Protein AF-0000000083950741 (afdb_homodimer)

Foldseek 3Di:
DPPPPDDDLVRLLVLLLVLLLVVLVPDAPVPDDLCVSCVSSVHDSVSVCVSQVDPLSSLVVNLLVLLVVLLVQLVVLVPDDDPALLVSLLSNLVSVLVSCLVRVRSVCSNVVRDDDPPDDDDPSSVVSVVSSLVSQLVSVCVRQVLDDPVVSSVLSVVSVVVSVVLSVCLNVVNPPDPDHSSRVSSVSSVVSVVVSVVVSVVSD/DPPPPDDDLVRLLVLLLVLLQVVLVPDAPVPDDLCVSCVSSVHDSVSVCVSQVDPLSSLVVNLLVLLVVLLVQLVVLVPDDDPALLVSLLSNLVSVLVSCLVRVRSVCSNVVRDDDPPDDDDPSSVVSVVSSLVSQLVSVCVRQVLDDPVVSSVLSVVSVVVSVVLSVCLNVVNPPDPDHSSRVSSVSSVVSVVVVVVVSVVSD

InterPro domains:
  IPR001647 DNA-binding HTH domain, TetR-type [PS50977] (10-70)
  IPR009057 Homedomain-like superfamily [SSF46689] (1-74)
  IPR025996 HTH-type transcriptional regulator MT1864/Rv1816-like, C-terminal domain [PF13305] (89-175)
  IPR036271 Tetracyclin repressor-like, C-terminal domain superfamily [SSF48498] (84-194)

Sequence (408 aa):
MARRKEHSHQEIRLMALDAVEQLLTQEEYTSLSLRRIASQVGYAPSTLINLFGSYNYLLLSVSARVLGRLLEQMQLVCGQTFTSGEQKLLALGKAYAEFAHNQPQAFRLVFALHLGPEEPLPESQQQLIAELIGLLEQQLGDLLPNLSSSKLALASRSFWSSIHGLTGLALDDKLFSQASWLQLLTFQVHLWWTAMQQEEGACSMARRKEHSHQEIRLMALDAVEQLLTQEEYTSLSLRRIASQVGYAPSTLINLFGSYNYLLLSVSARVLGRLLEQMQLVCGQTFTSGEQKLLALGKAYAEFAHNQPQAFRLVFALHLGPEEPLPESQQQLIAELIGLLEQQLGDLLPNLSSSKLALASRSFWSSIHGLTGLALDDKLFSQASWLQLLTFQVHLWWTAMQQEEGACS

Secondary structure (DSSP, 8-state):
--------HHHHHHHHHHHHHHHHTTS-GGG--HHHHHHHHTS-HHHHHHHHSSHHHHHHHHHHHHHHHHHHHHHHHHTS--SSHHHHHHHHHHHHHHHHHHSHHHHHHHHH----TT-PPPHHHHHHHHHHHHHHHHHHHHH-TTS-HHHHHHHHHHHHHHHHHHHHHHHTT----SS-HHHHHHHHHHHHHHHHHHHHHHH-/-----PPPHHHHHHHHHHHHHHHHTTS-GGG--HHHHHHHHTS-HHHHHHHHSSHHHHHHHHHHHHHHHHHHHHHHHHTS--SSHHHHHHHHHHHHHHHHHHSHHHHHHHHH----TT-PPPHHHHHHHHHHHHHHHHHHHHH-TTS-HHHHHHHHHHHHHHHHHHHHHHHTT----SS-HHHHHHHHHHHHHHHHHHHHHHH-

pLDDT: mean 95.0, std 8.56, range [36.12, 98.88]

Radius of gyration: 23.79 Å; Cα contacts (8 Å, |Δi|>4): 375; chains: 2; bounding box: 70×71×50 Å

Organism: NCBI:txid38313

Nearest PDB structures (foldseek):
  3on2-assembly3_C  TM=8.122E-01  e=1.383E-06  Rhodococcus jostii RHA1
  7n4w-assembly1_A-2  TM=5.815E-01  e=7.660E-05  Salmonella enterica subsp. enterica serovar Typhimurium str. 14028S
  5ydp-assembly1_A  TM=5.848E-01  e=1.058E-04  Dietzia sp. DQ12-45-1b
  7n4z-assembly2_B  TM=5.906E-01  e=2.663E-04  Salmonella enterica subsp. enterica serovar Typhimurium
  3p9t-assembly1_B  TM=5.770E-01  e=3.369E-03  Stenotrophomonas maltophilia

Structure (mmCIF, N/CA/C/O backbone):
data_AF-0000000083950741-model_v1
#
loop_
_entity.id
_entity.type
_entity.pdbx_description
1 polymer 'H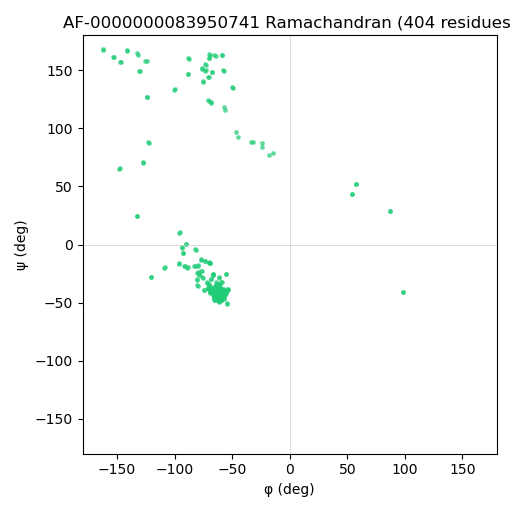TH tetR-type domain-containing protein'
#
loop_
_atom_site.group_PDB
_atom_site.id
_atom_site.type_symbol
_atom_site.label_atom_id
_atom_site.label_alt_id
_atom_site.label_comp_id
_atom_site.label_asym_id
_atom_site.label_entity_id
_atom_site.label_seq_id
_atom_site.pdbx_PDB_ins_code
_atom_s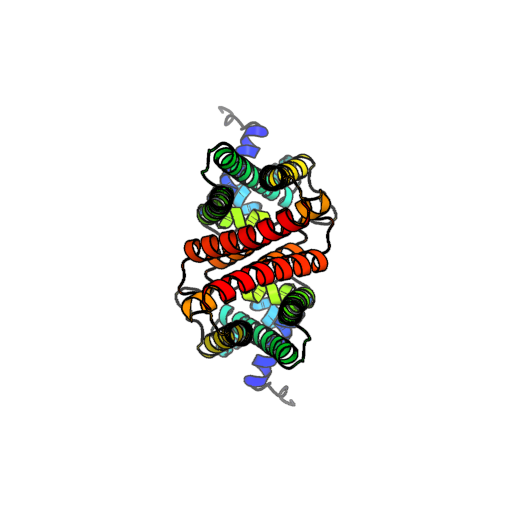ite.Cartn_x
_atom_site.Cartn_y
_atom_site.Cartn_z
_atom_site.occupancy
_atom_site.B_iso_or_equiv
_atom_site.auth_seq_id
_atom_site.auth_comp_id
_atom_site.auth_asym_id
_atom_site.auth_atom_id
_atom_site.pdbx_PDB_model_num
ATOM 1 N N . MET A 1 1 ? -38.188 38.594 5.113 1 36.12 1 MET A N 1
ATOM 2 C CA . MET A 1 1 ? -36.875 38.156 4.672 1 36.12 1 MET A CA 1
ATOM 3 C C . MET A 1 1 ? -36.875 36.719 4.238 1 36.12 1 MET A C 1
ATOM 5 O O . MET A 1 1 ? -37.375 35.844 4.957 1 36.12 1 MET A O 1
ATOM 9 N N . ALA A 1 2 ? -37.156 36.375 3.037 1 47 2 ALA A N 1
ATOM 10 C CA . ALA A 1 2 ? -37.25 35 2.609 1 47 2 ALA A CA 1
ATOM 11 C C . ALA A 1 2 ? -36.25 34.125 3.371 1 47 2 ALA A C 1
ATOM 13 O O . ALA A 1 2 ? -35.062 34.375 3.324 1 47 2 ALA A O 1
ATOM 14 N N . ARG A 1 3 ? -36.531 33.625 4.395 1 45.94 3 ARG A N 1
ATOM 15 C CA . ARG A 1 3 ? -35.594 32.875 5.242 1 45.94 3 ARG A CA 1
ATOM 16 C C . ARG A 1 3 ? -34.781 31.891 4.418 1 45.94 3 ARG A C 1
ATOM 18 O O . ARG A 1 3 ? -35.312 31.172 3.562 1 45.94 3 ARG A O 1
ATOM 25 N N . ARG A 1 4 ? -33.5 32.125 3.924 1 51.84 4 ARG A N 1
ATOM 26 C CA . ARG A 1 4 ? -32.562 31.266 3.221 1 51.84 4 ARG A CA 1
ATOM 27 C C . ARG A 1 4 ? -32.938 29.797 3.416 1 51.84 4 ARG A C 1
ATOM 29 O O . ARG A 1 4 ? -33 29.312 4.551 1 51.84 4 ARG A O 1
ATOM 36 N N . LYS A 1 5 ? -33.938 29.297 2.732 1 55.16 5 LYS A N 1
ATOM 37 C CA . LYS A 1 5 ? -34.469 27.938 2.715 1 55.16 5 LYS A CA 1
ATOM 38 C C . LYS A 1 5 ? -33.406 26.922 3.139 1 55.16 5 LYS A C 1
ATOM 40 O O . LYS A 1 5 ? -32.375 26.797 2.496 1 55.16 5 LYS A O 1
ATOM 45 N N . GLU A 1 6 ? -33.25 26.641 4.465 1 76.62 6 GLU A N 1
ATOM 46 C CA . GLU A 1 6 ? -32.312 25.812 5.23 1 76.62 6 GLU A CA 1
ATOM 47 C C . GLU A 1 6 ? -32.312 24.375 4.746 1 76.62 6 GLU A C 1
ATOM 49 O O . GLU A 1 6 ? -33.375 23.828 4.406 1 76.62 6 GLU A O 1
ATOM 54 N N . HIS A 1 7 ? -31.219 23.891 4.215 1 91.25 7 HIS A N 1
ATOM 55 C CA . HIS A 1 7 ? -31.062 22.5 3.812 1 91.25 7 HIS A CA 1
ATOM 56 C C . HIS A 1 7 ? -31.484 21.562 4.926 1 91.25 7 HIS A C 1
ATOM 58 O O . HIS A 1 7 ? -31.344 21.875 6.109 1 91.25 7 HIS A O 1
ATOM 64 N N . SER A 1 8 ? -32.219 20.562 4.578 1 95.31 8 SER A N 1
ATOM 65 C CA . SER A 1 8 ? -32.5 19.484 5.543 1 95.31 8 SER A CA 1
ATOM 66 C C . SER A 1 8 ? -31.188 18.844 6.023 1 95.31 8 SER A C 1
ATOM 68 O O . SER A 1 8 ? -30.141 19.062 5.426 1 95.31 8 SER A O 1
ATOM 70 N N . HIS A 1 9 ? -31.281 18.109 7.141 1 95.5 9 HIS A N 1
ATOM 71 C CA . HIS A 1 9 ? -30.125 17.391 7.648 1 95.5 9 HIS A CA 1
ATOM 72 C C . HIS A 1 9 ? -29.531 16.484 6.582 1 95.5 9 HIS A C 1
ATOM 74 O O . HIS A 1 9 ? -28.312 16.406 6.426 1 95.5 9 HIS A O 1
ATOM 80 N N . GLN A 1 10 ? -30.406 15.906 5.879 1 96.44 10 GLN A N 1
ATOM 81 C CA . GLN A 1 10 ? -29.969 15 4.828 1 96.44 10 GLN A CA 1
ATOM 82 C C . GLN A 1 10 ? -29.281 15.758 3.699 1 96.44 10 GLN A C 1
ATOM 84 O O . GLN A 1 10 ? -28.266 15.289 3.16 1 96.44 10 GLN A O 1
ATOM 89 N N . GLU A 1 11 ? -29.766 16.828 3.373 1 97.06 11 GLU A N 1
ATOM 90 C CA . GLU A 1 11 ? -29.172 17.641 2.322 1 97.06 11 GLU A CA 1
ATOM 91 C C . GLU A 1 11 ? -27.781 18.125 2.73 1 97.06 11 GLU A C 1
ATOM 93 O O . GLU A 1 11 ? -26.859 18.109 1.923 1 97.06 11 GLU A O 1
ATOM 98 N N . ILE A 1 12 ? -27.656 18.547 3.965 1 97.38 12 ILE A N 1
ATOM 99 C CA . ILE A 1 12 ? -26.375 19.031 4.457 1 97.38 12 ILE A CA 1
ATOM 100 C C . ILE A 1 12 ? -25.359 17.891 4.457 1 97.38 12 ILE A C 1
ATOM 102 O O . ILE A 1 12 ? -24.188 18.094 4.109 1 97.38 12 ILE A O 1
ATOM 106 N N . ARG A 1 13 ? -25.828 16.719 4.832 1 97.75 13 ARG A N 1
ATOM 107 C CA . ARG A 1 13 ? -24.953 15.555 4.801 1 97.75 13 ARG A CA 1
ATOM 108 C C . ARG A 1 13 ? -24.406 15.305 3.396 1 97.75 13 ARG A C 1
ATOM 110 O O . ARG A 1 13 ? -23.203 15.102 3.217 1 97.75 13 ARG A O 1
ATOM 117 N N . LEU A 1 14 ? -25.266 15.398 2.443 1 98.12 14 LEU A N 1
ATOM 118 C CA . LEU A 1 14 ? -24.875 15.156 1.062 1 98.12 14 LEU A CA 1
ATOM 119 C C . LEU A 1 14 ? -23.922 16.25 0.571 1 98.12 14 LEU A C 1
ATOM 121 O O . LEU A 1 14 ? -22.953 15.961 -0.133 1 98.12 14 LEU A O 1
ATOM 125 N N . MET A 1 15 ? -24.188 17.438 0.971 1 98.06 15 MET A N 1
ATOM 126 C CA . MET A 1 15 ? -23.328 18.562 0.606 1 98.06 15 MET A CA 1
ATOM 127 C C . MET A 1 15 ? -21.922 18.375 1.17 1 98.06 15 MET A C 1
ATOM 129 O O . MET A 1 15 ? -20.938 18.656 0.49 1 98.06 15 MET A O 1
ATOM 133 N N . ALA A 1 16 ? -21.875 17.891 2.395 1 98.44 16 ALA A N 1
ATOM 134 C CA . ALA A 1 16 ? -20.594 17.672 3.047 1 98.44 16 ALA A CA 1
ATOM 135 C C . ALA A 1 16 ? -19.797 16.578 2.344 1 98.44 16 ALA A C 1
ATOM 137 O O . ALA A 1 16 ? -18.594 16.734 2.102 1 98.44 16 ALA A O 1
ATOM 138 N N . LEU A 1 17 ? -20.484 15.508 2.023 1 98.56 17 LEU A N 1
ATOM 139 C CA . LEU A 1 17 ? -19.828 14.406 1.327 1 98.56 17 LEU A CA 1
ATOM 140 C C . LEU A 1 17 ? -19.328 14.859 -0.041 1 98.56 17 LEU A C 1
ATOM 142 O O . LEU A 1 17 ? -18.203 14.539 -0.426 1 98.56 17 LEU A O 1
ATOM 146 N N . ASP A 1 18 ? -20.156 15.656 -0.744 1 98.56 18 ASP A N 1
ATOM 147 C CA . ASP A 1 18 ? -19.766 16.188 -2.047 1 98.56 18 ASP A CA 1
ATOM 148 C C . ASP A 1 18 ? -18.562 17.109 -1.928 1 98.56 18 ASP A C 1
ATOM 150 O O . ASP A 1 18 ? -17.672 17.094 -2.771 1 98.56 18 ASP A O 1
ATOM 154 N N . ALA A 1 19 ? -18.562 17.891 -0.921 1 98.31 19 ALA A N 1
ATOM 155 C CA . ALA A 1 19 ? -17.469 18.844 -0.696 1 98.31 19 ALA A CA 1
ATOM 156 C C . ALA A 1 19 ? -16.156 18.109 -0.482 1 98.31 19 ALA A C 1
ATOM 158 O O . ALA A 1 19 ? -15.133 18.484 -1.063 1 98.31 19 ALA A O 1
ATOM 159 N N . VAL A 1 20 ? -16.172 17.062 0.356 1 98.56 20 VAL A N 1
ATOM 160 C CA . VAL A 1 20 ? -14.961 16.297 0.62 1 98.56 20 VAL A CA 1
ATOM 161 C C . VAL A 1 20 ? -14.453 15.664 -0.677 1 98.56 20 VAL A C 1
ATOM 163 O O . VAL A 1 20 ? -13.266 15.75 -0.993 1 98.56 20 VAL A O 1
ATOM 166 N N . GLU A 1 21 ? -15.336 15.062 -1.43 1 98.12 21 GLU A N 1
ATOM 167 C CA . GLU A 1 21 ? -14.93 14.406 -2.67 1 98.12 21 GLU A CA 1
ATOM 168 C C . GLU A 1 21 ? -14.383 15.422 -3.674 1 98.12 21 GLU A C 1
ATOM 170 O O . GLU A 1 21 ? -13.438 15.125 -4.406 1 98.12 21 GLU A O 1
ATOM 175 N N . GLN A 1 22 ? -14.984 16.562 -3.729 1 97.69 22 GLN A N 1
ATOM 176 C CA . GLN A 1 22 ? -14.484 17.625 -4.598 1 97.69 22 GLN A CA 1
ATOM 177 C C . GLN A 1 22 ? -13.078 18.062 -4.18 1 97.69 22 GLN A C 1
ATOM 179 O O . GLN A 1 22 ? -12.195 18.219 -5.027 1 97.69 22 GLN A O 1
ATOM 184 N N . LEU A 1 23 ? -12.914 18.234 -2.891 1 97.44 23 LEU A N 1
ATOM 185 C CA . LEU A 1 23 ? -11.602 18.625 -2.381 1 97.44 23 LEU A CA 1
ATOM 186 C C . LEU A 1 23 ? -10.562 17.562 -2.701 1 97.44 23 LEU A C 1
ATOM 188 O O . LEU A 1 23 ? -9.414 17.891 -3.023 1 97.44 23 LEU A O 1
ATOM 192 N N . LEU A 1 24 ? -10.945 16.297 -2.703 1 97.62 24 LEU A N 1
ATOM 193 C CA . LEU A 1 24 ? -10.039 15.18 -2.934 1 97.62 24 LEU A CA 1
ATOM 194 C C . LEU A 1 24 ? -9.633 15.102 -4.402 1 97.62 24 LEU A C 1
ATOM 196 O O . LEU A 1 24 ? -8.68 14.398 -4.754 1 97.62 24 LEU A O 1
ATOM 200 N N . THR A 1 25 ? -10.367 15.828 -5.273 1 96.38 25 THR A N 1
ATOM 201 C CA . THR A 1 25 ? -9.961 15.891 -6.676 1 96.38 25 THR A CA 1
ATOM 202 C C . THR A 1 25 ? -8.781 16.844 -6.855 1 96.38 25 THR A C 1
ATOM 204 O O . THR A 1 25 ? -8.094 16.797 -7.875 1 96.38 25 THR A O 1
ATOM 207 N N . GLN A 1 26 ? -8.508 17.656 -5.789 1 91.19 26 GLN A N 1
ATOM 208 C CA . GLN A 1 26 ? -7.535 18.734 -5.945 1 91.19 26 GLN A CA 1
ATOM 209 C C . GLN A 1 26 ? -6.367 18.578 -4.977 1 91.19 26 GLN A C 1
ATOM 211 O O . GLN A 1 26 ? -5.266 19.047 -5.234 1 91.19 26 GLN A O 1
ATOM 216 N N . GLU A 1 27 ? -6.719 17.922 -3.857 1 92.19 27 GLU A N 1
ATOM 217 C CA . GLU A 1 27 ? -5.691 17.859 -2.82 1 92.19 27 GLU A CA 1
ATOM 218 C C . GLU A 1 27 ? -5.688 16.516 -2.121 1 92.19 27 GLU A C 1
ATOM 220 O O . GLU A 1 27 ? -6.625 15.727 -2.275 1 92.19 27 GLU A O 1
ATOM 225 N N . GLU A 1 28 ? -4.629 16.297 -1.385 1 91.19 28 GLU A N 1
ATOM 226 C CA . GLU A 1 28 ? -4.504 15.078 -0.579 1 91.19 28 GLU A CA 1
ATOM 227 C C . GLU A 1 28 ? -5.434 15.125 0.63 1 91.19 28 GLU A C 1
ATOM 229 O O . GLU A 1 28 ? -5.723 16.203 1.16 1 91.19 28 GLU A O 1
ATOM 234 N N . TYR A 1 29 ? -5.789 13.977 1.103 1 91.12 29 TYR A N 1
ATOM 235 C CA . TYR A 1 29 ? -6.707 13.898 2.234 1 91.12 29 TYR A CA 1
ATOM 236 C C . TYR A 1 29 ? -6.066 14.461 3.496 1 91.12 29 TYR A C 1
ATOM 238 O O . TYR A 1 29 ? -6.762 14.93 4.398 1 91.12 29 TYR A O 1
ATOM 246 N N . THR A 1 30 ? -4.738 14.445 3.58 1 88.69 30 THR A N 1
ATOM 247 C CA . THR A 1 30 ? -4.023 14.914 4.766 1 88.69 30 THR A CA 1
ATOM 248 C C . THR A 1 30 ? -4.141 16.422 4.91 1 88.69 30 THR A C 1
ATOM 250 O O . THR A 1 30 ? -3.861 16.984 5.977 1 88.69 30 THR A O 1
ATOM 253 N N . SER A 1 31 ? -4.527 17.094 3.918 1 91.12 31 SER A N 1
ATOM 254 C CA . SER A 1 31 ? -4.652 18.547 3.945 1 91.12 31 SER A CA 1
ATOM 255 C C . SER A 1 31 ? -6.062 18.969 4.328 1 91.12 31 SER A C 1
ATOM 257 O O . SER A 1 31 ? -6.324 20.156 4.539 1 91.12 31 SER A O 1
ATOM 259 N N . LEU A 1 32 ? -6.945 18.031 4.418 1 95.31 32 LEU A N 1
ATOM 260 C CA . LEU A 1 32 ? -8.328 18.344 4.754 1 95.31 32 LEU A CA 1
ATOM 261 C C . LEU A 1 32 ? -8.469 18.641 6.238 1 95.31 32 LEU A C 1
ATOM 263 O O . LEU A 1 32 ? -7.66 18.188 7.051 1 95.31 32 LEU A O 1
ATOM 267 N N . SER A 1 33 ? -9.477 19.469 6.531 1 96.25 33 SER A N 1
ATOM 268 C CA . SER A 1 33 ? -9.867 19.75 7.91 1 96.25 33 SER A CA 1
ATOM 269 C C . SER A 1 33 ? -11.367 20 8.023 1 96.25 33 SER A C 1
ATOM 271 O O . SER A 1 33 ? -12.023 20.328 7.039 1 96.25 33 SER A O 1
ATOM 273 N N . LEU A 1 34 ? -11.852 19.797 9.219 1 97.62 34 LEU A N 1
ATOM 274 C CA . LEU A 1 34 ? -13.266 20.047 9.469 1 97.62 34 LEU A CA 1
ATOM 275 C C . LEU A 1 34 ? -13.625 21.484 9.133 1 97.62 34 LEU A C 1
ATOM 277 O O . LEU A 1 34 ? -14.664 21.75 8.523 1 97.62 34 LEU A O 1
ATOM 281 N N . ARG A 1 35 ? -12.781 22.375 9.453 1 97.56 35 ARG A N 1
ATOM 282 C CA . ARG A 1 35 ? -13.039 23.797 9.219 1 97.56 35 ARG A CA 1
ATOM 283 C C . ARG A 1 35 ? -13.109 24.109 7.723 1 97.56 35 ARG A C 1
ATOM 285 O O . ARG A 1 35 ? -13.977 24.859 7.277 1 97.56 35 ARG A O 1
ATOM 292 N N . ARG A 1 36 ? -12.234 23.516 6.961 1 96.62 36 ARG A N 1
ATOM 293 C CA . ARG A 1 36 ? -12.211 23.719 5.516 1 96.62 36 ARG A CA 1
ATOM 294 C C . ARG A 1 36 ? -13.469 23.172 4.859 1 96.62 36 ARG A C 1
ATOM 296 O O . ARG A 1 36 ? -14.078 23.844 4.012 1 96.62 36 ARG A O 1
ATOM 303 N N . ILE A 1 37 ? -13.859 22.016 5.266 1 98 37 ILE A N 1
ATOM 304 C CA . ILE A 1 37 ? -15.055 21.375 4.711 1 98 37 ILE A CA 1
ATOM 305 C C . ILE A 1 37 ? -16.297 22.188 5.074 1 98 37 ILE A C 1
ATOM 307 O O . ILE A 1 37 ? -17.141 22.453 4.219 1 98 37 ILE A O 1
ATOM 311 N N . ALA A 1 38 ? -16.359 22.594 6.336 1 98.12 38 ALA A N 1
ATOM 312 C CA . ALA A 1 38 ? -17.469 23.406 6.812 1 98.12 38 ALA A CA 1
ATOM 313 C C . ALA A 1 38 ? -17.594 24.703 6.023 1 98.12 38 ALA A C 1
ATOM 315 O O . ALA A 1 38 ? -18.672 25.078 5.598 1 98.12 38 ALA A O 1
ATOM 316 N N . SER A 1 39 ? -16.484 25.312 5.809 1 97.25 39 SER A N 1
ATOM 317 C CA . SER A 1 39 ? -16.438 26.547 5.043 1 97.25 39 SER A CA 1
ATOM 318 C C . SER A 1 39 ? -16.953 26.344 3.621 1 97.25 39 SER A C 1
ATOM 320 O O . SER A 1 39 ? -17.719 27.156 3.104 1 97.25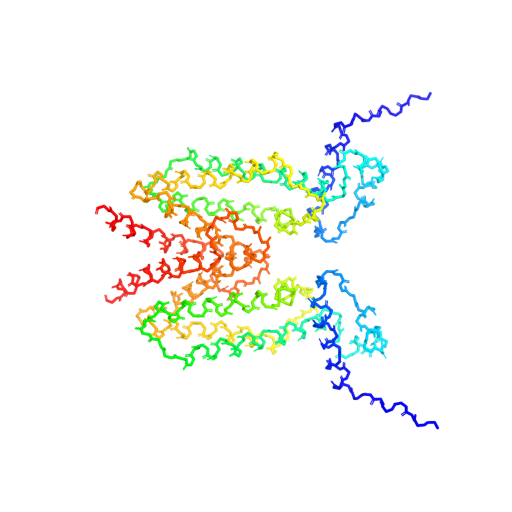 39 SER A O 1
ATOM 322 N N . GLN A 1 40 ? -16.578 25.297 3.021 1 95.69 40 GLN A N 1
ATOM 323 C CA . GLN A 1 40 ? -16.984 24.984 1.652 1 95.69 40 GLN A CA 1
ATOM 324 C C . GLN A 1 40 ? -18.484 24.75 1.558 1 95.69 40 GLN A C 1
ATOM 326 O O . GLN A 1 40 ? -19.109 25.125 0.565 1 95.69 40 GLN A O 1
ATOM 331 N N . VAL A 1 41 ? -19.016 24.094 2.537 1 96.81 41 VAL A N 1
ATOM 332 C CA . VAL A 1 41 ? -20.422 23.719 2.535 1 96.81 41 VAL A CA 1
ATOM 333 C C . VAL A 1 41 ? -21.266 24.922 2.963 1 96.81 41 VAL A C 1
ATOM 335 O O . VAL A 1 41 ? -22.469 24.984 2.67 1 96.81 41 VAL A O 1
ATOM 338 N N . GLY A 1 42 ? -20.719 25.875 3.709 1 97 42 GLY A N 1
ATOM 339 C CA . GLY A 1 42 ? -21.438 27.047 4.188 1 97 42 GLY A CA 1
ATOM 340 C C . GLY A 1 42 ? -22.156 26.812 5.496 1 97 42 GLY A C 1
ATOM 341 O O . GLY A 1 42 ? -23.25 27.344 5.711 1 97 42 GLY A O 1
ATOM 342 N N . TYR A 1 43 ? -21.641 25.922 6.289 1 97.44 43 TYR A N 1
ATOM 343 C CA . TYR A 1 43 ? -22.172 25.641 7.613 1 97.44 43 TYR A CA 1
ATOM 344 C C . TYR A 1 43 ? -21.062 25.609 8.656 1 97.44 43 TYR A C 1
ATOM 346 O O . TYR A 1 43 ? -19.891 25.5 8.32 1 97.44 43 TYR A O 1
ATOM 354 N N . ALA A 1 44 ? -21.484 25.703 9.898 1 97.06 44 ALA A N 1
ATOM 355 C CA . ALA A 1 44 ? -20.516 25.688 10.992 1 97.06 44 ALA A CA 1
ATOM 356 C C . ALA A 1 44 ? -19.938 24.281 11.195 1 97.06 44 ALA A C 1
ATOM 358 O O . ALA A 1 44 ? -20.641 23.281 10.984 1 97.06 44 ALA A O 1
ATOM 359 N N . PRO A 1 45 ? -18.641 24.156 11.68 1 98 45 PRO A N 1
ATOM 360 C CA . PRO A 1 45 ? -18.062 22.844 12.008 1 98 45 PRO A CA 1
ATOM 361 C C . PRO A 1 45 ? -18.938 22.062 13 1 98 45 PRO A C 1
ATOM 363 O O . PRO A 1 45 ? -19.078 20.844 12.867 1 98 45 PRO A O 1
ATOM 366 N N . SER A 1 46 ? -19.5 22.781 13.938 1 97.56 46 SER A N 1
ATOM 367 C CA . SER A 1 46 ? -20.328 22.125 14.945 1 97.56 46 SER A CA 1
ATOM 368 C C . SER A 1 46 ? -21.547 21.469 14.312 1 97.56 46 SER A C 1
ATOM 370 O O . SER A 1 46 ? -22.016 20.422 14.781 1 97.56 46 SER A O 1
ATOM 372 N N . THR A 1 47 ? -22.094 22.031 13.289 1 97.31 47 THR A N 1
ATOM 373 C CA . THR A 1 47 ? -23.219 21.453 12.562 1 97.31 47 THR A CA 1
ATOM 374 C C . THR A 1 47 ? -22.844 20.125 11.938 1 97.31 47 THR A C 1
ATOM 376 O O . THR A 1 47 ? -23.578 19.141 12.047 1 97.31 47 THR A O 1
ATOM 379 N N . LEU A 1 48 ? -21.656 20.094 11.328 1 98.12 48 LEU A N 1
ATOM 380 C CA . LEU A 1 48 ? -21.188 18.875 10.695 1 98.12 48 LEU A CA 1
ATOM 381 C C . LEU A 1 48 ? -20.891 17.797 11.734 1 98.12 48 LEU A C 1
ATOM 383 O O . LEU A 1 48 ? -21.219 16.625 11.547 1 98.12 48 LEU A O 1
ATOM 387 N N . ILE A 1 49 ? -20.328 18.188 12.875 1 97.62 49 ILE A N 1
ATOM 388 C CA . ILE A 1 49 ? -20.031 17.234 13.945 1 97.62 49 ILE A CA 1
ATOM 389 C C . ILE A 1 49 ? -21.328 16.656 14.508 1 97.62 49 ILE A C 1
ATOM 391 O O . ILE A 1 49 ? -21.406 15.469 14.82 1 97.62 49 ILE A O 1
ATOM 395 N N . ASN A 1 50 ? -22.297 17.516 14.617 1 97.38 50 ASN A N 1
ATOM 396 C CA . ASN A 1 50 ? -23.594 17.047 15.102 1 97.38 50 ASN A CA 1
ATOM 397 C C . ASN A 1 50 ? -24.219 16.016 14.148 1 97.38 50 ASN A C 1
ATOM 399 O O . ASN A 1 50 ? -24.859 15.078 14.586 1 97.38 50 ASN A O 1
ATOM 403 N N . LEU A 1 51 ? -24 16.188 12.891 1 97.62 51 LEU A N 1
ATOM 404 C CA . LEU A 1 51 ? -24.609 15.328 11.883 1 97.62 51 LEU A CA 1
ATOM 405 C C . LEU A 1 51 ? -23.844 14.016 11.742 1 97.62 51 LEU A C 1
ATOM 407 O O . LEU A 1 51 ? -24.453 12.961 11.539 1 97.62 51 LEU A O 1
ATOM 411 N N . PHE A 1 52 ? -22.516 14.078 11.898 1 97.5 52 PHE A N 1
ATOM 412 C CA . PHE A 1 52 ?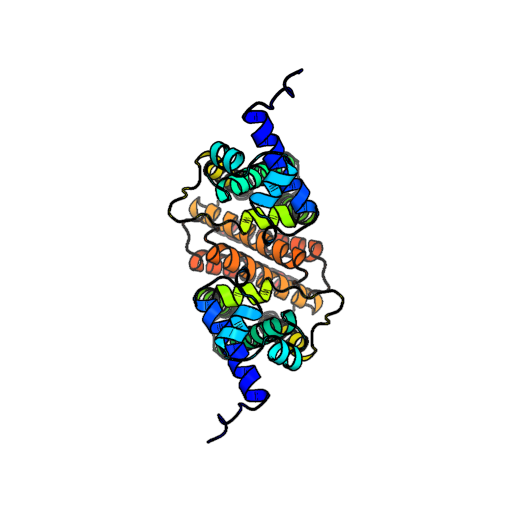 -21.719 12.906 11.578 1 97.5 52 PHE A CA 1
ATOM 413 C C . PHE A 1 52 ? -21.172 12.266 12.844 1 97.5 52 PHE A C 1
ATOM 415 O O . PHE A 1 52 ? -20.734 11.109 12.82 1 97.5 52 PHE A O 1
ATOM 422 N N . GLY A 1 53 ? -21.141 13 13.859 1 95.75 53 GLY A N 1
ATOM 423 C CA . GLY A 1 53 ? -20.578 12.508 15.109 1 95.75 53 GLY A CA 1
ATOM 424 C C . GLY A 1 53 ? -19.156 12.938 15.336 1 95.75 53 GLY A C 1
ATOM 425 O O . GLY A 1 53 ? -18.781 13.305 16.453 1 95.75 53 GLY A O 1
ATOM 426 N N . SER A 1 54 ? -18.344 12.922 14.312 1 95.62 54 SER A N 1
ATOM 427 C CA . SER A 1 54 ? -16.953 13.352 14.367 1 95.62 54 SER A CA 1
ATOM 428 C C . SER A 1 54 ? -16.406 13.625 12.969 1 95.62 54 SER A C 1
ATOM 430 O O . SER A 1 54 ? -17.062 13.297 11.969 1 95.62 54 SER A O 1
ATOM 432 N N . TYR A 1 55 ? -15.281 14.234 12.938 1 95.94 55 TYR A N 1
ATOM 433 C CA . TYR A 1 55 ? -14.578 14.445 11.68 1 95.94 55 TYR A CA 1
ATOM 434 C C . TYR A 1 55 ? -14.25 13.117 11.008 1 95.94 55 TYR A C 1
ATOM 436 O O . TYR A 1 55 ? -14.445 12.969 9.797 1 95.94 55 TYR A O 1
ATOM 444 N N . ASN A 1 56 ? -13.828 12.148 11.734 1 96 56 ASN A N 1
ATOM 445 C CA . ASN A 1 56 ? -13.477 10.844 11.195 1 96 56 ASN A CA 1
ATOM 446 C C . ASN A 1 56 ? -14.703 10.125 10.625 1 96 56 ASN A C 1
ATOM 448 O O . ASN A 1 56 ? -14.609 9.461 9.594 1 96 56 ASN A O 1
ATOM 452 N N . TYR A 1 57 ? -15.766 10.281 11.273 1 97.38 57 TYR A N 1
ATOM 453 C CA . TYR A 1 57 ? -16.969 9.633 10.781 1 97.38 57 TYR A CA 1
ATOM 454 C C . TYR A 1 57 ? -17.484 10.312 9.516 1 97.38 57 TYR A C 1
ATOM 456 O O . TYR A 1 57 ? -18.078 9.664 8.656 1 97.38 57 TYR A O 1
ATOM 464 N N . LEU A 1 58 ? -17.25 11.633 9.453 1 97.88 58 LEU A N 1
ATOM 465 C CA . LEU A 1 58 ? -17.516 12.305 8.188 1 97.88 58 LEU A CA 1
ATOM 466 C C . LEU A 1 58 ? -16.672 11.711 7.066 1 97.88 58 LEU A C 1
ATOM 468 O O . LEU A 1 58 ? -17.203 11.344 6.016 1 97.88 58 LEU A O 1
ATOM 472 N N . LEU A 1 59 ? -15.391 11.531 7.285 1 97.88 59 LEU A N 1
ATOM 473 C CA . LEU A 1 59 ? -14.492 10.945 6.289 1 97.88 59 LEU A CA 1
ATOM 474 C C . LEU A 1 59 ? -14.875 9.5 6.008 1 97.88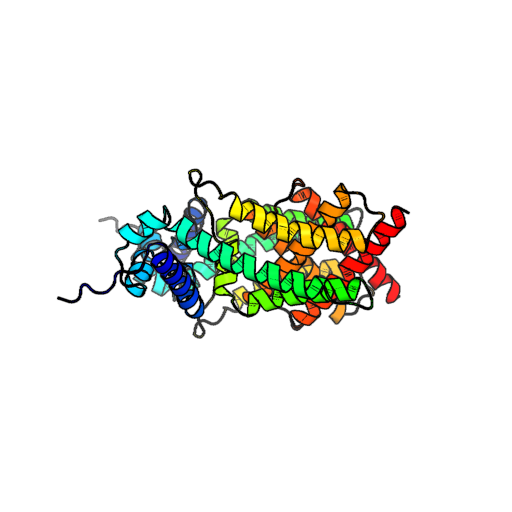 59 LEU A C 1
ATOM 476 O O . LEU A 1 59 ? -14.766 9.039 4.867 1 97.88 59 LEU A O 1
ATOM 480 N N . LEU A 1 60 ? -15.305 8.836 7.035 1 97.88 60 LEU A N 1
ATOM 481 C CA . LEU A 1 60 ? -15.734 7.453 6.871 1 97.88 60 LEU A CA 1
ATOM 482 C C . LEU A 1 60 ? -16.938 7.363 5.949 1 97.88 60 LEU A C 1
ATOM 484 O O . LEU A 1 60 ? -17.062 6.418 5.168 1 97.88 60 LEU A O 1
ATOM 488 N N . SER A 1 61 ? -17.812 8.297 6.094 1 98.19 61 SER A N 1
ATOM 489 C CA . SER A 1 61 ? -18.984 8.328 5.219 1 98.19 61 SER A CA 1
ATOM 490 C C . SER A 1 61 ? -18.578 8.523 3.762 1 98.19 61 SER A C 1
ATOM 492 O O . SER A 1 61 ? -19.172 7.934 2.861 1 98.19 61 SER A O 1
ATOM 494 N N . VAL A 1 62 ? -17.609 9.32 3.51 1 98.44 62 VAL A N 1
ATOM 495 C CA . VAL A 1 62 ? -17.062 9.477 2.166 1 98.44 62 VAL A CA 1
ATOM 496 C C . VAL A 1 62 ? -16.422 8.164 1.707 1 98.44 62 VAL A C 1
ATOM 498 O O . VAL A 1 62 ? -16.641 7.727 0.573 1 98.44 62 VAL A O 1
ATOM 501 N N . SER A 1 63 ? -15.68 7.539 2.588 1 98.12 63 SER A N 1
ATOM 502 C CA . SER A 1 63 ? -15.086 6.238 2.305 1 98.12 63 SER A CA 1
ATOM 503 C C . SER A 1 63 ? -16.141 5.223 1.896 1 98.12 63 SER A C 1
ATOM 505 O O . SER A 1 63 ? -15.945 4.461 0.946 1 98.12 63 SER A O 1
ATOM 507 N N . ALA A 1 64 ? -17.266 5.242 2.588 1 98.25 64 ALA A N 1
ATOM 508 C CA . ALA A 1 64 ? -18.375 4.332 2.281 1 98.25 64 ALA A CA 1
ATOM 509 C C . ALA A 1 64 ? -18.906 4.578 0.875 1 98.25 64 ALA A C 1
ATOM 511 O O . ALA A 1 64 ? -19.203 3.631 0.142 1 98.25 64 ALA A O 1
ATOM 512 N N . ARG A 1 65 ? -19 5.801 0.532 1 98.19 65 ARG A N 1
ATOM 513 C CA . ARG A 1 65 ? -19.469 6.148 -0.808 1 98.19 65 ARG A CA 1
ATOM 514 C C . ARG A 1 65 ? -18.484 5.652 -1.869 1 98.19 65 ARG A C 1
ATOM 516 O O . ARG A 1 65 ? -18.906 5.109 -2.895 1 98.19 65 ARG A O 1
ATOM 523 N N . VAL A 1 66 ? -17.266 5.836 -1.618 1 98.5 66 VAL A N 1
ATOM 524 C CA . VAL A 1 66 ? -16.234 5.398 -2.543 1 98.5 66 VAL A CA 1
ATOM 525 C C . VAL A 1 66 ? -16.266 3.879 -2.678 1 98.5 66 VAL A C 1
ATOM 527 O O . VAL A 1 66 ? -16.25 3.346 -3.789 1 98.5 66 VAL A O 1
ATOM 530 N N . LEU A 1 67 ? -16.359 3.148 -1.592 1 98.38 67 LEU A N 1
ATOM 531 C CA . LEU A 1 67 ? -16.406 1.69 -1.597 1 98.38 67 LEU A CA 1
ATOM 532 C C . LEU A 1 67 ? -17.672 1.192 -2.291 1 98.38 67 LEU A C 1
ATOM 534 O O . LEU A 1 67 ? -17.656 0.158 -2.961 1 98.38 67 LEU A O 1
ATOM 538 N N . GLY A 1 68 ? -18.734 1.937 -2.039 1 98.56 68 GLY A N 1
ATOM 539 C CA . GLY A 1 68 ? -19.953 1.595 -2.742 1 98.56 68 GLY A CA 1
ATOM 540 C C . GLY A 1 68 ? -19.812 1.646 -4.25 1 98.56 68 GLY A C 1
ATOM 541 O O . GLY A 1 68 ? -20.281 0.751 -4.957 1 98.56 68 GLY A O 1
ATOM 542 N N . ARG A 1 69 ? -19.172 2.664 -4.754 1 98.62 69 ARG A N 1
ATOM 543 C CA . ARG A 1 69 ? -18.922 2.785 -6.188 1 98.62 69 ARG A CA 1
ATOM 544 C C . ARG A 1 69 ? -18 1.677 -6.68 1 98.62 69 ARG A C 1
ATOM 546 O O . ARG A 1 69 ? -18.188 1.153 -7.781 1 98.62 69 ARG A O 1
ATOM 553 N N . LEU A 1 70 ? -17 1.309 -5.879 1 98.75 70 LEU A N 1
ATOM 554 C CA . LEU A 1 70 ? -16.125 0.195 -6.238 1 98.75 70 LEU A CA 1
ATOM 555 C C . LEU A 1 70 ? -16.922 -1.103 -6.348 1 98.75 70 LEU A C 1
ATOM 557 O O . LEU A 1 70 ? -16.75 -1.859 -7.309 1 98.75 70 LEU A O 1
ATOM 561 N N . LEU A 1 71 ? -17.797 -1.335 -5.344 1 98.62 71 LEU A N 1
ATOM 562 C CA . LEU A 1 71 ? -18.625 -2.535 -5.352 1 98.62 71 LEU A CA 1
ATOM 563 C C . LEU A 1 71 ? -19.469 -2.611 -6.625 1 98.62 71 LEU A C 1
ATOM 565 O O . LEU A 1 71 ? -19.531 -3.662 -7.27 1 98.62 71 LEU A O 1
ATOM 569 N N . GLU A 1 72 ? -20.031 -1.463 -7.012 1 98.5 72 GLU A N 1
ATOM 570 C CA . GLU A 1 72 ? -20.844 -1.415 -8.219 1 98.5 72 GLU A CA 1
ATOM 571 C C . GLU A 1 72 ? -20.016 -1.742 -9.461 1 98.5 72 GLU A C 1
ATOM 573 O O . GLU A 1 72 ? -20.453 -2.506 -10.32 1 98.5 72 GLU A O 1
ATOM 578 N N . GLN A 1 73 ? -18.844 -1.197 -9.547 1 98.38 73 GLN A N 1
ATOM 579 C CA . GLN A 1 73 ? -17.969 -1.446 -10.68 1 98.38 73 GLN A CA 1
ATOM 580 C C . GLN A 1 73 ? -17.547 -2.912 -10.742 1 98.38 73 GLN A C 1
ATOM 582 O O . GLN A 1 73 ? -17.531 -3.514 -11.82 1 98.38 73 GLN A O 1
ATOM 587 N N . MET A 1 74 ? -17.234 -3.498 -9.586 1 98.5 74 MET A N 1
ATOM 588 C CA . MET A 1 74 ? -16.844 -4.902 -9.539 1 98.5 74 MET A CA 1
ATOM 589 C C . MET A 1 74 ? -18 -5.809 -9.938 1 98.5 74 MET A C 1
ATOM 591 O O . MET A 1 74 ? -17.812 -6.797 -10.648 1 98.5 74 MET A O 1
ATOM 595 N N . GLN A 1 75 ? -19.203 -5.449 -9.477 1 98.5 75 GLN A N 1
ATOM 596 C CA . GLN A 1 75 ? -20.391 -6.227 -9.812 1 98.5 75 GLN A CA 1
ATOM 597 C C . GLN A 1 75 ? -20.656 -6.207 -11.32 1 98.5 75 GLN A C 1
ATOM 599 O O . GLN A 1 75 ? -21.062 -7.219 -11.898 1 98.5 75 GLN A O 1
ATOM 604 N N . LEU A 1 76 ? -20.422 -5.07 -11.922 1 98.31 76 LEU A N 1
ATOM 605 C CA . LEU A 1 76 ? -20.578 -4.965 -13.367 1 98.31 76 LEU A CA 1
ATOM 606 C C . LEU A 1 76 ? -19.641 -5.914 -14.094 1 98.31 76 LEU A C 1
ATOM 608 O O . LEU A 1 76 ? -20.047 -6.594 -15.047 1 98.31 76 LEU A O 1
ATOM 612 N N . VAL A 1 77 ? -18.391 -5.984 -13.656 1 98.5 77 VAL A N 1
ATOM 613 C CA . VAL A 1 77 ? -17.422 -6.879 -14.266 1 98.5 77 VAL A CA 1
ATOM 614 C C . VAL A 1 77 ? -17.844 -8.328 -14.047 1 98.5 77 VAL A C 1
ATOM 616 O O . VAL A 1 77 ? -17.766 -9.148 -14.961 1 98.5 77 VAL A O 1
ATOM 619 N N . CYS A 1 78 ? -18.312 -8.617 -12.812 1 97.56 78 CYS A N 1
ATOM 620 C CA . CYS A 1 78 ? -18.703 -9.977 -12.461 1 97.56 78 CYS A CA 1
ATOM 621 C C . CYS A 1 78 ? -19.859 -10.453 -13.344 1 97.56 78 CYS A C 1
ATOM 623 O O . CYS A 1 78 ? -20 -11.656 -13.578 1 97.56 78 CYS A O 1
ATOM 625 N N . GLY A 1 79 ? -20.656 -9.539 -13.812 1 96.81 79 GLY A N 1
ATOM 626 C CA . GLY A 1 79 ? -21.812 -9.891 -14.609 1 96.81 79 GLY A CA 1
ATOM 627 C C . GLY A 1 79 ? -21.484 -10.133 -16.078 1 96.81 79 GLY A C 1
ATOM 628 O O . GLY A 1 79 ? -22.344 -10.578 -16.844 1 96.81 79 GLY A O 1
ATOM 629 N N . GLN A 1 80 ? -20.281 -9.922 -16.422 1 97.69 80 GLN A N 1
ATOM 630 C CA . GLN A 1 80 ? -19.859 -10.125 -17.812 1 97.69 80 GLN A CA 1
ATOM 631 C C . GLN A 1 80 ? -19.422 -11.562 -18.047 1 97.69 80 GLN A C 1
ATOM 633 O O . GLN A 1 80 ? -19.156 -12.305 -17.094 1 97.69 80 GLN A O 1
ATOM 638 N N . THR A 1 81 ? -19.406 -11.945 -19.344 1 96.94 81 THR A N 1
ATOM 639 C CA . THR A 1 81 ? -18.953 -13.273 -19.734 1 96.94 81 THR A CA 1
ATOM 640 C C . THR A 1 81 ? -17.516 -13.219 -20.25 1 96.94 81 THR A C 1
ATOM 642 O O . THR A 1 81 ? -17.141 -12.305 -21 1 96.94 81 THR A O 1
ATOM 645 N N . PHE A 1 82 ? -16.781 -14.156 -19.719 1 97.62 82 PHE A N 1
ATOM 646 C CA . PHE A 1 82 ? -15.398 -14.25 -20.141 1 97.62 82 PHE A CA 1
ATOM 647 C C . PHE A 1 82 ? -15.078 -15.648 -20.672 1 97.62 82 PHE A C 1
ATOM 649 O O . PHE A 1 82 ? -15.758 -16.625 -20.312 1 97.62 82 PHE A O 1
ATOM 656 N N . THR A 1 83 ? -14.039 -15.719 -21.469 1 96.5 83 THR A N 1
ATOM 657 C CA . THR A 1 83 ? -13.688 -16.969 -22.125 1 96.5 83 THR A CA 1
ATOM 658 C C . THR A 1 83 ? -12.875 -17.859 -21.188 1 96.5 83 THR A C 1
ATOM 660 O O . THR A 1 83 ? -12.719 -19.062 -21.438 1 96.5 83 THR A O 1
ATOM 663 N N . SER A 1 84 ? -12.297 -17.344 -20.156 1 97.31 84 SER A N 1
ATOM 664 C CA . SER A 1 84 ? -11.508 -18.109 -19.188 1 97.31 84 SER A CA 1
ATOM 665 C C . SER A 1 84 ? -11.516 -17.453 -17.812 1 97.31 84 SER A C 1
ATOM 667 O O . SER A 1 84 ? -11.844 -16.266 -17.688 1 97.31 84 SER A O 1
ATOM 669 N N . GLY A 1 85 ? -11.188 -18.203 -16.828 1 97.69 85 GLY A N 1
ATOM 670 C CA . GLY A 1 85 ? -11.039 -17.672 -15.477 1 97.69 85 GLY A CA 1
ATOM 671 C C . GLY A 1 85 ? -9.953 -16.609 -15.359 1 97.69 85 GLY A C 1
ATOM 672 O O . GLY A 1 85 ? -10.125 -15.617 -14.664 1 97.69 85 GLY A O 1
ATOM 673 N N . GLU A 1 86 ? -8.891 -16.875 -16.078 1 98.19 86 GLU A N 1
ATOM 674 C CA . GLU A 1 86 ? -7.793 -15.914 -16.078 1 98.19 86 GLU A CA 1
ATOM 675 C C . GLU A 1 86 ? -8.242 -14.547 -16.594 1 98.19 86 GLU A C 1
ATOM 677 O O . GLU A 1 86 ? -7.91 -13.516 -16.016 1 98.19 86 GLU A O 1
ATOM 682 N N . GLN A 1 87 ? -9.016 -14.555 -17.703 1 98.56 87 GLN A N 1
ATOM 683 C CA . GLN A 1 87 ? -9.508 -13.305 -18.281 1 98.56 87 GLN A CA 1
ATOM 684 C C . GLN A 1 87 ? -10.453 -12.594 -17.328 1 98.56 87 GLN A C 1
ATOM 686 O O . GLN A 1 87 ? -10.445 -11.367 -17.234 1 98.56 87 GLN A O 1
ATOM 691 N N . LYS A 1 88 ? -11.281 -13.367 -16.672 1 98.56 88 LYS A N 1
ATOM 692 C CA . LYS A 1 88 ? -12.195 -12.789 -15.688 1 98.56 88 LYS A CA 1
ATOM 693 C C . LYS A 1 88 ? -11.43 -12.133 -14.547 1 98.56 88 LYS A C 1
ATOM 695 O O . LYS A 1 88 ? -11.734 -11.008 -14.148 1 98.56 88 LYS A O 1
ATOM 700 N N . LEU A 1 89 ? -10.438 -12.82 -14.023 1 98.62 89 LEU A N 1
ATOM 701 C CA . LEU A 1 89 ? -9.641 -12.289 -12.922 1 98.62 89 LEU A CA 1
ATOM 702 C C . LEU A 1 89 ? -8.859 -11.055 -13.367 1 98.62 89 LEU A C 1
ATOM 704 O O . LEU A 1 89 ? -8.703 -10.102 -12.602 1 98.62 89 LEU A O 1
ATOM 708 N N . LEU A 1 90 ? -8.352 -11.094 -14.586 1 98.81 90 LEU A N 1
ATOM 709 C CA . LEU A 1 90 ? -7.664 -9.922 -15.109 1 98.81 90 LEU A CA 1
ATOM 710 C C . LEU A 1 90 ? -8.609 -8.734 -15.195 1 98.81 90 LEU A C 1
ATOM 712 O O . LEU A 1 90 ? -8.234 -7.609 -14.852 1 98.81 90 LEU A O 1
ATOM 716 N N . ALA A 1 91 ? -9.828 -8.969 -15.641 1 98.88 91 ALA A N 1
ATOM 717 C CA . ALA A 1 91 ? -10.82 -7.902 -15.734 1 98.88 91 ALA A CA 1
ATOM 718 C C . ALA A 1 91 ? -11.125 -7.312 -14.367 1 98.88 91 ALA A C 1
ATOM 720 O O . ALA A 1 91 ? -11.258 -6.094 -14.219 1 98.88 91 ALA A O 1
ATOM 721 N N . LEU A 1 92 ? -11.227 -8.164 -13.375 1 98.75 92 LEU A N 1
ATOM 722 C CA . LEU A 1 92 ? -11.477 -7.715 -12.008 1 98.75 92 LEU A CA 1
ATOM 723 C C . LEU A 1 92 ? -10.305 -6.895 -11.484 1 98.75 92 LEU A C 1
ATOM 725 O O . LEU A 1 92 ? -10.492 -5.816 -10.922 1 98.75 92 LEU A O 1
ATOM 729 N N . GLY A 1 93 ? -9.062 -7.441 -11.672 1 98.81 93 GLY A N 1
ATOM 730 C CA . GLY A 1 93 ? -7.883 -6.699 -11.266 1 98.81 93 GLY A CA 1
ATOM 731 C C . GLY A 1 93 ? -7.75 -5.355 -11.961 1 98.81 93 GLY A C 1
ATOM 732 O O . GLY A 1 93 ? -7.414 -4.355 -11.32 1 98.81 93 GLY A O 1
ATOM 733 N N . LYS A 1 94 ? -8.023 -5.352 -13.234 1 98.88 94 LYS A N 1
ATOM 734 C CA . LYS A 1 94 ? -7.953 -4.129 -14.023 1 98.88 94 LYS A CA 1
ATOM 735 C C . LYS A 1 94 ? -8.977 -3.104 -13.547 1 98.88 94 LYS A C 1
ATOM 737 O O . LYS A 1 94 ? -8.672 -1.915 -13.438 1 98.88 94 LYS A O 1
ATOM 742 N N . ALA A 1 95 ? -10.164 -3.51 -13.297 1 98.81 95 ALA A N 1
ATOM 743 C CA . ALA A 1 95 ? -11.219 -2.619 -12.812 1 98.81 95 ALA A CA 1
ATOM 744 C C . ALA A 1 95 ? -10.828 -1.999 -11.469 1 98.81 95 ALA A C 1
ATOM 746 O O . ALA A 1 95 ? -11.062 -0.811 -11.242 1 98.81 95 ALA A O 1
ATOM 747 N N . TYR A 1 96 ? -10.258 -2.814 -10.609 1 98.81 96 TYR A N 1
ATOM 748 C CA . TYR A 1 96 ? -9.797 -2.336 -9.312 1 98.81 96 TYR A CA 1
ATOM 749 C C . TYR A 1 96 ? -8.719 -1.272 -9.477 1 98.81 96 TYR A C 1
ATOM 751 O O . TYR A 1 96 ? -8.805 -0.192 -8.891 1 98.81 96 TYR A O 1
ATOM 759 N N . ALA A 1 97 ? -7.746 -1.586 -10.305 1 98.81 97 ALA A N 1
ATOM 760 C CA . ALA A 1 97 ? -6.629 -0.671 -10.531 1 98.81 97 ALA A CA 1
ATOM 761 C C . ALA A 1 97 ? -7.098 0.614 -11.203 1 98.81 97 ALA A C 1
ATOM 763 O O . ALA A 1 97 ? -6.695 1.712 -10.812 1 98.81 97 ALA A O 1
ATOM 764 N N . GLU A 1 98 ? -7.922 0.518 -12.172 1 98.75 98 GLU A N 1
ATOM 765 C CA . GLU A 1 98 ? -8.438 1.689 -12.867 1 98.75 98 GLU A CA 1
ATOM 766 C C . GLU A 1 98 ? -9.281 2.559 -11.938 1 98.75 98 GLU A C 1
ATOM 768 O O . GLU A 1 98 ? -9.242 3.789 -12.023 1 98.75 98 GLU A O 1
ATOM 773 N N . PHE A 1 99 ? -10.047 1.894 -11.148 1 98.81 99 PHE A N 1
ATOM 774 C CA . PHE A 1 99 ? -10.828 2.627 -10.156 1 98.81 99 PHE A CA 1
ATOM 775 C C . PHE A 1 99 ? -9.922 3.512 -9.305 1 98.81 99 PHE A C 1
ATOM 777 O O . PHE A 1 99 ? -10.211 4.695 -9.109 1 98.81 99 PHE A O 1
ATOM 784 N N . ALA A 1 100 ? -8.867 2.916 -8.773 1 98.62 100 ALA A N 1
ATOM 785 C CA . ALA A 1 100 ? -7.906 3.645 -7.953 1 98.62 100 ALA A CA 1
ATOM 786 C C . ALA A 1 100 ? -7.281 4.801 -8.734 1 98.62 100 ALA A C 1
ATOM 788 O O . ALA A 1 100 ? -7.176 5.918 -8.219 1 98.62 100 ALA A O 1
ATOM 789 N N . HIS A 1 101 ? -6.902 4.609 -10 1 97.69 101 HIS A N 1
ATOM 790 C CA . HIS A 1 101 ? -6.23 5.602 -10.828 1 97.69 101 HIS A CA 1
ATOM 791 C C . HIS A 1 101 ? -7.164 6.758 -11.164 1 97.69 101 HIS A C 1
ATOM 793 O O . HIS A 1 101 ? -6.719 7.898 -11.32 1 97.69 101 HIS A O 1
ATOM 799 N N . ASN A 1 102 ? -8.445 6.488 -11.234 1 97.81 102 ASN A N 1
ATOM 800 C CA . ASN A 1 102 ? -9.422 7.504 -11.617 1 97.81 102 ASN A CA 1
ATOM 801 C C . ASN A 1 102 ? -9.703 8.469 -10.469 1 97.81 102 ASN A C 1
ATOM 803 O O . ASN A 1 102 ? -10.141 9.594 -10.688 1 97.81 102 ASN A O 1
ATOM 807 N N . GLN A 1 103 ? -9.461 8.062 -9.305 1 97.69 103 GLN A N 1
ATOM 808 C CA . GLN A 1 103 ? -9.711 8.867 -8.109 1 97.69 103 GLN A CA 1
ATOM 809 C C . GLN A 1 103 ? -8.695 8.555 -7.016 1 97.69 103 GLN A C 1
ATOM 811 O O . GLN A 1 103 ? -9.062 8.062 -5.941 1 97.69 103 GLN A O 1
ATOM 816 N N . PRO A 1 104 ? -7.453 8.867 -7.289 1 97.25 104 PRO A N 1
ATOM 817 C CA . PRO A 1 104 ? -6.363 8.398 -6.43 1 97.25 104 PRO A CA 1
ATOM 818 C C . PRO A 1 104 ? -6.477 8.906 -4.996 1 97.25 104 PRO A C 1
ATOM 820 O O . PRO A 1 104 ? -6.188 8.172 -4.051 1 97.25 104 PRO A O 1
ATOM 823 N N . GLN A 1 105 ? -6.922 10.148 -4.762 1 97.19 105 GLN A N 1
ATOM 824 C CA . GLN A 1 105 ? -6.973 10.68 -3.404 1 97.19 105 GLN A CA 1
ATOM 825 C C . GLN A 1 105 ? -8.133 10.07 -2.617 1 97.19 105 GLN A C 1
ATOM 827 O O . GLN A 1 105 ? -8 9.797 -1.424 1 97.19 105 GLN A O 1
ATOM 832 N N . ALA A 1 106 ? -9.258 9.891 -3.291 1 98 106 ALA A N 1
ATOM 833 C CA . ALA A 1 106 ? -10.383 9.219 -2.635 1 98 106 ALA A CA 1
ATOM 834 C C . ALA A 1 106 ? -10.023 7.785 -2.268 1 98 106 ALA A C 1
ATOM 836 O O . ALA A 1 106 ? -10.383 7.305 -1.188 1 98 106 ALA A O 1
ATOM 837 N N . PHE A 1 107 ? -9.344 7.152 -3.184 1 98.06 107 PHE A N 1
ATOM 838 C CA . PHE A 1 107 ? -8.898 5.785 -2.943 1 98.06 107 PHE A CA 1
ATOM 839 C C . PHE A 1 107 ? -7.949 5.73 -1.753 1 98.06 107 PHE A C 1
ATOM 841 O O . PHE A 1 107 ? -8.102 4.887 -0.866 1 98.06 107 PHE A O 1
ATOM 848 N N . ARG A 1 108 ? -7.023 6.609 -1.698 1 96.75 108 ARG A N 1
ATOM 849 C CA . ARG A 1 108 ? -6.062 6.672 -0.6 1 96.75 108 ARG A CA 1
ATOM 850 C C . ARG A 1 108 ? -6.77 6.938 0.727 1 96.75 108 ARG A C 1
ATOM 852 O O . ARG A 1 108 ? -6.379 6.391 1.763 1 96.75 108 ARG A O 1
ATOM 859 N N . LEU A 1 109 ? -7.762 7.742 0.718 1 97 109 LEU A N 1
ATOM 860 C CA . LEU A 1 109 ? -8.516 8.031 1.933 1 97 109 LEU A CA 1
ATOM 861 C C . LEU A 1 109 ? -9.086 6.754 2.537 1 97 109 LEU A C 1
ATOM 863 O O . LEU A 1 109 ? -9.016 6.551 3.752 1 97 109 LEU A O 1
ATOM 867 N N . VAL A 1 110 ? -9.609 5.883 1.688 1 97.38 110 VAL A N 1
ATOM 868 C CA . VAL A 1 110 ? -10.25 4.652 2.137 1 97.38 110 VAL A CA 1
ATOM 869 C C . VAL A 1 110 ? -9.266 3.824 2.953 1 97.38 110 VAL A C 1
ATOM 871 O O . VAL A 1 110 ? -9.602 3.32 4.027 1 97.38 110 VAL A O 1
ATOM 874 N N . PHE A 1 111 ? -8.055 3.77 2.529 1 96.19 111 PHE A N 1
ATOM 875 C CA . PHE A 1 111 ? -7.109 2.844 3.137 1 96.19 111 PHE A CA 1
ATOM 876 C C . PHE A 1 111 ? -6.27 3.545 4.199 1 96.19 111 PHE A C 1
ATOM 878 O O . PHE A 1 111 ? -5.656 2.891 5.047 1 96.19 111 PHE A O 1
ATOM 885 N N . ALA A 1 112 ? -6.277 4.855 4.16 1 93.25 112 ALA A N 1
ATOM 886 C CA . ALA A 1 112 ? -5.484 5.605 5.129 1 93.25 112 ALA A CA 1
ATOM 887 C C . ALA A 1 112 ? -6.281 5.879 6.398 1 93.25 112 ALA A C 1
ATOM 889 O O . ALA A 1 112 ? -5.707 6.191 7.445 1 93.25 112 ALA A O 1
ATOM 890 N N . LEU A 1 113 ? -7.555 5.801 6.336 1 93.31 113 LEU A N 1
ATOM 891 C CA . LEU A 1 113 ? -8.422 6.184 7.441 1 93.31 113 LEU A CA 1
ATOM 892 C C . LEU A 1 113 ? -8.32 5.18 8.586 1 93.31 113 LEU A C 1
ATOM 894 O O . LEU A 1 113 ? -8.406 3.971 8.367 1 93.31 113 LEU A O 1
ATOM 898 N N . HIS A 1 114 ? -8 5.688 9.703 1 89.38 114 HIS A N 1
ATOM 899 C CA . HIS A 1 114 ? -7.984 4.914 10.938 1 89.38 114 HIS A CA 1
ATOM 900 C C . HIS A 1 114 ? -8.867 5.559 12 1 89.38 114 HIS A C 1
ATOM 902 O O . HIS A 1 114 ? -8.758 6.758 12.266 1 89.38 114 HIS A O 1
ATOM 908 N N . LEU A 1 115 ? -9.688 4.754 12.469 1 89.69 115 LEU A N 1
ATOM 909 C CA . LEU A 1 115 ? -10.57 5.227 13.531 1 89.69 115 LEU A CA 1
ATOM 910 C C . LEU A 1 115 ? -9.93 5.031 14.898 1 89.69 115 LEU A C 1
ATOM 912 O O . LEU A 1 115 ? -9.148 4.094 15.094 1 89.69 115 LEU A O 1
ATOM 916 N N . GLY A 1 116 ? -10.203 5.902 15.758 1 84.56 116 GLY A N 1
ATOM 917 C CA . GLY A 1 116 ? -9.727 5.762 17.125 1 84.56 116 GLY A CA 1
ATOM 918 C C . GLY A 1 116 ? -10.398 4.637 17.875 1 84.56 116 GLY A C 1
ATOM 919 O O . GLY A 1 116 ? -11.391 4.074 17.406 1 84.56 116 GLY A O 1
ATOM 920 N N . PRO A 1 117 ? -9.82 4.207 18.969 1 84.69 117 PRO A N 1
ATOM 921 C CA . PRO A 1 117 ? -10.359 3.111 19.781 1 84.69 117 PRO A CA 1
ATOM 922 C C . PRO A 1 117 ? -11.805 3.352 20.219 1 84.69 117 PRO A C 1
ATOM 924 O O . PRO A 1 117 ? -12.547 2.396 20.453 1 84.69 117 PRO A O 1
ATOM 927 N N . GLU A 1 118 ? -12.25 4.59 20.312 1 87.06 118 GLU A N 1
ATOM 928 C CA . GLU A 1 118 ? -13.594 4.938 20.766 1 87.06 118 GLU A CA 1
ATOM 929 C C . GLU A 1 118 ? -14.547 5.141 19.594 1 87.06 118 GLU A C 1
ATOM 931 O O . GLU A 1 118 ? -15.648 5.652 19.766 1 87.06 118 GLU A O 1
ATOM 936 N N . GLU A 1 119 ? -14.047 4.762 18.469 1 90.81 119 GLU A N 1
ATOM 937 C CA . GLU A 1 119 ? -14.859 4.922 17.266 1 90.81 119 GLU A CA 1
ATOM 938 C C . GLU A 1 119 ? -15.062 3.588 16.547 1 90.81 119 GLU A C 1
ATOM 940 O O . GLU A 1 119 ? -14.328 3.254 15.617 1 90.81 119 GLU A O 1
ATOM 945 N N . PRO A 1 120 ? -16.078 2.932 16.969 1 91 120 PRO A N 1
ATOM 946 C CA . PRO A 1 120 ? -16.297 1.65 16.297 1 91 120 PRO A CA 1
ATOM 947 C C . PRO A 1 120 ? -16.703 1.815 14.844 1 91 120 PRO A C 1
ATOM 949 O O . PRO A 1 120 ? -17.375 2.791 14.484 1 91 120 PRO A O 1
ATOM 952 N N . LEU A 1 121 ? -16.328 0.892 14.031 1 93.62 121 LEU A N 1
ATOM 953 C CA . LEU A 1 121 ? -16.734 0.878 12.633 1 93.62 121 LEU A CA 1
ATOM 954 C C . LEU A 1 121 ? -18.219 0.6 12.508 1 93.62 121 LEU A C 1
ATOM 956 O O . LEU A 1 121 ? -18.719 -0.414 13.008 1 93.62 121 LEU A O 1
ATOM 960 N N . PRO A 1 122 ? -18.969 1.458 11.891 1 94.75 122 PRO A N 1
ATOM 961 C CA . PRO A 1 122 ? -20.406 1.236 11.727 1 94.75 122 PRO A CA 1
ATOM 962 C C . PRO A 1 122 ? -20.734 -0.065 11 1 94.75 122 PRO A C 1
ATOM 964 O O . PRO A 1 122 ? -19.969 -0.485 10.117 1 94.75 122 PRO A O 1
ATOM 967 N N . GLU A 1 123 ? -21.844 -0.653 11.297 1 95.75 123 GLU A N 1
ATOM 968 C CA . GLU A 1 123 ? -22.266 -1.915 10.695 1 95.75 123 GLU A CA 1
ATOM 969 C C . GLU A 1 123 ? -22.391 -1.795 9.18 1 95.75 123 GLU A C 1
ATOM 971 O O . GLU A 1 123 ? -22.047 -2.729 8.445 1 95.75 123 GLU A O 1
ATOM 976 N N . SER A 1 124 ? -22.891 -0.668 8.742 1 95.44 124 SER A N 1
ATOM 977 C CA . SER A 1 124 ? -23.062 -0.454 7.309 1 95.44 124 SER A CA 1
ATOM 978 C C . SER A 1 124 ? -21.719 -0.517 6.578 1 95.44 124 SER A C 1
ATOM 980 O O . SER A 1 124 ? -21.641 -1.039 5.465 1 95.44 124 SER A O 1
ATOM 982 N N . GLN A 1 125 ? -20.688 0.034 7.219 1 95.5 125 GLN A N 1
ATOM 983 C CA . GLN A 1 125 ? -19.359 -0.023 6.641 1 95.5 125 GLN A CA 1
ATOM 984 C C . GLN A 1 125 ? -18.812 -1.448 6.652 1 95.5 125 GLN A C 1
ATOM 986 O O . GLN A 1 125 ? -18.203 -1.896 5.676 1 95.5 125 GLN A O 1
ATOM 991 N N . GLN A 1 126 ? -19.047 -2.168 7.707 1 95.81 126 GLN A N 1
ATOM 992 C CA . GLN A 1 126 ? -18.625 -3.562 7.812 1 95.81 126 GLN A CA 1
ATOM 993 C C . GLN A 1 126 ? -19.281 -4.418 6.73 1 95.81 126 GLN A C 1
ATOM 995 O O . GLN A 1 126 ? -18.625 -5.262 6.117 1 95.81 126 GLN A O 1
ATOM 1000 N N . GLN A 1 127 ? -20.516 -4.152 6.5 1 97.19 127 GLN A N 1
ATOM 1001 C CA . GLN A 1 127 ? -21.266 -4.906 5.504 1 97.19 127 GLN A CA 1
ATOM 1002 C C . GLN A 1 127 ? -20.734 -4.641 4.098 1 97.19 127 GLN A C 1
ATOM 1004 O O . GLN A 1 127 ? -20.641 -5.559 3.281 1 97.19 127 GLN A O 1
ATOM 1009 N N . LEU A 1 128 ? -20.422 -3.414 3.828 1 97.5 128 LEU A N 1
ATOM 1010 C CA . LEU A 1 128 ? -19.875 -3.041 2.523 1 97.5 128 LEU A CA 1
ATOM 1011 C C . LEU A 1 128 ? -18.547 -3.742 2.26 1 97.5 128 LEU A C 1
ATOM 1013 O O . LEU A 1 128 ? -18.344 -4.293 1.178 1 97.5 128 LEU A O 1
ATOM 1017 N N . ILE A 1 129 ? -17.719 -3.758 3.246 1 96.94 129 ILE A N 1
ATOM 1018 C CA . ILE A 1 129 ? -16.422 -4.434 3.146 1 96.94 129 ILE A CA 1
ATOM 1019 C C . ILE A 1 129 ? -16.641 -5.93 2.949 1 96.94 129 ILE A C 1
ATOM 1021 O O . ILE A 1 129 ? -16.031 -6.539 2.062 1 96.94 129 ILE A O 1
ATOM 1025 N N . ALA A 1 130 ? -17.562 -6.496 3.719 1 97.19 130 ALA A N 1
ATOM 1026 C CA . ALA A 1 130 ? -17.875 -7.918 3.613 1 97.19 130 ALA A CA 1
ATOM 1027 C C . ALA A 1 130 ? -18.406 -8.258 2.225 1 97.19 130 ALA A C 1
ATOM 1029 O O . ALA A 1 130 ? -18.094 -9.312 1.673 1 97.19 130 ALA A O 1
ATOM 1030 N N . GLU A 1 131 ? -19.188 -7.395 1.676 1 97.94 131 GLU A N 1
ATOM 1031 C CA . GLU A 1 131 ? -19.75 -7.625 0.348 1 97.94 131 GLU A CA 1
ATOM 1032 C C . GLU A 1 131 ? -18.656 -7.609 -0.721 1 97.94 131 GLU A C 1
ATOM 1034 O O . GLU A 1 131 ? -18.672 -8.422 -1.646 1 97.94 131 GLU A O 1
ATOM 1039 N N . LEU A 1 132 ? -17.734 -6.699 -0.603 1 98 132 LEU A N 1
ATOM 1040 C CA . LEU A 1 132 ? -16.625 -6.617 -1.555 1 98 132 LEU A CA 1
ATOM 1041 C C . LEU A 1 132 ? -15.758 -7.863 -1.482 1 98 132 LEU A C 1
ATOM 1043 O O . LEU A 1 132 ? -15.445 -8.469 -2.512 1 98 132 LEU A O 1
ATOM 1047 N N . ILE A 1 133 ? -15.445 -8.266 -0.277 1 96.75 133 ILE A N 1
ATOM 1048 C CA . ILE A 1 133 ? -14.641 -9.461 -0.055 1 96.75 133 ILE A CA 1
ATOM 1049 C C . ILE A 1 133 ? -15.398 -10.688 -0.541 1 96.75 133 ILE A C 1
ATOM 1051 O O . ILE A 1 133 ? -14.836 -11.531 -1.245 1 96.75 133 ILE A O 1
ATOM 1055 N N . GLY A 1 134 ? -16.641 -10.742 -0.2 1 97.31 134 GLY A N 1
ATOM 1056 C CA . GLY A 1 134 ? -17.484 -11.867 -0.581 1 97.31 134 GLY A CA 1
ATOM 1057 C C . GLY A 1 134 ? -17.656 -12.008 -2.082 1 97.31 134 GLY A C 1
ATOM 1058 O O . GLY A 1 134 ? -17.75 -13.117 -2.602 1 97.31 134 GLY A O 1
ATOM 1059 N N . LEU A 1 135 ? -17.688 -10.875 -2.738 1 97.81 135 LEU A N 1
ATOM 1060 C CA . LEU A 1 135 ? -17.828 -10.883 -4.191 1 97.81 135 LEU A CA 1
ATOM 1061 C C . LEU A 1 135 ? -16.656 -11.602 -4.844 1 97.81 135 LEU A C 1
ATOM 1063 O O . LEU A 1 135 ? -16.844 -12.453 -5.715 1 97.81 135 LEU A O 1
ATOM 1067 N N . LEU A 1 136 ? -15.43 -11.305 -4.465 1 97.94 136 LEU A N 1
ATOM 1068 C CA . LEU A 1 136 ? -14.242 -11.953 -5.012 1 97.94 136 LEU A CA 1
ATOM 1069 C C . LEU A 1 136 ? -14.211 -13.43 -4.641 1 97.94 136 LEU A C 1
ATOM 1071 O O . LEU A 1 136 ? -13.922 -14.281 -5.484 1 97.94 136 LEU A O 1
ATOM 1075 N N . GLU A 1 137 ? -14.523 -13.742 -3.4 1 97.44 137 GLU A N 1
ATOM 1076 C CA . GLU A 1 137 ? -14.523 -15.133 -2.949 1 97.44 137 GLU A CA 1
ATOM 1077 C C . GLU A 1 137 ? -15.523 -15.969 -3.74 1 97.44 137 GLU A C 1
ATOM 1079 O O . GLU A 1 137 ? -15.242 -17.125 -4.086 1 97.44 137 GLU A O 1
ATOM 1084 N N . GLN A 1 138 ? -16.672 -15.359 -3.988 1 97.44 138 GLN A N 1
ATOM 1085 C CA . GLN A 1 138 ? -17.688 -16.062 -4.773 1 97.44 138 GLN A CA 1
ATOM 1086 C C . GLN A 1 138 ? -17.188 -16.344 -6.188 1 97.44 138 GLN A C 1
ATOM 1088 O O . GLN A 1 138 ? -17.359 -17.453 -6.707 1 97.44 138 GLN A O 1
ATOM 1093 N N . GLN A 1 139 ? -16.578 -15.367 -6.836 1 97.88 139 GLN A N 1
ATOM 1094 C CA . GLN A 1 139 ? -16.047 -15.562 -8.18 1 97.88 139 GLN A CA 1
ATOM 1095 C C . GLN A 1 139 ? -14.984 -16.672 -8.195 1 97.88 139 GLN A C 1
ATOM 1097 O O . GLN A 1 139 ? -14.992 -17.531 -9.078 1 97.88 139 GLN A O 1
ATOM 1102 N N . LEU A 1 140 ? -14.125 -16.641 -7.207 1 98 140 LEU A N 1
ATOM 1103 C CA . LEU A 1 140 ? -13.062 -17.641 -7.137 1 98 140 LEU A CA 1
ATOM 1104 C C . LEU A 1 140 ? -13.641 -19.016 -6.852 1 98 140 LEU A C 1
ATOM 1106 O O . LEU A 1 140 ? -13.164 -20.016 -7.391 1 98 140 LEU A O 1
ATOM 1110 N N . GLY A 1 141 ? -14.633 -19.062 -5.98 1 97.25 141 GLY A N 1
ATOM 1111 C CA . GLY A 1 141 ? -15.305 -20.328 -5.711 1 97.25 141 GLY A CA 1
ATOM 1112 C C . GLY A 1 141 ? -15.906 -20.953 -6.953 1 97.25 141 GLY A C 1
ATOM 1113 O O . GLY A 1 141 ? -15.852 -22.172 -7.121 1 97.25 141 GLY A O 1
ATOM 1114 N N . ASP A 1 142 ? -16.453 -20.141 -7.82 1 96.94 142 ASP A N 1
ATOM 1115 C CA . ASP A 1 142 ? -17.031 -20.625 -9.078 1 96.94 142 ASP A CA 1
ATOM 1116 C C . ASP A 1 142 ? -15.93 -21.141 -10.016 1 96.94 142 ASP A C 1
ATOM 1118 O O . ASP A 1 142 ? -16.125 -22.141 -10.711 1 96.94 142 ASP A O 1
ATOM 1122 N N . LEU A 1 143 ? -14.828 -20.484 -10.016 1 96.81 143 LEU A N 1
ATOM 1123 C CA . LEU A 1 143 ? -13.742 -20.797 -10.938 1 96.81 143 LEU A CA 1
ATOM 1124 C C . LEU A 1 143 ? -12.93 -21.984 -10.445 1 96.81 143 LEU A C 1
ATOM 1126 O O . LEU A 1 143 ? -12.32 -22.703 -11.242 1 96.81 143 LEU A O 1
ATOM 1130 N N . LEU A 1 144 ? -12.883 -22.125 -9.078 1 97 144 LEU A N 1
ATOM 1131 C CA . LEU A 1 144 ? -12.078 -23.156 -8.43 1 97 144 LEU A CA 1
ATOM 1132 C C . LEU A 1 144 ? -12.922 -23.969 -7.449 1 97 144 LEU A C 1
ATOM 1134 O O . LEU A 1 144 ? -12.672 -23.938 -6.238 1 97 144 LEU A O 1
ATOM 1138 N N . PRO A 1 145 ? -13.805 -24.766 -7.961 1 95.56 145 PRO A N 1
ATOM 1139 C CA . PRO A 1 145 ? -14.836 -25.391 -7.137 1 95.56 145 PRO A CA 1
ATOM 1140 C C . PRO A 1 145 ? -14.273 -26.453 -6.199 1 95.56 145 PRO A C 1
ATOM 1142 O O . PRO A 1 145 ? -14.93 -26.828 -5.219 1 95.56 145 PRO A O 1
ATOM 1145 N N . ASN A 1 146 ? -13.094 -26.953 -6.375 1 95.81 146 ASN A N 1
ATOM 1146 C CA . ASN A 1 146 ? -12.578 -28.047 -5.566 1 95.81 146 ASN A CA 1
ATOM 1147 C C . ASN A 1 146 ? -11.766 -27.547 -4.379 1 95.81 146 ASN A C 1
ATOM 1149 O O . ASN A 1 146 ? -11.289 -28.328 -3.562 1 95.81 146 ASN A O 1
ATOM 1153 N N . LEU A 1 147 ? -11.625 -26.234 -4.305 1 95.25 147 LEU A N 1
ATOM 1154 C CA . LEU A 1 147 ? -10.891 -25.688 -3.168 1 95.25 147 LEU A CA 1
ATOM 1155 C C . LEU A 1 147 ? -11.742 -25.734 -1.9 1 95.25 147 LEU A C 1
ATOM 1157 O O . LEU A 1 147 ? -12.945 -25.469 -1.942 1 95.25 147 LEU A O 1
ATOM 1161 N N . SER A 1 148 ? -11.047 -26.062 -0.819 1 94.94 148 SER A N 1
ATOM 1162 C CA . SER A 1 148 ? -11.727 -25.953 0.47 1 94.94 148 SER A CA 1
ATOM 1163 C C . SER A 1 148 ? -12.062 -24.5 0.792 1 94.94 148 SER A C 1
ATOM 1165 O O . SER A 1 148 ? -11.461 -23.578 0.231 1 94.94 148 SER A O 1
ATOM 1167 N N . SER A 1 149 ? -12.977 -24.281 1.743 1 94.56 149 SER A N 1
ATOM 1168 C CA . SER A 1 149 ? -13.375 -22.938 2.143 1 94.56 149 SER A CA 1
ATOM 1169 C C . SER A 1 149 ? -12.195 -22.156 2.727 1 94.56 149 SER A C 1
ATOM 1171 O O . SER A 1 149 ? -12.055 -20.953 2.475 1 94.56 149 SER A O 1
ATOM 1173 N N . SER A 1 150 ? -11.391 -22.828 3.438 1 94.31 150 SER A N 1
ATOM 1174 C CA . SER A 1 150 ? -10.242 -22.172 4.051 1 94.31 150 SER A CA 1
ATOM 1175 C C . SER A 1 150 ? -9.219 -21.75 3 1 94.31 150 SER A C 1
ATOM 1177 O O . SER A 1 150 ? -8.672 -20.656 3.068 1 94.31 150 SER A O 1
ATOM 1179 N N . LYS A 1 151 ? -8.992 -22.609 2.045 1 95 151 LYS A N 1
ATOM 1180 C CA . LYS A 1 151 ? -8.047 -22.281 0.98 1 95 151 LYS A CA 1
ATOM 1181 C C . LYS A 1 151 ? -8.594 -21.188 0.08 1 95 151 LYS A C 1
ATOM 1183 O O . LYS A 1 151 ? -7.84 -20.344 -0.422 1 95 151 LYS A O 1
ATOM 1188 N N . LEU A 1 152 ? -9.914 -21.266 -0.096 1 96.06 152 LEU A N 1
ATOM 1189 C CA . LEU A 1 152 ? -10.555 -20.234 -0.911 1 96.06 152 LEU A CA 1
ATOM 1190 C C . LEU A 1 152 ? -10.406 -18.859 -0.27 1 96.06 152 LEU A C 1
ATOM 1192 O O . LEU A 1 152 ? -10.148 -17.875 -0.962 1 96.06 152 LEU A O 1
ATOM 1196 N N . ALA A 1 153 ? -10.531 -18.797 1.041 1 96.5 153 ALA A N 1
ATOM 1197 C CA . ALA A 1 153 ? -10.359 -17.547 1.765 1 96.5 153 ALA A CA 1
ATOM 1198 C C . ALA A 1 153 ? -8.922 -17.031 1.642 1 96.5 153 ALA A C 1
ATOM 1200 O O . ALA A 1 153 ? -8.695 -15.852 1.386 1 96.5 153 ALA A O 1
ATOM 1201 N N . LEU A 1 154 ? -7.957 -17.922 1.736 1 96.38 154 LEU A N 1
ATOM 1202 C CA . LEU A 1 154 ? -6.551 -17.562 1.577 1 96.38 154 LEU A CA 1
ATOM 1203 C C . LEU A 1 154 ? -6.27 -17.078 0.162 1 96.38 154 LEU A C 1
ATOM 1205 O O . LEU A 1 154 ? -5.59 -16.062 -0.024 1 96.38 154 LEU A O 1
ATOM 1209 N N . ALA A 1 155 ? -6.863 -17.812 -0.757 1 97.19 155 ALA A N 1
ATOM 1210 C CA . ALA A 1 155 ? -6.652 -17.484 -2.164 1 97.19 155 ALA A CA 1
ATOM 1211 C C . ALA A 1 155 ? -7.215 -16.094 -2.492 1 97.19 155 ALA A C 1
ATOM 1213 O O . ALA A 1 155 ? -6.559 -15.297 -3.158 1 97.19 155 ALA A O 1
ATOM 1214 N N . SER A 1 156 ? -8.375 -15.859 -2.004 1 98.06 156 SER A N 1
ATOM 1215 C CA . SER A 1 156 ? -9.023 -14.578 -2.27 1 98.06 156 SER A CA 1
ATOM 1216 C C . SER A 1 156 ? -8.219 -13.422 -1.695 1 98.06 156 SER A C 1
ATOM 1218 O O . SER A 1 156 ? -7.996 -12.414 -2.377 1 98.06 156 SER A O 1
ATOM 1220 N N . ARG A 1 157 ? -7.727 -13.547 -0.485 1 98.12 157 ARG A N 1
ATOM 1221 C CA . ARG A 1 157 ? -6.977 -12.477 0.169 1 98.12 157 ARG A CA 1
ATOM 1222 C C . ARG A 1 157 ? -5.609 -12.289 -0.482 1 98.12 157 ARG A C 1
ATOM 1224 O O . ARG A 1 157 ? -5.133 -11.164 -0.625 1 98.12 157 ARG A O 1
ATOM 1231 N N . SER A 1 158 ? -5.031 -13.422 -0.865 1 97.56 158 SER A N 1
ATOM 1232 C CA . SER A 1 158 ? -3.742 -13.359 -1.546 1 97.56 158 SER A CA 1
ATOM 1233 C C . SER A 1 158 ? -3.857 -12.633 -2.881 1 97.56 158 SER A C 1
ATOM 1235 O O . SER A 1 158 ? -3.016 -11.797 -3.209 1 97.56 158 SER A O 1
ATOM 1237 N N . PHE A 1 159 ? -4.891 -12.945 -3.627 1 98.62 159 PHE A N 1
ATOM 1238 C CA . PHE A 1 159 ? -5.117 -12.289 -4.91 1 98.62 159 PHE A CA 1
ATOM 1239 C C . PHE A 1 159 ? -5.32 -10.789 -4.723 1 98.62 159 PHE A C 1
ATOM 1241 O O . PHE A 1 159 ? -4.633 -9.984 -5.344 1 98.62 159 PHE A O 1
ATOM 1248 N N . TRP A 1 160 ? -6.188 -10.445 -3.809 1 98.75 160 TRP A N 1
ATOM 1249 C CA . TRP A 1 160 ? -6.523 -9.047 -3.58 1 98.75 160 TRP A CA 1
ATOM 1250 C C . TRP A 1 160 ? -5.312 -8.266 -3.074 1 98.75 160 TRP A C 1
ATOM 1252 O O . TRP A 1 160 ? -5.008 -7.188 -3.576 1 98.75 160 TRP A O 1
ATOM 1262 N N . SER A 1 161 ? -4.59 -8.812 -2.117 1 98.69 161 SER A N 1
ATOM 1263 C CA . SER A 1 161 ? -3.443 -8.102 -1.558 1 98.69 161 SER A CA 1
ATOM 1264 C C . SER A 1 161 ? -2.363 -7.887 -2.609 1 98.69 161 SER A C 1
ATOM 1266 O O . SER A 1 161 ? -1.692 -6.852 -2.613 1 98.69 161 SER A O 1
ATOM 1268 N N . SER A 1 162 ? -2.229 -8.852 -3.502 1 98.56 162 SER A N 1
ATOM 1269 C CA . SER A 1 162 ? -1.254 -8.727 -4.582 1 98.56 162 SER A CA 1
ATOM 1270 C C . SER A 1 162 ? -1.618 -7.598 -5.531 1 98.56 162 SER A C 1
ATOM 1272 O O . SER A 1 162 ? -0.782 -6.742 -5.84 1 98.56 162 SER A O 1
ATOM 1274 N N . ILE A 1 163 ? -2.883 -7.57 -5.906 1 98.75 163 ILE A N 1
ATOM 1275 C CA . ILE A 1 163 ? -3.361 -6.551 -6.832 1 98.75 163 ILE A CA 1
ATOM 1276 C C . ILE A 1 163 ? -3.312 -5.18 -6.16 1 98.75 163 ILE A C 1
ATOM 1278 O O . ILE A 1 163 ? -2.957 -4.184 -6.797 1 98.75 163 ILE A O 1
ATOM 1282 N N . HIS A 1 164 ? -3.641 -5.164 -4.922 1 98.75 164 HIS A N 1
ATOM 1283 C CA . HIS A 1 164 ? -3.592 -3.922 -4.16 1 98.75 164 HIS A CA 1
ATOM 1284 C C . HIS A 1 164 ? -2.174 -3.363 -4.109 1 98.75 164 HIS A C 1
ATOM 1286 O O . HIS A 1 164 ? -1.972 -2.156 -4.27 1 98.75 164 HIS A O 1
ATOM 1292 N N . GLY A 1 165 ? -1.209 -4.254 -3.871 1 98.75 165 GLY A N 1
ATOM 1293 C CA . GLY A 1 165 ? 0.18 -3.826 -3.83 1 98.75 165 GLY A CA 1
ATOM 1294 C C . GLY A 1 165 ? 0.651 -3.199 -5.129 1 98.75 165 GLY A C 1
ATOM 1295 O O . GLY A 1 165 ? 1.257 -2.127 -5.121 1 98.75 165 GLY A O 1
ATOM 1296 N N . LEU A 1 166 ? 0.356 -3.857 -6.207 1 98.75 166 LEU A N 1
ATOM 1297 C CA . LEU A 1 166 ? 0.714 -3.352 -7.527 1 98.75 166 LEU A CA 1
ATOM 1298 C C . LEU A 1 166 ? 0.034 -2.016 -7.801 1 98.75 166 LEU A C 1
ATOM 1300 O O . LEU A 1 166 ? 0.678 -1.069 -8.258 1 98.75 166 LEU A O 1
ATOM 1304 N N . THR A 1 167 ? -1.219 -1.944 -7.469 1 98.81 167 THR A N 1
ATOM 1305 C CA . THR A 1 167 ? -2.01 -0.743 -7.703 1 98.81 167 THR A CA 1
ATOM 1306 C C . THR A 1 167 ? -1.465 0.432 -6.898 1 98.81 167 THR A C 1
ATOM 1308 O O . THR A 1 167 ? -1.261 1.521 -7.438 1 98.81 167 THR A O 1
ATOM 1311 N N . GLY A 1 168 ? -1.212 0.159 -5.633 1 98.19 168 GLY A N 1
ATOM 1312 C CA . GLY A 1 168 ? -0.686 1.215 -4.781 1 98.19 168 GLY A CA 1
ATOM 1313 C C . GLY A 1 168 ? 0.668 1.728 -5.238 1 98.19 168 GLY A C 1
ATOM 1314 O O . GLY A 1 168 ? 0.888 2.939 -5.305 1 98.19 168 GLY A O 1
ATOM 1315 N N . LEU A 1 169 ? 1.557 0.86 -5.578 1 98.12 169 LEU A N 1
ATOM 1316 C CA . LEU A 1 169 ? 2.889 1.241 -6.035 1 98.12 169 LEU A CA 1
ATOM 1317 C C . LEU A 1 169 ? 2.812 2.004 -7.355 1 98.12 169 LEU A C 1
ATOM 1319 O O . LEU A 1 169 ? 3.557 2.963 -7.566 1 98.12 169 LEU A O 1
ATOM 1323 N N . ALA A 1 170 ? 1.938 1.59 -8.234 1 98 170 ALA A N 1
ATOM 1324 C CA . ALA A 1 170 ? 1.757 2.277 -9.516 1 98 170 ALA A CA 1
ATOM 1325 C C . ALA A 1 170 ? 1.241 3.697 -9.305 1 98 170 ALA A C 1
ATOM 1327 O O . ALA A 1 170 ? 1.745 4.645 -9.914 1 98 170 ALA A O 1
ATOM 1328 N N . LEU A 1 171 ? 0.303 3.844 -8.43 1 96.31 171 LEU A N 1
ATOM 1329 C CA . LEU A 1 171 ? -0.28 5.148 -8.125 1 96.31 171 LEU A CA 1
ATOM 1330 C C . LEU A 1 171 ? 0.776 6.102 -7.578 1 96.31 171 LEU A C 1
ATOM 1332 O O . LEU A 1 171 ? 0.737 7.305 -7.859 1 96.31 171 LEU A O 1
ATOM 1336 N N . ASP A 1 172 ? 1.666 5.547 -6.812 1 95.06 172 ASP A N 1
ATOM 1337 C CA . ASP A 1 172 ? 2.666 6.367 -6.133 1 95.06 172 ASP A CA 1
ATOM 1338 C C . ASP A 1 172 ? 3.918 6.531 -6.992 1 95.06 172 ASP A C 1
ATOM 1340 O O . ASP A 1 172 ? 4.887 7.164 -6.574 1 95.06 172 ASP A O 1
ATOM 1344 N N . ASP A 1 173 ? 3.932 5.93 -8.227 1 94.31 173 ASP A N 1
ATOM 1345 C CA . ASP A 1 173 ? 5.078 5.938 -9.133 1 94.31 173 ASP A CA 1
ATOM 1346 C C . ASP A 1 173 ? 6.309 5.332 -8.453 1 94.31 173 ASP A C 1
ATOM 1348 O O . ASP A 1 173 ? 7.387 5.934 -8.461 1 94.31 173 ASP A O 1
ATOM 1352 N N . LYS A 1 174 ? 6.047 4.121 -7.922 1 96.38 174 LYS A N 1
ATOM 1353 C CA . LYS A 1 174 ? 7.125 3.49 -7.172 1 96.38 174 LYS A CA 1
ATOM 1354 C C . LYS A 1 174 ? 7.309 2.033 -7.586 1 96.38 174 LYS A C 1
ATOM 1356 O O . LYS A 1 174 ? 7.82 1.221 -6.812 1 96.38 174 LYS A O 1
ATOM 1361 N N . LEU A 1 175 ? 6.891 1.765 -8.773 1 95.69 175 LEU A N 1
ATOM 1362 C CA . LEU A 1 175 ? 7.105 0.416 -9.289 1 95.69 175 LEU A CA 1
ATOM 1363 C C . LEU A 1 175 ? 8.562 0.218 -9.695 1 95.69 175 LEU A C 1
ATOM 1365 O O . LEU A 1 175 ? 9.047 -0.914 -9.742 1 95.69 175 LEU A O 1
ATOM 1369 N N . PHE A 1 176 ? 9.234 1.343 -10.109 1 94.19 176 PHE A N 1
ATOM 1370 C CA . PHE A 1 176 ? 10.617 1.31 -10.562 1 94.19 176 PHE A CA 1
ATOM 1371 C C . PHE A 1 176 ? 10.797 0.287 -11.672 1 94.19 176 PHE A C 1
ATOM 1373 O O . PHE A 1 176 ? 11.727 -0.526 -11.633 1 94.19 176 PHE A O 1
ATOM 1380 N N . SER A 1 177 ? 9.836 0.298 -12.602 1 94.31 177 SER A N 1
ATOM 1381 C CA . SER A 1 177 ? 9.805 -0.69 -13.672 1 94.31 177 SER A CA 1
ATOM 1382 C C . SER A 1 177 ? 9.641 -0.023 -15.031 1 94.31 177 SER A C 1
ATOM 1384 O O . SER A 1 177 ? 8.977 1.011 -15.148 1 94.31 177 SER A O 1
ATOM 1386 N N . GLN A 1 178 ? 10.211 -0.664 -16.047 1 93.44 178 GLN A N 1
ATOM 1387 C CA . GLN A 1 178 ? 9.961 -0.238 -17.422 1 93.44 178 GLN A CA 1
ATOM 1388 C C . GLN A 1 178 ? 8.609 -0.749 -17.922 1 93.44 178 GLN A C 1
ATOM 1390 O O . GLN A 1 178 ? 8.016 -0.172 -18.844 1 93.44 178 GLN A O 1
ATOM 1395 N N . ALA A 1 179 ? 8.164 -1.857 -17.312 1 96.38 179 ALA A N 1
ATOM 1396 C CA . ALA A 1 179 ? 6.848 -2.385 -17.656 1 96.38 179 ALA A CA 1
ATOM 1397 C C . ALA A 1 179 ? 5.738 -1.48 -17.125 1 96.38 179 ALA A C 1
ATOM 1399 O O . ALA A 1 179 ? 5.852 -0.924 -16.031 1 96.38 179 ALA A O 1
ATOM 1400 N N . SER A 1 180 ? 4.656 -1.354 -17.891 1 97.38 180 SER A N 1
ATOM 1401 C CA . SER A 1 180 ? 3.482 -0.629 -17.406 1 97.38 180 SER A CA 1
ATOM 1402 C C . SER A 1 180 ? 2.777 -1.391 -16.297 1 97.38 180 SER A C 1
ATOM 1404 O O . SER A 1 180 ? 2.992 -2.592 -16.125 1 97.38 180 SER A O 1
ATOM 1406 N N . TRP A 1 181 ? 1.992 -0.62 -15.562 1 97.75 181 TRP A N 1
ATOM 1407 C CA . TRP A 1 181 ? 1.238 -1.283 -14.508 1 97.75 181 TRP A CA 1
ATOM 1408 C C . TRP A 1 181 ? 0.331 -2.365 -15.078 1 97.75 181 TRP A C 1
ATOM 1410 O O . TRP A 1 181 ? 0.113 -3.402 -14.445 1 97.75 181 TRP A O 1
ATOM 1420 N N . LEU A 1 182 ? -0.172 -2.162 -16.312 1 98.19 182 LEU A N 1
ATOM 1421 C CA . LEU A 1 182 ? -1.061 -3.139 -16.922 1 98.19 182 LEU A CA 1
ATOM 1422 C C . LEU A 1 182 ? -0.298 -4.402 -17.297 1 98.19 182 LEU A C 1
ATOM 1424 O O . LEU A 1 182 ? -0.82 -5.512 -17.172 1 98.19 182 LEU A O 1
ATOM 1428 N N . GLN A 1 183 ? 0.942 -4.27 -17.781 1 98.25 183 GLN A N 1
ATOM 1429 C CA . GLN A 1 183 ? 1.776 -5.43 -18.078 1 98.25 183 GLN A CA 1
ATOM 1430 C C . GLN A 1 183 ? 2.074 -6.234 -16.812 1 98.25 183 GLN A C 1
ATOM 1432 O O . GLN A 1 183 ? 2 -7.465 -16.828 1 98.25 183 GLN A O 1
ATOM 1437 N N . LEU A 1 184 ? 2.371 -5.555 -15.75 1 98.56 184 LEU A N 1
ATOM 1438 C CA . LEU A 1 184 ? 2.66 -6.215 -14.484 1 98.56 184 LEU A CA 1
ATOM 1439 C C . LEU A 1 184 ? 1.411 -6.891 -13.922 1 98.56 184 LEU A C 1
ATOM 1441 O O . LEU A 1 184 ? 1.48 -8.008 -13.406 1 98.56 184 LEU A O 1
ATOM 1445 N N . LEU A 1 185 ? 0.272 -6.219 -14.047 1 98.75 185 LEU A N 1
ATOM 1446 C CA . LEU A 1 185 ? -0.991 -6.789 -13.594 1 98.75 185 LEU A CA 1
ATOM 1447 C C . LEU A 1 185 ? -1.312 -8.07 -14.352 1 98.75 185 LEU A C 1
ATOM 1449 O O . LEU A 1 185 ? -1.701 -9.078 -13.758 1 98.75 185 LEU A O 1
ATOM 1453 N N . THR A 1 186 ? -1.157 -7.988 -15.648 1 98.62 186 THR A N 1
ATOM 1454 C CA . THR A 1 186 ? -1.421 -9.141 -16.5 1 98.62 186 THR A CA 1
ATOM 1455 C C . THR A 1 186 ? -0.526 -10.312 -16.109 1 98.62 186 THR A C 1
ATOM 1457 O O . THR A 1 186 ? -0.996 -11.453 -15.992 1 98.62 186 THR A O 1
ATOM 1460 N N . PHE A 1 187 ? 0.706 -10.008 -15.875 1 98.31 187 PHE A N 1
ATOM 1461 C CA . PHE A 1 187 ? 1.668 -11.031 -15.484 1 98.31 187 PHE A CA 1
ATOM 1462 C C . PHE A 1 187 ? 1.313 -11.617 -14.125 1 98.31 187 PHE A C 1
ATOM 1464 O O . PHE A 1 187 ? 1.346 -12.836 -13.938 1 98.31 187 PHE A O 1
ATOM 1471 N N . GLN A 1 188 ? 0.96 -10.805 -13.133 1 97.94 188 GLN A N 1
ATOM 1472 C CA . GLN A 1 188 ? 0.617 -11.234 -11.781 1 97.94 188 GLN A CA 1
ATOM 1473 C C . GLN A 1 188 ? -0.629 -12.117 -11.789 1 97.94 188 GLN A C 1
ATOM 1475 O O . GLN A 1 188 ? -0.677 -13.133 -11.094 1 97.94 188 GLN A O 1
ATOM 1480 N N . VAL A 1 189 ? -1.611 -11.719 -12.555 1 98.56 189 VAL A N 1
ATOM 1481 C CA . VAL A 1 189 ? -2.84 -12.5 -12.633 1 98.56 189 VAL A CA 1
ATOM 1482 C C . VAL A 1 189 ? -2.547 -13.859 -13.281 1 98.56 189 VAL A C 1
ATOM 1484 O O . VAL A 1 189 ? -3.047 -14.891 -12.82 1 98.56 189 VAL A O 1
ATOM 1487 N N . HIS A 1 190 ? -1.728 -13.836 -14.336 1 98.19 190 HIS A N 1
ATOM 1488 C CA . HIS A 1 190 ? -1.351 -15.078 -15.008 1 98.19 190 HIS A CA 1
ATOM 1489 C C . HIS A 1 190 ? -0.667 -16.047 -14.039 1 98.19 190 HIS A C 1
ATOM 1491 O O . HIS A 1 190 ? -1.015 -17.219 -13.977 1 98.19 190 HIS A O 1
ATOM 1497 N N . LEU A 1 191 ? 0.297 -15.516 -13.25 1 97.75 191 LEU A N 1
ATOM 1498 C CA . LEU A 1 191 ? 1.018 -16.359 -12.305 1 97.75 191 LEU A CA 1
ATOM 1499 C C . LEU A 1 191 ? 0.069 -16.922 -11.25 1 97.75 191 LEU A C 1
ATOM 1501 O O . LEU A 1 191 ? 0.117 -18.109 -10.945 1 97.75 191 LEU A O 1
ATOM 1505 N N . TRP A 1 192 ? -0.764 -16.031 -10.703 1 98 192 TRP A N 1
ATOM 1506 C CA . TRP A 1 192 ? -1.692 -16.469 -9.664 1 98 192 TRP A CA 1
ATOM 1507 C C . TRP A 1 192 ? -2.631 -17.547 -10.188 1 98 192 TRP A C 1
ATOM 1509 O O . TRP A 1 192 ? -2.838 -18.578 -9.531 1 98 192 TRP A O 1
ATOM 1519 N N . TRP A 1 193 ? -3.16 -17.328 -11.375 1 97.81 193 TRP A N 1
ATOM 1520 C CA . TRP A 1 193 ? -4.094 -18.281 -11.969 1 97.81 193 TRP A CA 1
ATOM 1521 C C . TRP A 1 193 ? -3.416 -19.625 -12.234 1 97.81 193 TRP A C 1
ATOM 1523 O O . TRP A 1 193 ? -3.971 -20.672 -11.914 1 97.81 193 TRP A O 1
ATOM 1533 N N . THR A 1 194 ? -2.201 -19.594 -12.797 1 97 194 THR A N 1
ATOM 1534 C CA . THR A 1 194 ? -1.431 -20.797 -13.086 1 97 194 THR A CA 1
ATOM 1535 C C . THR A 1 194 ? -1.211 -21.609 -11.82 1 97 194 THR A C 1
ATOM 1537 O O . THR A 1 194 ? -1.434 -22.828 -11.812 1 97 194 THR A O 1
ATOM 1540 N N . ALA A 1 195 ? -0.828 -20.984 -10.75 1 97.25 195 ALA A N 1
ATOM 1541 C CA . ALA A 1 195 ? -0.571 -21.672 -9.484 1 97.25 195 ALA A CA 1
ATOM 1542 C C . ALA A 1 195 ? -1.861 -22.234 -8.898 1 97.25 195 ALA A C 1
ATOM 1544 O O . ALA A 1 195 ? -1.878 -23.359 -8.375 1 97.25 195 ALA A O 1
ATOM 1545 N N . MET A 1 196 ? -2.922 -21.484 -8.992 1 95.81 196 MET A N 1
ATOM 1546 C CA . MET A 1 196 ? -4.184 -21.891 -8.383 1 95.81 196 MET A CA 1
ATOM 1547 C C . MET A 1 196 ? -4.789 -23.078 -9.125 1 95.81 196 MET A C 1
ATOM 1549 O O . MET A 1 196 ? -5.438 -23.922 -8.523 1 95.81 196 MET A O 1
ATOM 1553 N N . GLN A 1 197 ? -4.57 -23.047 -10.453 1 94.56 197 GLN A N 1
ATOM 1554 C CA . GLN A 1 197 ? -5.027 -24.219 -11.211 1 94.56 197 GLN A CA 1
ATOM 1555 C C . GLN A 1 197 ? -4.324 -25.484 -10.75 1 94.56 197 GLN A C 1
ATOM 1557 O O . GLN A 1 197 ? -4.934 -26.562 -10.695 1 94.56 197 GLN A O 1
ATOM 1562 N N . GLN A 1 198 ? -3.082 -25.359 -10.422 1 92.06 198 GLN A N 1
ATOM 1563 C CA . GLN A 1 198 ? -2.342 -26.516 -9.906 1 92.06 198 GLN A CA 1
ATOM 1564 C C . GLN A 1 198 ? -2.854 -26.922 -8.531 1 92.06 198 GLN A C 1
ATOM 1566 O O . GLN A 1 198 ? -2.982 -28.109 -8.242 1 92.06 198 GLN A O 1
ATOM 1571 N N . GLU A 1 199 ? -3.145 -25.938 -7.688 1 91 199 GLU A N 1
ATOM 1572 C CA . GLU A 1 199 ? -3.707 -26.219 -6.371 1 91 199 GLU A CA 1
ATOM 1573 C C . GLU A 1 199 ? -5.043 -26.938 -6.488 1 91 199 GLU A C 1
ATOM 1575 O O . GLU A 1 199 ? -5.316 -27.875 -5.73 1 91 199 GLU A O 1
ATOM 1580 N N . GLU A 1 200 ? -5.832 -26.484 -7.43 1 88.5 200 GLU A N 1
ATOM 1581 C CA . GLU A 1 200 ? -7.152 -27.062 -7.676 1 88.5 200 GLU A CA 1
ATOM 1582 C C . GLU A 1 200 ? -7.035 -28.5 -8.188 1 88.5 200 GLU A C 1
ATOM 1584 O O . GLU A 1 200 ? -7.828 -29.359 -7.805 1 88.5 200 GLU A O 1
ATOM 1589 N N . GLY A 1 201 ? -6.062 -28.641 -9.023 1 85.25 201 GLY A N 1
ATOM 1590 C CA . GLY A 1 201 ? -5.832 -29.969 -9.555 1 85.25 201 GLY A CA 1
ATOM 1591 C C . GLY A 1 201 ? -5.363 -30.953 -8.508 1 85.25 201 GLY A C 1
ATOM 1592 O O . GLY A 1 201 ? -5.656 -32.156 -8.594 1 85.25 201 GLY A O 1
ATOM 1593 N N . ALA A 1 202 ? -4.719 -30.438 -7.457 1 81.75 202 ALA A N 1
ATOM 1594 C CA . ALA A 1 202 ? -4.207 -31.312 -6.398 1 81.75 202 ALA A CA 1
ATOM 1595 C C . ALA A 1 202 ? -5.32 -31.719 -5.441 1 81.75 202 ALA A C 1
ATOM 1597 O O . ALA A 1 202 ? -5.18 -32.719 -4.707 1 81.75 202 ALA A O 1
ATOM 1598 N N . CYS A 1 203 ? -6.336 -31.031 -5.48 1 77.38 203 CYS A N 1
ATOM 1599 C CA . CYS A 1 203 ? -7.469 -31.312 -4.602 1 77.38 203 CYS A CA 1
ATOM 1600 C C . CYS A 1 203 ? -8.453 -32.25 -5.281 1 77.38 203 CYS A C 1
ATOM 1602 O O . CYS A 1 203 ? -9.336 -32.812 -4.625 1 77.38 203 CYS A O 1
ATOM 1604 N N . SER A 1 204 ? -8.383 -32.375 -6.578 1 70.38 204 SER A N 1
ATOM 1605 C CA . SER A 1 204 ? -9.297 -33.281 -7.293 1 70.38 204 SER A CA 1
ATOM 1606 C C . SER A 1 204 ? -8.836 -34.719 -7.203 1 70.38 204 SER A C 1
ATOM 1608 O O . SER A 1 204 ? -7.641 -35 -7.137 1 70.38 204 SER A O 1
ATOM 1610 N N . MET B 1 1 ? 33.438 32.656 28.516 1 36.88 1 MET B N 1
ATOM 1611 C CA . MET B 1 1 ? 32.188 31.906 28.422 1 36.88 1 MET B CA 1
ATOM 1612 C C . MET B 1 1 ? 32.406 30.641 27.578 1 36.88 1 MET B C 1
ATOM 1614 O O . MET B 1 1 ? 32.938 30.719 26.469 1 36.88 1 MET B O 1
ATOM 1618 N N . ALA B 1 2 ? 32.875 29.562 28.109 1 47.41 2 ALA B N 1
ATOM 1619 C CA . ALA B 1 2 ? 33.188 28.375 27.344 1 47.41 2 ALA B CA 1
ATOM 1620 C C . ALA B 1 2 ? 32.25 28.219 26.141 1 47.41 2 ALA B C 1
ATOM 1622 O O . ALA B 1 2 ? 31.016 28.156 26.312 1 47.41 2 ALA B O 1
ATOM 1623 N N . ARG B 1 3 ? 32.469 28.703 25.094 1 46.38 3 ARG B N 1
ATOM 1624 C CA . ARG B 1 3 ? 31.578 28.719 23.938 1 46.38 3 ARG B CA 1
ATOM 1625 C C . ARG B 1 3 ? 30.953 27.344 23.703 1 46.38 3 ARG B C 1
ATOM 1627 O O . ARG B 1 3 ? 31.656 26.328 23.734 1 46.38 3 ARG B O 1
ATOM 1634 N N . ARG B 1 4 ? 29.734 26.953 24.234 1 52.12 4 ARG B N 1
ATOM 1635 C CA . ARG B 1 4 ? 28.969 25.734 23.984 1 52.12 4 ARG B CA 1
ATOM 1636 C C . ARG B 1 4 ? 29.469 25 22.75 1 52.12 4 ARG B C 1
ATOM 1638 O O . ARG B 1 4 ? 29.531 25.594 21.672 1 52.12 4 ARG B O 1
ATOM 1645 N N . LYS B 1 5 ? 30.547 24.281 22.844 1 55.09 5 LYS B N 1
ATOM 1646 C CA . LYS B 1 5 ? 31.234 23.453 21.828 1 55.09 5 LYS B CA 1
ATOM 1647 C C . LYS B 1 5 ? 30.266 23.016 20.734 1 55.09 5 LYS B C 1
ATOM 1649 O O . LYS B 1 5 ? 29.281 22.312 21.016 1 55.09 5 LYS B O 1
ATOM 1654 N N . GLU B 1 6 ? 29.984 23.844 19.656 1 76.25 6 GLU B N 1
ATOM 1655 C CA . GLU B 1 6 ? 29.062 23.812 18.516 1 76.25 6 GLU B CA 1
ATOM 1656 C C . GLU B 1 6 ? 29.266 22.547 17.688 1 76.25 6 GLU B C 1
ATOM 1658 O O . GLU B 1 6 ? 30.391 22.062 17.547 1 76.25 6 GLU B O 1
ATOM 1663 N N . HIS B 1 7 ? 28.266 21.719 17.578 1 91.12 7 HIS B N 1
ATOM 1664 C CA . HIS B 1 7 ? 28.266 20.531 16.734 1 91.12 7 HIS B CA 1
ATOM 1665 C C . HIS B 1 7 ? 28.734 20.859 15.328 1 91.12 7 HIS B C 1
ATOM 1667 O O . HIS B 1 7 ? 28.5 21.969 14.828 1 91.12 7 HIS B O 1
ATOM 1673 N N . SER B 1 8 ? 29.594 20.062 14.789 1 95.25 8 SER B N 1
ATOM 1674 C CA . SER B 1 8 ? 29.922 20.188 13.375 1 95.25 8 SER B CA 1
ATOM 1675 C C . SER B 1 8 ? 28.672 20.016 12.508 1 95.25 8 SER B C 1
ATOM 1677 O O . SER B 1 8 ? 27.641 19.562 12.984 1 95.25 8 SER B O 1
ATOM 1679 N N . HIS B 1 9 ? 28.766 20.453 11.234 1 95.44 9 HIS B N 1
ATOM 1680 C CA . HIS B 1 9 ? 27.672 20.266 10.289 1 95.44 9 HIS B CA 1
ATOM 1681 C C . HIS B 1 9 ? 27.25 18.797 10.211 1 95.44 9 HIS B C 1
ATOM 1683 O O . HIS B 1 9 ? 26.047 18.5 10.188 1 95.44 9 HIS B O 1
ATOM 1689 N N . GLN B 1 10 ? 28.234 18 10.258 1 96.44 10 GLN B N 1
ATOM 1690 C CA . GLN B 1 10 ? 27.953 16.578 10.18 1 96.44 10 GLN B CA 1
ATOM 1691 C C . GLN B 1 10 ? 27.25 16.078 11.438 1 96.44 10 GLN B C 1
ATOM 1693 O O . GLN B 1 10 ? 26.328 15.266 11.359 1 96.44 10 GLN B O 1
ATOM 1698 N N . GLU B 1 11 ? 27.641 16.531 12.508 1 97.06 11 GLU B N 1
ATOM 1699 C CA . GLU B 1 11 ? 27 16.156 13.766 1 97.06 11 GLU B CA 1
ATOM 1700 C C . GLU B 1 11 ? 25.547 16.609 13.812 1 97.06 11 GLU B C 1
ATOM 1702 O O . GLU B 1 11 ? 24.672 15.867 14.25 1 97.06 11 GLU B O 1
ATOM 1707 N N . ILE B 1 12 ? 25.312 17.812 13.359 1 97.38 12 ILE B N 1
ATOM 1708 C CA . ILE B 1 12 ? 23.969 18.359 13.359 1 97.38 12 ILE B CA 1
ATOM 1709 C C . ILE B 1 12 ? 23.078 17.531 12.414 1 97.38 12 ILE B C 1
ATOM 1711 O O . ILE B 1 12 ? 21.922 17.25 12.727 1 97.38 12 ILE B O 1
ATOM 1715 N N . ARG B 1 13 ? 23.656 17.156 11.297 1 97.69 13 ARG B N 1
ATOM 1716 C CA . ARG B 1 13 ? 22.922 16.312 10.352 1 97.69 13 ARG B CA 1
ATOM 1717 C C . ARG B 1 13 ? 22.5 15.016 11.008 1 97.69 13 ARG B C 1
ATOM 1719 O O . ARG B 1 13 ? 21.328 14.609 10.898 1 97.69 13 ARG B O 1
ATOM 1726 N N . LEU B 1 14 ? 23.391 14.422 11.727 1 98.12 14 LEU B N 1
ATOM 1727 C CA . LEU B 1 14 ? 23.094 13.148 12.375 1 98.12 14 LEU B CA 1
ATOM 1728 C C . LEU B 1 14 ? 22.062 13.328 13.477 1 98.12 14 LEU B C 1
ATOM 1730 O O . LEU B 1 14 ? 21.172 12.5 13.641 1 98.12 14 LEU B O 1
ATOM 1734 N N . MET B 1 15 ? 22.156 14.406 14.172 1 98 15 MET B N 1
ATOM 1735 C CA . MET B 1 15 ? 21.203 14.711 15.227 1 98 15 MET B CA 1
ATOM 1736 C C . MET B 1 15 ? 19.797 14.875 14.648 1 98 15 MET B C 1
ATOM 1738 O O . MET B 1 15 ? 18.812 14.406 15.234 1 98 15 MET B O 1
ATOM 1742 N N . ALA B 1 16 ? 19.734 15.523 13.5 1 98.38 16 ALA B N 1
ATOM 1743 C CA . ALA B 1 16 ? 18.438 15.75 12.859 1 98.38 16 ALA B CA 1
ATOM 1744 C C . ALA B 1 16 ? 17.828 14.438 12.398 1 98.38 16 ALA B C 1
ATOM 1746 O O . ALA B 1 16 ? 16.625 14.203 12.602 1 98.38 16 ALA B O 1
ATOM 1747 N N . LEU B 1 17 ? 18.641 13.609 11.805 1 98.56 17 LEU B N 1
ATOM 1748 C CA . LEU B 1 17 ? 18.156 12.312 11.344 1 98.56 17 LEU B CA 1
ATOM 1749 C C . LEU B 1 17 ? 17.688 11.461 12.523 1 98.56 17 LEU B C 1
ATOM 1751 O O . LEU B 1 17 ? 16.625 10.844 12.453 1 98.56 17 LEU B O 1
ATOM 1755 N N . ASP B 1 18 ? 18.453 11.508 13.633 1 98.56 18 ASP B N 1
ATOM 1756 C CA . ASP B 1 18 ? 18.094 10.773 14.836 1 98.56 18 ASP B CA 1
ATOM 1757 C C . ASP B 1 18 ? 16.781 11.297 15.422 1 98.56 18 ASP B C 1
ATOM 1759 O O . ASP B 1 18 ? 15.938 10.523 15.875 1 98.56 18 ASP B O 1
ATOM 1763 N N . ALA B 1 19 ? 16.641 12.562 15.391 1 98.31 19 ALA B N 1
ATOM 1764 C CA . ALA B 1 19 ? 15.43 13.188 15.922 1 98.31 19 ALA B CA 1
ATOM 1765 C C . ALA B 1 19 ? 14.188 12.75 15.148 1 98.31 19 ALA B C 1
ATOM 1767 O O . ALA B 1 19 ? 13.164 12.406 15.742 1 98.31 19 ALA B O 1
ATOM 1768 N N . VAL B 1 20 ? 14.273 12.766 13.812 1 98.56 20 VAL B N 1
ATOM 1769 C CA . VAL B 1 20 ? 13.148 12.352 12.977 1 98.56 20 VAL B CA 1
ATOM 1770 C C . VAL B 1 20 ? 12.797 10.898 13.273 1 98.56 20 VAL B C 1
ATOM 1772 O O . VAL B 1 20 ? 11.625 10.562 13.469 1 98.56 20 VAL B O 1
ATOM 1775 N N . GLU B 1 21 ? 13.781 10.047 13.32 1 98.12 21 GLU B N 1
ATOM 1776 C CA . GLU B 1 21 ? 13.523 8.633 13.562 1 98.12 21 GLU B CA 1
ATOM 1777 C C . GLU B 1 21 ? 12.922 8.406 14.945 1 98.12 21 GLU B C 1
ATOM 1779 O O . GLU B 1 21 ? 12.055 7.547 15.117 1 98.12 21 GLU B O 1
ATOM 1784 N N . GLN B 1 22 ? 13.398 9.133 15.906 1 97.69 22 GLN B N 1
ATOM 1785 C CA . GLN B 1 22 ? 12.828 9.039 17.25 1 97.69 22 GLN B CA 1
ATOM 1786 C C . GLN B 1 22 ? 11.359 9.469 17.25 1 97.69 22 GLN B C 1
ATOM 1788 O O . GLN B 1 22 ? 10.516 8.805 17.859 1 97.69 22 GLN B O 1
ATOM 1793 N N . LEU B 1 23 ? 11.094 10.562 16.578 1 97.44 23 LEU B N 1
ATOM 1794 C CA . LEU B 1 23 ? 9.719 11.039 16.484 1 97.44 23 LEU B CA 1
ATOM 1795 C C . LEU B 1 23 ? 8.82 10.016 15.805 1 97.44 23 LEU B C 1
ATOM 1797 O O . LEU B 1 23 ? 7.668 9.828 16.188 1 97.44 23 LEU B O 1
ATOM 1801 N N . LEU B 1 24 ? 9.344 9.289 14.844 1 97.62 24 LEU B N 1
ATOM 1802 C CA . LEU B 1 24 ? 8.586 8.32 14.062 1 97.62 24 LEU B CA 1
ATOM 1803 C C . LEU B 1 24 ? 8.281 7.074 14.891 1 97.62 24 LEU B C 1
ATOM 1805 O O . LEU B 1 24 ? 7.445 6.258 14.508 1 97.62 24 LEU B O 1
ATOM 1809 N N . THR B 1 25 ? 8.992 6.934 16.047 1 96.38 25 THR B N 1
ATOM 1810 C CA . THR B 1 25 ? 8.656 5.828 16.938 1 96.38 25 THR B CA 1
ATOM 1811 C C . THR B 1 25 ? 7.395 6.137 17.734 1 96.38 25 THR B C 1
ATOM 1813 O O . THR B 1 25 ? 6.773 5.234 18.297 1 96.38 25 THR B O 1
ATOM 1816 N N . GLN B 1 26 ? 6.961 7.434 17.688 1 91.31 26 GLN B N 1
ATOM 1817 C CA . GLN B 1 26 ? 5.883 7.859 18.578 1 91.31 26 GLN B CA 1
ATOM 1818 C C . GLN B 1 26 ? 4.691 8.375 17.781 1 91.31 26 GLN B C 1
ATOM 1820 O O . GLN B 1 26 ? 3.555 8.344 18.266 1 91.31 26 GLN B O 1
ATOM 1825 N N . GLU B 1 27 ? 5.047 8.891 16.594 1 92.25 27 GLU B N 1
ATOM 1826 C CA . GLU B 1 27 ? 3.977 9.539 15.852 1 92.25 27 GLU B CA 1
ATOM 1827 C C . GLU B 1 27 ? 4.09 9.25 14.359 1 92.25 27 GLU B C 1
ATOM 1829 O O . GLU B 1 27 ? 5.117 8.75 13.891 1 92.25 27 GLU B O 1
ATOM 1834 N N . GLU B 1 28 ? 3.018 9.578 13.664 1 91.25 28 GLU B N 1
ATOM 1835 C CA . GLU B 1 28 ? 2.986 9.438 12.211 1 91.25 28 GLU B CA 1
ATOM 1836 C C . GLU B 1 28 ? 3.836 10.516 11.539 1 91.25 28 GLU B C 1
ATOM 1838 O O . GLU B 1 28 ? 3.975 11.625 12.062 1 91.25 28 GLU B O 1
ATOM 1843 N N . TYR B 1 29 ? 4.289 10.219 10.367 1 91.25 29 TYR B N 1
ATOM 1844 C CA . TYR B 1 29 ? 5.141 11.156 9.641 1 91.25 29 TYR B CA 1
ATOM 1845 C C . TYR B 1 29 ? 4.371 12.414 9.258 1 91.25 29 TYR B C 1
ATOM 1847 O O . TYR B 1 29 ? 4.961 13.484 9.102 1 91.25 29 TYR B O 1
ATOM 1855 N N . THR B 1 30 ? 3.041 12.312 9.133 1 88.81 30 THR B N 1
ATOM 1856 C CA . THR B 1 30 ? 2.215 13.445 8.719 1 88.81 30 THR B CA 1
ATOM 1857 C C . THR B 1 30 ? 2.154 14.5 9.812 1 88.81 30 THR B C 1
ATOM 1859 O O . THR B 1 30 ? 1.757 15.641 9.562 1 88.81 30 THR B O 1
ATOM 1862 N N . SER B 1 31 ? 2.52 14.188 10.969 1 91.19 31 SER B N 1
ATOM 1863 C CA . SER B 1 31 ? 2.48 15.117 12.094 1 91.19 31 SER B CA 1
ATOM 1864 C C . SER B 1 31 ? 3.814 15.836 12.258 1 91.19 31 SER B C 1
ATOM 1866 O O . SER B 1 31 ? 3.928 16.766 13.055 1 91.19 31 SER B O 1
ATOM 1868 N N . LEU B 1 32 ? 4.789 15.438 11.516 1 95.38 32 LEU B N 1
ATOM 1869 C CA . LEU B 1 32 ? 6.109 16.047 11.617 1 95.38 32 LEU B CA 1
ATOM 1870 C C . LEU B 1 32 ? 6.133 17.406 10.938 1 95.38 32 LEU B C 1
ATOM 1872 O O . LEU B 1 32 ? 5.332 17.672 10.039 1 95.38 32 LEU B O 1
ATOM 1876 N N . SER B 1 33 ? 7.023 18.266 11.461 1 96.31 33 SER B N 1
ATOM 1877 C CA . SER B 1 33 ? 7.293 19.562 10.844 1 96.31 33 SER B CA 1
ATOM 1878 C C . SER B 1 33 ? 8.742 19.969 11.039 1 96.31 33 SER B C 1
ATOM 1880 O O . SER B 1 33 ? 9.414 19.484 11.953 1 96.31 33 SER B O 1
ATOM 1882 N N . LEU B 1 34 ? 9.172 20.828 10.164 1 97.62 34 LEU B N 1
ATOM 1883 C CA . LEU B 1 34 ? 10.531 21.359 10.281 1 97.62 34 LE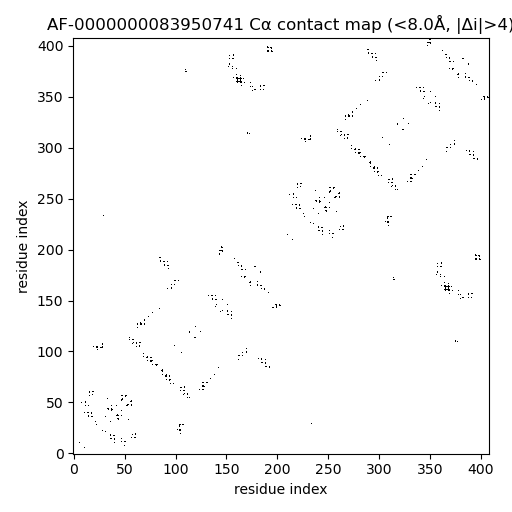U B CA 1
ATOM 1884 C C . LEU B 1 34 ? 10.742 22.031 11.633 1 97.62 34 LEU B C 1
ATOM 1886 O O . LEU B 1 34 ? 11.773 21.828 12.273 1 97.62 34 LEU B O 1
ATOM 1890 N N . ARG B 1 35 ? 9.789 22.719 12.086 1 97.56 35 ARG B N 1
ATOM 1891 C CA . ARG B 1 35 ? 9.883 23.438 13.352 1 97.56 35 ARG B CA 1
ATOM 1892 C C . ARG B 1 35 ? 10 22.484 14.523 1 97.56 35 ARG B C 1
ATOM 1894 O O . ARG B 1 35 ? 10.805 22.703 15.438 1 97.56 35 ARG B O 1
ATOM 1901 N N . ARG B 1 36 ? 9.25 21.422 14.5 1 96.62 36 ARG B N 1
ATOM 1902 C CA . ARG B 1 36 ? 9.281 20.422 15.562 1 96.62 36 ARG B CA 1
ATOM 1903 C C . ARG B 1 36 ? 10.633 19.719 15.617 1 96.62 36 ARG B C 1
ATOM 1905 O O . ARG B 1 36 ? 11.203 19.531 16.703 1 96.62 36 ARG B O 1
ATOM 1912 N N . ILE B 1 37 ? 11.133 19.359 14.477 1 98 37 ILE B N 1
ATOM 1913 C CA . ILE B 1 37 ? 12.422 18.688 14.391 1 98 37 ILE B CA 1
ATOM 1914 C C . ILE B 1 37 ? 13.531 19.609 14.867 1 98 37 ILE B C 1
ATOM 1916 O O . ILE B 1 37 ? 14.391 19.203 15.664 1 98 37 ILE B O 1
ATOM 1920 N N . ALA B 1 38 ? 13.484 20.844 14.406 1 98.12 38 ALA B N 1
ATOM 1921 C CA . ALA B 1 38 ? 14.477 21.844 14.805 1 98.12 38 ALA B CA 1
ATOM 1922 C C . ALA B 1 38 ? 14.477 22.047 16.312 1 98.12 38 ALA B C 1
ATOM 1924 O O . ALA B 1 38 ? 15.539 22.078 16.938 1 98.12 38 ALA B O 1
ATOM 1925 N N . SER B 1 39 ? 13.328 22.125 16.859 1 97.19 39 SER B N 1
ATOM 1926 C CA . SER B 1 39 ? 13.188 22.297 18.297 1 97.19 39 SER B CA 1
ATOM 1927 C C . SER B 1 39 ? 13.797 21.109 19.047 1 97.19 39 SER B C 1
ATOM 1929 O O . SER B 1 39 ? 14.5 21.297 20.047 1 97.19 39 SER B O 1
ATOM 1931 N N . GLN B 1 40 ? 13.578 19.969 18.594 1 95.69 40 GLN B N 1
ATOM 1932 C CA . GLN B 1 40 ? 14.086 18.75 19.234 1 95.69 40 GLN B CA 1
ATOM 1933 C C . GLN B 1 40 ? 15.617 18.719 19.188 1 95.69 40 GLN B C 1
ATOM 1935 O O . GLN B 1 40 ? 16.25 18.25 20.141 1 95.69 40 GLN B O 1
ATOM 1940 N N . VAL B 1 41 ? 16.172 19.125 18.094 1 96.81 41 VAL B N 1
ATOM 1941 C CA . VAL B 1 41 ? 17.609 19.062 17.891 1 96.81 41 VAL B CA 1
ATOM 1942 C C . VAL B 1 41 ? 18.281 20.234 18.594 1 96.81 41 VAL B C 1
ATOM 1944 O O . VAL B 1 41 ? 19.484 20.188 18.891 1 96.81 41 VAL B O 1
ATOM 1947 N N . GLY B 1 42 ? 17.578 21.344 18.844 1 97 42 GLY B N 1
ATOM 1948 C CA . GLY B 1 42 ? 18.125 22.516 19.5 1 97 42 GLY B CA 1
ATOM 1949 C C . GLY B 1 42 ? 18.797 23.484 18.531 1 97 42 GLY B C 1
ATOM 1950 O O . GLY B 1 42 ? 19.812 24.109 18.875 1 97 42 GLY B O 1
ATOM 1951 N N . TYR B 1 43 ? 18.328 23.484 17.328 1 97.44 43 TYR B N 1
ATOM 1952 C CA . TYR B 1 43 ? 18.828 24.406 16.312 1 97.44 43 TYR B CA 1
ATOM 1953 C C . TYR B 1 43 ? 17.672 25.078 15.578 1 97.44 43 TYR B C 1
ATOM 1955 O O . TYR B 1 43 ? 16.531 24.625 15.648 1 97.44 43 TYR B O 1
ATOM 1963 N N . ALA B 1 44 ? 18 26.141 14.875 1 97.06 44 ALA B N 1
ATOM 1964 C CA . ALA B 1 44 ? 16.984 26.875 14.125 1 97.06 44 ALA B CA 1
ATOM 1965 C C . ALA B 1 44 ? 16.562 26.094 12.875 1 97.06 44 ALA B C 1
ATOM 1967 O O . ALA B 1 44 ? 17.391 25.391 12.266 1 97.06 44 ALA B O 1
ATOM 1968 N N . PRO B 1 45 ? 15.258 26.25 12.414 1 98 45 PRO B N 1
ATOM 1969 C CA . PRO B 1 45 ? 14.828 25.641 11.156 1 98 45 PRO B CA 1
ATOM 1970 C C . PRO B 1 45 ? 15.719 26.016 9.977 1 98 45 PRO B C 1
ATOM 1972 O O . PRO B 1 45 ? 16 25.188 9.109 1 98 45 PRO B O 1
ATOM 1975 N N . SER B 1 46 ? 16.156 27.266 9.977 1 97.62 46 SER B N 1
ATOM 1976 C CA . SER B 1 46 ? 16.984 27.734 8.875 1 97.62 46 SER B CA 1
ATOM 1977 C C . SER B 1 46 ? 18.312 26.984 8.828 1 97.62 46 SER B C 1
ATOM 1979 O O . SER B 1 46 ? 18.859 26.766 7.75 1 97.62 46 SER B O 1
ATOM 1981 N N . THR B 1 47 ? 18.844 26.578 9.945 1 97.31 47 THR B N 1
ATOM 1982 C CA . THR B 1 47 ? 20.078 25.797 10.008 1 97.31 47 THR B CA 1
ATOM 1983 C C . THR B 1 47 ? 19.891 24.438 9.336 1 97.31 47 THR B C 1
ATOM 1985 O O . THR B 1 47 ? 20.719 24.016 8.539 1 97.31 47 THR B O 1
ATOM 1988 N N . LEU B 1 48 ? 18.75 23.812 9.633 1 98.12 48 LEU B N 1
ATOM 1989 C CA . LEU B 1 48 ? 18.469 22.516 9.039 1 98.12 48 LEU B CA 1
ATOM 1990 C C . LEU B 1 48 ? 18.234 22.641 7.539 1 98.12 48 LEU B C 1
ATOM 1992 O O . LEU B 1 48 ? 18.703 21.797 6.766 1 98.12 48 LEU B O 1
ATOM 1996 N N . ILE B 1 49 ? 17.562 23.703 7.105 1 97.56 49 ILE B N 1
ATOM 1997 C CA . ILE B 1 49 ? 17.312 23.922 5.688 1 97.56 49 ILE B CA 1
ATOM 1998 C C . ILE B 1 49 ? 18.641 24.156 4.957 1 97.56 49 ILE B C 1
ATOM 2000 O O . ILE B 1 49 ? 18.828 23.672 3.84 1 97.56 49 ILE B O 1
ATOM 2004 N N . ASN B 1 50 ? 19.5 24.875 5.609 1 97.38 50 ASN B N 1
ATOM 2005 C CA . ASN B 1 50 ? 20.812 25.109 5.016 1 97.38 50 ASN B CA 1
ATOM 2006 C C . ASN B 1 50 ? 21.609 23.812 4.848 1 97.38 50 ASN B C 1
ATOM 2008 O O . ASN B 1 50 ? 22.344 23.641 3.873 1 97.38 50 ASN B O 1
ATOM 2012 N N . LEU B 1 51 ? 21.453 22.906 5.742 1 97.62 51 LEU B N 1
ATOM 2013 C CA . LEU B 1 51 ? 22.203 21.656 5.742 1 97.62 51 LEU B CA 1
ATOM 2014 C C . LEU B 1 51 ? 21.609 20.656 4.762 1 97.62 51 LEU B C 1
ATOM 2016 O O . LEU B 1 51 ? 22.344 19.906 4.105 1 97.62 51 LEU B O 1
ATOM 2020 N N . PHE B 1 52 ? 20.281 20.656 4.645 1 97.5 52 PHE B N 1
ATOM 2021 C CA . PHE B 1 52 ? 19.641 19.594 3.887 1 97.5 52 PHE B CA 1
ATOM 2022 C C . PHE B 1 52 ? 19.094 20.125 2.562 1 97.5 52 PHE B C 1
ATOM 2024 O O . PHE B 1 52 ? 18.797 19.344 1.653 1 97.5 52 PHE B O 1
ATOM 2031 N N . GLY B 1 53 ? 18.922 21.359 2.498 1 95.75 53 GLY B N 1
ATOM 2032 C CA . GLY B 1 53 ? 18.359 21.969 1.305 1 95.75 53 GLY B CA 1
ATOM 2033 C C . GLY B 1 53 ? 16.859 22.25 1.419 1 95.75 53 GLY B C 1
ATOM 2034 O O . GLY B 1 53 ? 16.391 23.297 0.982 1 95.75 53 GLY B O 1
ATOM 2035 N N . SER B 1 54 ? 16.141 21.344 1.997 1 95.62 54 SER B N 1
ATOM 2036 C CA . SER B 1 54 ? 14.703 21.484 2.225 1 95.62 54 SER B CA 1
ATOM 2037 C C . SER B 1 54 ? 14.203 20.5 3.273 1 95.62 54 SER B C 1
ATOM 2039 O O . SER B 1 54 ? 14.938 19.594 3.674 1 95.62 54 SER B O 1
ATOM 2041 N N . TYR B 1 55 ? 13.008 20.719 3.711 1 95.94 55 TYR B N 1
ATOM 2042 C CA . TYR B 1 55 ? 12.359 19.797 4.621 1 95.94 55 TYR B CA 1
ATOM 2043 C C . TYR B 1 55 ? 12.227 18.406 3.988 1 95.94 55 TYR B C 1
ATOM 2045 O O . TYR B 1 55 ? 12.5 17.391 4.633 1 95.94 55 TYR B O 1
ATOM 2053 N N . ASN B 1 56 ? 11.883 18.328 2.756 1 96 56 ASN B N 1
ATOM 2054 C CA . ASN B 1 56 ? 11.719 17.062 2.051 1 96 56 ASN B CA 1
ATOM 2055 C C . ASN B 1 56 ? 13.047 16.328 1.91 1 96 56 ASN B C 1
ATOM 2057 O O . ASN B 1 56 ? 13.094 15.102 2.031 1 96 56 ASN B O 1
ATOM 2061 N N . TYR B 1 57 ? 14.047 17.047 1.693 1 97.31 57 TYR B N 1
ATOM 2062 C CA . TYR B 1 57 ? 15.352 16.406 1.562 1 97.31 57 TYR B CA 1
ATOM 2063 C C . TYR B 1 57 ? 15.852 15.891 2.91 1 97.31 57 TYR B C 1
ATOM 2065 O O . TYR B 1 57 ? 16.562 14.891 2.975 1 97.31 57 TYR B O 1
ATOM 2073 N N . LEU B 1 58 ? 15.469 16.641 3.963 1 97.88 58 LEU B N 1
ATOM 2074 C CA . LEU B 1 58 ? 15.727 16.094 5.293 1 97.88 58 LEU B CA 1
ATOM 2075 C C . LEU B 1 58 ? 15.023 14.758 5.477 1 97.88 58 LEU B C 1
ATOM 2077 O O . LEU B 1 58 ? 15.656 13.773 5.875 1 97.88 58 LEU B O 1
ATOM 2081 N N . LEU B 1 59 ? 13.758 14.664 5.133 1 97.88 59 LEU B N 1
ATOM 2082 C CA . LEU B 1 59 ? 12.992 13.43 5.246 1 97.88 59 LEU B CA 1
ATOM 2083 C C . LEU B 1 59 ? 13.555 12.359 4.316 1 97.88 59 LEU B C 1
ATOM 2085 O O . LEU B 1 59 ? 13.562 11.172 4.66 1 97.88 59 LEU B O 1
ATOM 2089 N N . LEU B 1 60 ? 13.992 12.805 3.182 1 97.88 60 LEU B N 1
ATOM 2090 C CA . LEU B 1 60 ? 14.586 11.875 2.229 1 97.88 60 LEU B CA 1
ATOM 2091 C C . LEU B 1 60 ? 15.852 11.242 2.801 1 97.88 60 LEU B C 1
ATOM 2093 O O . LEU B 1 60 ? 16.125 10.062 2.561 1 97.88 60 LEU B O 1
ATOM 2097 N N . SER B 1 61 ? 16.609 12.023 3.484 1 98.19 61 SER B N 1
ATOM 2098 C CA . SER B 1 61 ? 17.812 11.5 4.121 1 98.19 61 SER B CA 1
ATOM 2099 C C . SER B 1 61 ? 17.469 10.438 5.156 1 98.19 61 SER B C 1
ATOM 2101 O O . SER B 1 61 ? 18.188 9.445 5.293 1 98.19 61 SER B O 1
ATOM 2103 N N . VAL B 1 62 ? 16.422 10.617 5.879 1 98.44 62 VAL B N 1
ATOM 2104 C CA . VAL B 1 62 ? 15.945 9.602 6.809 1 98.44 62 VAL B CA 1
ATOM 2105 C C . VAL B 1 62 ? 15.492 8.367 6.039 1 98.44 62 VAL B C 1
ATOM 2107 O O . VAL B 1 62 ? 15.812 7.238 6.422 1 98.44 62 VAL B O 1
ATOM 2110 N N . SER B 1 63 ? 14.773 8.578 4.969 1 98.19 63 SER B N 1
ATOM 2111 C CA . SER B 1 63 ? 14.352 7.488 4.098 1 98.19 63 SER B CA 1
ATOM 2112 C C . SER B 1 63 ? 15.547 6.668 3.619 1 98.19 63 SER B C 1
ATOM 2114 O O . SER B 1 63 ? 15.492 5.438 3.607 1 98.19 63 SER B O 1
ATOM 2116 N N . ALA B 1 64 ? 16.625 7.355 3.273 1 98.25 64 ALA B N 1
ATOM 2117 C CA . ALA B 1 64 ? 17.828 6.68 2.816 1 98.25 64 ALA B CA 1
ATOM 2118 C C . ALA B 1 64 ? 18.422 5.801 3.916 1 98.25 64 ALA B C 1
ATOM 2120 O O . ALA B 1 64 ? 18.875 4.684 3.652 1 98.25 64 ALA B O 1
ATOM 2121 N N . ARG B 1 65 ? 18.391 6.297 5.086 1 98.19 65 ARG B N 1
ATOM 2122 C CA . ARG B 1 65 ? 18.875 5.52 6.219 1 98.19 65 ARG B CA 1
ATOM 2123 C C . ARG B 1 65 ? 18.031 4.273 6.438 1 98.19 65 ARG B C 1
ATOM 2125 O O . ARG B 1 65 ? 18.562 3.186 6.68 1 98.19 65 ARG B O 1
ATOM 2132 N N . VAL B 1 66 ? 16.797 4.434 6.355 1 98.5 66 VAL B N 1
ATOM 2133 C CA . VAL B 1 66 ? 15.859 3.322 6.535 1 98.5 66 VAL B CA 1
ATOM 2134 C C . VAL B 1 66 ? 16.078 2.285 5.438 1 98.5 66 VAL B C 1
ATOM 2136 O O . VAL B 1 66 ? 16.188 1.089 5.719 1 98.5 66 VAL B O 1
ATOM 2139 N N . LEU B 1 67 ? 16.188 2.691 4.191 1 98.38 67 LEU B N 1
ATOM 2140 C CA . LEU B 1 67 ? 16.406 1.794 3.062 1 98.38 67 LEU B CA 1
ATOM 2141 C C . LEU B 1 67 ? 17.766 1.096 3.176 1 98.38 67 LEU B C 1
ATOM 2143 O O . LEU B 1 67 ? 17.891 -0.065 2.783 1 98.38 67 LEU B O 1
ATOM 2147 N N . GLY B 1 68 ? 18.719 1.87 3.664 1 98.56 68 GLY B N 1
ATOM 2148 C CA . GLY B 1 68 ? 20.016 1.255 3.904 1 98.56 68 GLY B CA 1
ATOM 2149 C C . GLY B 1 68 ? 19.953 0.094 4.879 1 98.56 68 GLY B C 1
ATOM 2150 O O . GLY B 1 68 ? 20.562 -0.952 4.645 1 98.56 68 GLY B O 1
ATOM 2151 N N . ARG B 1 69 ? 19.219 0.259 5.945 1 98.62 69 ARG B N 1
ATOM 2152 C CA . ARG B 1 69 ? 19.031 -0.812 6.918 1 98.62 69 ARG B CA 1
ATOM 2153 C C . ARG B 1 69 ? 18.281 -1.986 6.312 1 98.62 69 ARG B C 1
ATOM 2155 O O . ARG B 1 69 ? 18.578 -3.146 6.598 1 98.62 69 ARG B O 1
ATOM 2162 N N . LEU B 1 70 ? 17.281 -1.707 5.469 1 98.75 70 LEU B N 1
ATOM 2163 C CA . LEU B 1 70 ? 16.562 -2.771 4.777 1 98.75 70 LEU B CA 1
ATOM 2164 C C . LEU B 1 70 ? 17.516 -3.566 3.879 1 98.75 70 LEU B C 1
ATOM 2166 O O . LEU B 1 70 ? 17.484 -4.797 3.875 1 98.75 70 LEU B O 1
ATOM 2170 N N . LEU B 1 71 ? 18.344 -2.818 3.117 1 98.62 71 LEU B N 1
ATOM 2171 C CA . LEU B 1 71 ? 19.312 -3.465 2.232 1 98.62 71 LEU B CA 1
ATOM 2172 C C . LEU B 1 71 ? 20.219 -4.41 3.014 1 98.62 71 LEU B C 1
ATOM 2174 O O . LEU B 1 71 ? 20.438 -5.551 2.598 1 98.62 71 LEU B O 1
ATOM 2178 N N . GLU B 1 72 ? 20.672 -3.941 4.18 1 98.5 72 GLU B N 1
ATOM 2179 C CA . GLU B 1 72 ? 21.547 -4.758 5.02 1 98.5 72 GLU B CA 1
ATOM 2180 C C . GLU B 1 72 ? 20.828 -6.023 5.488 1 98.5 72 GLU B C 1
ATOM 2182 O O . GLU B 1 72 ? 21.406 -7.113 5.453 1 98.5 72 GLU B O 1
ATOM 2187 N N . GLN B 1 73 ? 19.609 -5.895 5.898 1 98.38 73 GLN B N 1
ATOM 2188 C CA . GLN B 1 73 ? 18.828 -7.035 6.363 1 98.38 73 GLN B CA 1
ATOM 2189 C C . GLN B 1 73 ? 18.594 -8.031 5.234 1 98.38 73 GLN B C 1
ATOM 2191 O O . GLN B 1 73 ? 18.703 -9.242 5.434 1 98.38 73 GLN B O 1
ATOM 2196 N N . MET B 1 74 ? 18.281 -7.531 4.035 1 98.56 74 MET B N 1
ATOM 2197 C CA . MET B 1 74 ? 18.047 -8.398 2.883 1 98.56 74 MET B CA 1
ATOM 2198 C C . MET B 1 74 ? 19.312 -9.133 2.49 1 98.56 74 MET B C 1
ATOM 2200 O O . MET B 1 74 ? 19.281 -10.32 2.146 1 98.56 74 MET B O 1
ATOM 2204 N N . GLN B 1 75 ? 20.453 -8.406 2.555 1 98.5 75 GLN B N 1
ATOM 2205 C CA . GLN B 1 75 ? 21.734 -9.008 2.223 1 98.5 75 GLN B CA 1
ATOM 2206 C C . GLN B 1 75 ? 22.078 -10.141 3.186 1 98.5 75 GLN B C 1
ATOM 2208 O O . GLN B 1 75 ? 22.641 -11.164 2.777 1 98.5 75 GLN B O 1
ATOM 2213 N N . LEU B 1 76 ? 21.75 -9.945 4.434 1 98.31 76 LEU B N 1
ATOM 2214 C CA . LEU B 1 76 ? 21.984 -10.992 5.43 1 98.31 76 LEU B CA 1
ATOM 2215 C C . LEU B 1 76 ? 21.203 -12.25 5.086 1 98.31 76 LEU B C 1
ATOM 2217 O O . LEU B 1 76 ? 21.734 -13.359 5.168 1 98.31 76 LEU B O 1
ATOM 2221 N N . VAL B 1 77 ? 19.953 -12.094 4.695 1 98.5 77 VAL B N 1
ATOM 2222 C CA . VAL B 1 77 ? 19.125 -13.234 4.32 1 98.5 77 VAL B CA 1
ATOM 2223 C C . VAL B 1 77 ? 19.688 -13.906 3.072 1 98.5 77 VAL B C 1
ATOM 2225 O O . VAL B 1 77 ? 19.766 -15.133 2.998 1 98.5 77 VAL B O 1
ATOM 2228 N N . CYS B 1 78 ? 20.125 -13.062 2.105 1 97.62 78 CYS B N 1
ATOM 2229 C CA . CYS B 1 78 ? 20.656 -13.578 0.846 1 97.62 78 CYS B CA 1
ATOM 2230 C C . CYS B 1 78 ? 21.891 -14.422 1.084 1 97.62 78 CYS B C 1
ATOM 2232 O O . CYS B 1 78 ? 22.188 -15.328 0.302 1 97.62 78 CYS B O 1
ATOM 2234 N N . GLY B 1 79 ? 22.625 -14.133 2.131 1 96.88 79 GLY B N 1
ATOM 2235 C CA . GLY B 1 79 ? 23.859 -14.836 2.42 1 96.88 79 GLY B CA 1
ATOM 2236 C C . GLY B 1 79 ? 23.641 -16.172 3.121 1 96.88 79 GLY B C 1
ATOM 2237 O O . GLY B 1 79 ? 24.578 -16.938 3.305 1 96.88 79 GLY B O 1
ATOM 2238 N N . GLN B 1 80 ? 22.438 -16.453 3.438 1 97.75 80 GLN B N 1
ATOM 2239 C CA . GLN B 1 80 ? 22.109 -17.703 4.121 1 97.75 80 GLN B CA 1
ATOM 2240 C C . GLN B 1 80 ? 21.859 -18.828 3.121 1 97.75 80 GLN B C 1
ATOM 2242 O O . GLN B 1 80 ? 21.625 -18.562 1.939 1 97.75 80 GLN B O 1
ATOM 2247 N N . THR B 1 81 ? 21.969 -20.078 3.633 1 96.94 81 THR B N 1
ATOM 2248 C CA . THR B 1 81 ? 21.688 -21.25 2.826 1 96.94 81 THR B CA 1
ATOM 2249 C C . THR B 1 81 ? 20.281 -21.781 3.109 1 96.94 81 THR B C 1
ATOM 2251 O O . THR B 1 81 ? 19.859 -21.859 4.266 1 96.94 81 THR B O 1
ATOM 2254 N N . PHE B 1 82 ? 19.641 -22.047 2.014 1 97.62 82 PHE B N 1
ATOM 2255 C CA . PHE B 1 82 ? 18.297 -22.594 2.129 1 97.62 82 PHE B CA 1
ATOM 2256 C C . PHE B 1 82 ? 18.172 -23.906 1.354 1 97.62 82 PHE B C 1
ATOM 2258 O O . PHE B 1 82 ? 18.938 -24.141 0.414 1 97.62 82 PHE B O 1
ATOM 2265 N N . THR B 1 83 ? 17.188 -24.688 1.744 1 96.44 83 THR B N 1
ATOM 2266 C CA . THR B 1 83 ? 17.016 -26.016 1.155 1 96.44 83 THR B CA 1
ATOM 2267 C C . THR B 1 83 ? 16.266 -25.922 -0.168 1 96.44 83 THR B C 1
ATOM 2269 O O . THR B 1 83 ? 16.266 -26.875 -0.955 1 96.44 83 THR B O 1
ATOM 2272 N N . SER B 1 84 ? 15.57 -24.844 -0.446 1 97.25 84 SER B N 1
ATOM 2273 C CA . SER B 1 84 ? 14.82 -24.672 -1.684 1 97.25 84 SER B CA 1
ATOM 2274 C C . SER B 1 84 ? 14.68 -23.188 -2.027 1 97.25 84 SER B C 1
ATOM 2276 O O . SER B 1 84 ? 14.852 -22.328 -1.163 1 97.25 84 SER B O 1
ATOM 2278 N N . GLY B 1 85 ? 14.383 -22.922 -3.248 1 97.69 85 GLY B N 1
ATOM 2279 C CA . GLY B 1 85 ? 14.102 -21.562 -3.684 1 97.69 85 GLY B CA 1
ATOM 2280 C C . GLY B 1 85 ? 12.898 -20.953 -2.994 1 97.69 85 GLY B C 1
ATOM 2281 O O . GLY B 1 85 ? 12.914 -19.766 -2.639 1 97.69 85 GLY B O 1
ATOM 2282 N N . GLU B 1 86 ? 11.906 -21.797 -2.801 1 98.19 86 GLU B N 1
ATOM 2283 C CA . GLU B 1 86 ? 10.703 -21.328 -2.119 1 98.19 86 GLU B CA 1
ATOM 2284 C C . GLU B 1 86 ? 11.023 -20.844 -0.708 1 98.19 86 GLU B C 1
ATOM 2286 O O . GLU B 1 86 ? 10.539 -19.781 -0.283 1 98.19 86 GLU B O 1
ATOM 2291 N N . GLN B 1 87 ? 11.852 -21.625 0.012 1 98.56 87 GLN B N 1
ATOM 2292 C CA . GLN B 1 87 ? 12.227 -21.25 1.372 1 98.56 87 GLN B CA 1
ATOM 2293 C C . GLN B 1 87 ? 13.031 -19.953 1.384 1 98.56 87 GLN B C 1
ATOM 2295 O O . GLN B 1 87 ? 12.875 -19.125 2.283 1 98.56 87 GLN B O 1
ATOM 2300 N N . LYS B 1 88 ? 13.914 -19.812 0.421 1 98.56 88 LYS B N 1
ATOM 2301 C CA . LYS B 1 88 ? 14.695 -18.594 0.315 1 98.56 88 LYS B CA 1
ATOM 2302 C C . LYS B 1 88 ? 13.797 -17.391 0.067 1 98.56 88 LYS B C 1
ATOM 2304 O O . LYS B 1 88 ? 13.938 -16.344 0.722 1 98.56 88 LYS B O 1
ATOM 2309 N N . LEU B 1 89 ? 12.859 -17.516 -0.847 1 98.62 89 LEU B N 1
ATOM 2310 C CA . LEU B 1 89 ? 11.945 -16.422 -1.16 1 98.62 89 LEU B CA 1
ATOM 2311 C C . LEU B 1 89 ? 11.047 -16.109 0.033 1 98.62 89 LEU B C 1
ATOM 2313 O O . LEU B 1 89 ? 10.742 -14.938 0.29 1 98.62 89 LEU B O 1
ATOM 2317 N N . LEU B 1 90 ? 10.633 -17.141 0.737 1 98.81 90 LEU B N 1
ATOM 2318 C CA . LEU B 1 90 ? 9.836 -16.906 1.942 1 98.81 90 LEU B CA 1
ATOM 2319 C C . LEU B 1 90 ? 10.641 -16.125 2.98 1 98.81 90 LEU B C 1
ATOM 2321 O O . LEU B 1 90 ? 10.125 -15.211 3.619 1 98.81 90 LEU B O 1
ATOM 2325 N N . ALA B 1 91 ? 11.906 -16.484 3.139 1 98.88 91 ALA B N 1
ATOM 2326 C CA . ALA B 1 91 ? 12.773 -15.789 4.086 1 98.88 91 ALA B CA 1
ATOM 2327 C C . ALA B 1 91 ? 12.93 -14.312 3.705 1 98.88 91 ALA B C 1
ATOM 2329 O O . ALA B 1 91 ? 12.906 -13.438 4.57 1 98.88 91 ALA B O 1
ATOM 2330 N N . LEU B 1 92 ? 13.07 -14.055 2.432 1 98.75 92 LEU B N 1
ATOM 2331 C CA . LEU B 1 92 ? 13.188 -12.688 1.947 1 98.75 92 LEU B CA 1
ATOM 2332 C C . LEU B 1 92 ? 11.898 -11.906 2.191 1 98.75 92 LEU B C 1
ATOM 2334 O O . LEU B 1 92 ? 11.93 -10.781 2.695 1 98.75 92 LEU B O 1
ATOM 2338 N N . GLY B 1 93 ? 10.742 -12.539 1.809 1 98.81 93 GLY B N 1
ATOM 2339 C CA . GLY B 1 93 ? 9.461 -11.898 2.066 1 98.81 93 GLY B CA 1
ATOM 2340 C C . GLY B 1 93 ? 9.219 -11.633 3.539 1 98.81 93 GLY B C 1
ATOM 2341 O O . GLY B 1 93 ? 8.727 -10.562 3.908 1 98.81 93 GLY B O 1
ATOM 2342 N N . LYS B 1 94 ? 9.57 -12.602 4.355 1 98.88 94 LYS B N 1
ATOM 2343 C CA . LYS B 1 94 ? 9.398 -12.469 5.801 1 98.88 94 LYS B CA 1
ATOM 2344 C C . LYS B 1 94 ? 10.266 -11.352 6.359 1 98.88 94 LYS B C 1
ATOM 2346 O O . LYS B 1 94 ? 9.82 -10.562 7.195 1 98.88 94 LYS B O 1
ATOM 2351 N N . ALA B 1 95 ? 11.484 -11.273 5.953 1 98.81 95 ALA B N 1
ATOM 2352 C CA . ALA B 1 95 ? 12.391 -10.219 6.402 1 98.81 95 ALA B CA 1
ATOM 2353 C C . ALA B 1 95 ? 11.859 -8.836 6.031 1 98.81 95 ALA B C 1
ATOM 2355 O O . ALA B 1 95 ? 11.945 -7.898 6.828 1 98.81 95 ALA B O 1
ATOM 2356 N N . TYR B 1 96 ? 11.336 -8.719 4.824 1 98.81 96 TYR B N 1
ATOM 2357 C CA . TYR B 1 96 ? 10.75 -7.469 4.367 1 98.81 96 TYR B CA 1
ATOM 2358 C C . TYR B 1 96 ? 9.562 -7.066 5.238 1 98.81 96 TYR B C 1
ATOM 2360 O O . TYR B 1 96 ? 9.5 -5.934 5.719 1 98.81 96 TYR B O 1
ATOM 2368 N N . ALA B 1 97 ? 8.688 -8.023 5.461 1 98.81 97 ALA B N 1
ATOM 2369 C CA . ALA B 1 97 ? 7.488 -7.766 6.25 1 98.81 97 ALA B CA 1
ATOM 2370 C C . ALA B 1 97 ? 7.848 -7.445 7.699 1 98.81 97 ALA B C 1
ATOM 2372 O O . ALA B 1 97 ? 7.297 -6.512 8.289 1 98.81 97 ALA B O 1
ATOM 2373 N N . GLU B 1 98 ? 8.734 -8.164 8.273 1 98.75 98 GLU B N 1
ATOM 2374 C CA . GLU B 1 98 ? 9.148 -7.926 9.648 1 98.75 98 GLU B CA 1
ATOM 2375 C C . GLU B 1 98 ? 9.828 -6.57 9.797 1 98.75 98 GLU B C 1
ATOM 2377 O O . GLU B 1 98 ? 9.648 -5.879 10.805 1 98.75 98 GLU B O 1
ATOM 2382 N N . PHE B 1 99 ? 10.617 -6.27 8.828 1 98.81 99 PHE B N 1
ATOM 2383 C CA . PHE B 1 99 ? 11.25 -4.953 8.828 1 98.81 99 PHE B CA 1
ATOM 2384 C C . PHE B 1 99 ? 10.203 -3.852 8.938 1 98.81 99 PHE B C 1
ATOM 2386 O O . PHE B 1 99 ? 10.336 -2.938 9.75 1 98.81 99 PHE B O 1
ATOM 2393 N N . ALA B 1 100 ? 9.195 -3.932 8.07 1 98.62 100 ALA B N 1
ATOM 2394 C CA . ALA B 1 100 ? 8.109 -2.957 8.078 1 98.62 100 ALA B CA 1
ATOM 2395 C C . ALA B 1 100 ? 7.398 -2.926 9.43 1 98.62 100 ALA B C 1
ATOM 2397 O O . ALA B 1 100 ? 7.133 -1.852 9.969 1 98.62 100 ALA B O 1
ATOM 2398 N N . HIS B 1 101 ? 7.117 -4.066 10.047 1 97.75 101 HIS B N 1
ATOM 2399 C CA . HIS B 1 101 ? 6.383 -4.18 11.305 1 97.75 101 HIS B CA 1
ATOM 2400 C C . HIS B 1 101 ? 7.195 -3.629 12.469 1 97.75 101 HIS B C 1
ATOM 2402 O O . HIS B 1 101 ? 6.629 -3.104 13.43 1 97.75 101 HIS B O 1
ATOM 2408 N N . ASN B 1 102 ? 8.5 -3.701 12.383 1 97.88 102 ASN B N 1
ATOM 2409 C CA . ASN B 1 102 ? 9.375 -3.258 13.461 1 97.88 102 ASN B CA 1
ATOM 2410 C C . ASN B 1 102 ? 9.477 -1.736 13.516 1 97.88 102 ASN B C 1
ATOM 2412 O O . ASN B 1 102 ? 9.789 -1.166 14.562 1 97.88 102 ASN B O 1
ATOM 2416 N N . GLN B 1 103 ? 9.219 -1.105 12.453 1 97.69 103 GLN B N 1
ATOM 2417 C CA . GLN B 1 103 ? 9.297 0.347 12.352 1 97.69 103 GLN B CA 1
ATOM 2418 C C . GLN B 1 103 ? 8.266 0.892 11.367 1 97.69 103 GLN B C 1
ATOM 2420 O O . GLN B 1 103 ? 8.625 1.472 10.344 1 97.69 103 GLN B O 1
ATOM 2425 N N . PRO B 1 104 ? 7.012 0.737 11.711 1 97.25 104 PRO B N 1
ATOM 2426 C CA . PRO B 1 104 ? 5.938 0.985 10.75 1 97.25 104 PRO B CA 1
ATOM 2427 C C . PRO B 1 104 ? 5.906 2.432 10.258 1 97.25 104 PRO B C 1
ATOM 2429 O O . PRO B 1 104 ? 5.648 2.684 9.078 1 97.25 104 PRO B O 1
ATOM 2432 N N . GLN B 1 105 ? 6.195 3.43 11.109 1 97.25 105 GLN B N 1
ATOM 2433 C CA . GLN B 1 105 ? 6.105 4.824 10.68 1 97.25 105 GLN B CA 1
ATOM 2434 C C . GLN B 1 105 ? 7.277 5.199 9.781 1 97.25 105 GLN B C 1
ATOM 2436 O O . GLN B 1 105 ? 7.109 5.949 8.82 1 97.25 105 GLN B O 1
ATOM 2441 N N . ALA B 1 106 ? 8.461 4.691 10.117 1 98.06 106 ALA B N 1
ATOM 2442 C CA . ALA B 1 106 ? 9.609 4.93 9.25 1 98.06 106 ALA B CA 1
ATOM 2443 C C . ALA B 1 106 ? 9.406 4.289 7.879 1 98.06 106 ALA B C 1
ATOM 2445 O O . ALA B 1 106 ? 9.75 4.879 6.852 1 98.06 106 ALA B O 1
ATOM 2446 N N . PHE B 1 107 ? 8.852 3.102 7.922 1 98.06 107 PHE B N 1
ATOM 2447 C CA . PHE B 1 107 ? 8.555 2.396 6.68 1 98.06 107 PHE B CA 1
ATOM 2448 C C . PHE B 1 107 ? 7.547 3.178 5.844 1 98.06 107 PHE B C 1
ATOM 2450 O O . PHE B 1 107 ? 7.746 3.367 4.645 1 98.06 107 PHE B O 1
ATOM 2457 N N . ARG B 1 108 ? 6.535 3.66 6.441 1 96.75 108 ARG B N 1
ATOM 2458 C CA . ARG B 1 108 ? 5.512 4.441 5.754 1 96.75 108 ARG B CA 1
ATOM 2459 C C . ARG B 1 108 ? 6.102 5.723 5.176 1 96.75 108 ARG B C 1
ATOM 2461 O O . ARG B 1 108 ? 5.715 6.152 4.086 1 96.75 108 ARG B O 1
ATOM 2468 N N . LEU B 1 109 ? 6.992 6.332 5.867 1 97 109 LEU B N 1
ATOM 2469 C CA . LEU B 1 109 ? 7.637 7.547 5.379 1 97 109 LEU B CA 1
ATOM 2470 C C . LEU B 1 109 ? 8.312 7.301 4.035 1 97 109 LEU B C 1
ATOM 2472 O O . LEU B 1 109 ? 8.188 8.109 3.113 1 97 109 LEU B O 1
ATOM 2476 N N . VAL B 1 110 ? 8.984 6.16 3.906 1 97.38 110 VAL B N 1
ATOM 2477 C CA . VAL B 1 110 ? 9.734 5.828 2.701 1 97.38 110 VAL B CA 1
ATOM 2478 C C . VAL B 1 110 ? 8.805 5.832 1.492 1 97.38 110 VAL B C 1
ATOM 2480 O O . VAL B 1 110 ? 9.133 6.402 0.449 1 97.38 110 VAL B O 1
ATOM 2483 N N . PHE B 1 111 ? 7.637 5.324 1.659 1 96.19 111 PHE B N 1
ATOM 2484 C CA . PHE B 1 111 ? 6.77 5.113 0.507 1 96.19 111 PHE B CA 1
ATOM 2485 C C . PHE B 1 111 ? 5.797 6.277 0.341 1 96.19 111 PHE B C 1
ATOM 2487 O O . PHE B 1 111 ? 5.219 6.461 -0.731 1 96.19 111 PHE B O 1
ATOM 2494 N N . ALA B 1 112 ? 5.668 7.062 1.383 1 93.25 112 ALA B N 1
ATOM 2495 C CA . ALA B 1 112 ? 4.742 8.195 1.317 1 93.25 112 ALA B CA 1
ATOM 2496 C C . ALA B 1 112 ? 5.434 9.438 0.773 1 93.25 112 ALA B C 1
ATOM 2498 O O . ALA B 1 112 ? 4.773 10.383 0.336 1 93.25 112 ALA B O 1
ATOM 2499 N N . LEU B 1 113 ? 6.703 9.484 0.824 1 93.31 113 LEU B N 1
ATOM 2500 C CA . LEU B 1 113 ? 7.469 10.68 0.478 1 93.31 113 LEU B CA 1
ATOM 2501 C C . LEU B 1 113 ? 7.414 10.945 -1.023 1 93.31 113 LEU B C 1
ATOM 2503 O O . LEU B 1 113 ? 7.652 10.039 -1.826 1 93.31 113 LEU B O 1
ATOM 2507 N N . HIS B 1 114 ? 6.973 12.086 -1.341 1 89.5 114 HIS B N 1
ATOM 2508 C CA . HIS B 1 114 ? 6.977 12.57 -2.717 1 89.5 114 HIS B CA 1
ATOM 2509 C C . HIS B 1 114 ? 7.723 13.898 -2.832 1 89.5 114 HIS B C 1
ATOM 2511 O O . HIS B 1 114 ? 7.465 14.828 -2.064 1 89.5 114 HIS B O 1
ATOM 2517 N N . LEU B 1 115 ? 8.602 13.859 -3.705 1 89.81 115 LEU B N 1
ATOM 2518 C CA . LEU B 1 115 ? 9.359 15.078 -3.957 1 89.81 115 LEU B CA 1
ATOM 2519 C C . LEU B 1 115 ? 8.664 15.953 -5 1 89.81 115 LEU B C 1
ATOM 2521 O O . LEU B 1 115 ? 7.992 15.438 -5.895 1 89.81 115 LEU B O 1
ATOM 2525 N N . GLY B 1 116 ? 8.797 17.188 -4.84 1 84.56 116 GLY B N 1
ATOM 2526 C CA . GLY B 1 116 ? 8.25 18.109 -5.828 1 84.56 116 GLY B CA 1
ATOM 2527 C C . GLY B 1 116 ? 9.016 18.078 -7.141 1 84.56 116 GLY B C 1
ATOM 2528 O O . GLY B 1 116 ? 10.102 17.5 -7.227 1 84.56 116 GLY B O 1
ATOM 2529 N N . PRO B 1 117 ? 8.422 18.609 -8.203 1 84.69 117 PRO B N 1
ATOM 2530 C CA . PRO B 1 117 ? 9.039 18.625 -9.531 1 84.69 117 PRO B CA 1
ATOM 2531 C C . PRO B 1 117 ? 10.422 19.281 -9.523 1 84.69 117 PRO B C 1
ATOM 2533 O O . PRO B 1 117 ? 11.266 18.953 -10.367 1 84.69 117 PRO B O 1
ATOM 2536 N N . GLU B 1 118 ? 10.719 20.172 -8.586 1 87 118 GLU B N 1
ATOM 2537 C CA . GLU B 1 118 ? 11.977 20.891 -8.523 1 87 118 GLU B CA 1
ATOM 2538 C C . GLU B 1 118 ? 12.969 20.219 -7.582 1 87 118 GLU B C 1
ATOM 2540 O O . GLU B 1 118 ? 14.008 20.797 -7.242 1 87 118 GLU B O 1
ATOM 2545 N N . GLU B 1 119 ? 12.578 19.047 -7.199 1 90.69 119 GLU B N 1
ATOM 2546 C CA . GLU B 1 119 ? 13.43 18.297 -6.277 1 90.69 119 GLU B CA 1
ATOM 2547 C C . GLU B 1 119 ? 13.82 16.953 -6.863 1 90.69 119 GLU B C 1
ATOM 2549 O O . GLU B 1 119 ? 13.188 15.93 -6.574 1 90.69 119 GLU B O 1
ATOM 2554 N N . PRO B 1 120 ? 14.875 17 -7.578 1 90.75 120 PRO B N 1
ATOM 2555 C CA . PRO B 1 120 ? 15.281 15.703 -8.141 1 90.75 120 PRO B CA 1
ATOM 2556 C C . PRO B 1 120 ? 15.742 14.719 -7.078 1 90.75 120 PRO B C 1
ATOM 2558 O O . PRO B 1 120 ? 16.312 15.117 -6.059 1 90.75 120 PRO B O 1
ATOM 2561 N N . LEU B 1 121 ? 15.523 13.469 -7.312 1 93.5 121 LEU B N 1
ATOM 2562 C CA . LEU B 1 121 ? 16.016 12.414 -6.43 1 93.5 121 LEU B CA 1
ATOM 2563 C C . LEU B 1 121 ? 17.531 12.32 -6.488 1 93.5 121 LEU B C 1
ATOM 2565 O O . LEU B 1 121 ? 18.109 12.148 -7.562 1 93.5 121 LEU B O 1
ATOM 2569 N N . PRO B 1 122 ? 18.219 12.469 -5.395 1 94.62 122 PRO B N 1
ATOM 2570 C CA . PRO B 1 122 ? 19.672 12.375 -5.391 1 94.62 122 PRO B CA 1
ATOM 2571 C C . PRO B 1 122 ? 20.188 11.039 -5.93 1 94.62 122 PRO B C 1
ATOM 2573 O O . PRO B 1 122 ? 19.531 10.008 -5.75 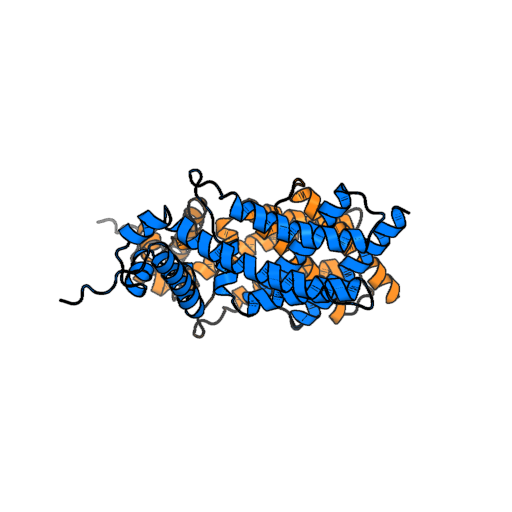1 94.62 122 PRO B O 1
ATOM 2576 N N . GLU B 1 123 ? 21.328 11.047 -6.516 1 95.75 123 GLU B N 1
ATOM 2577 C CA . GLU B 1 123 ? 21.938 9.852 -7.102 1 95.75 123 GLU B CA 1
ATOM 2578 C C . GLU B 1 123 ? 22.125 8.758 -6.059 1 95.75 123 GLU B C 1
ATOM 2580 O O . GLU B 1 123 ? 21.938 7.574 -6.348 1 95.75 123 GLU B O 1
ATOM 2585 N N . SER B 1 124 ? 22.531 9.164 -4.883 1 95.38 124 SER B N 1
ATOM 2586 C CA . SER B 1 124 ? 22.75 8.195 -3.812 1 95.38 124 SER B CA 1
ATOM 2587 C C . SER B 1 124 ? 21.484 7.43 -3.479 1 95.38 124 SER B C 1
ATOM 2589 O O . SER B 1 124 ? 21.531 6.227 -3.201 1 95.38 124 SER B O 1
ATOM 2591 N N . GLN B 1 125 ? 20.359 8.148 -3.504 1 95.44 125 GLN B N 1
ATOM 2592 C CA . GLN B 1 125 ? 19.078 7.5 -3.26 1 95.44 125 GLN B CA 1
ATOM 2593 C C . GLN B 1 125 ? 18.688 6.574 -4.41 1 95.44 125 GLN B C 1
ATOM 2595 O O . GLN B 1 125 ? 18.203 5.465 -4.188 1 95.44 125 GLN B O 1
ATOM 2600 N N . GLN B 1 126 ? 18.938 6.988 -5.609 1 95.81 126 GLN B N 1
ATOM 2601 C CA . GLN B 1 126 ? 18.688 6.164 -6.785 1 95.81 126 GLN B CA 1
ATOM 2602 C C . GLN B 1 126 ? 19.5 4.875 -6.742 1 95.81 126 GLN B C 1
ATOM 2604 O O . GLN B 1 126 ? 18.984 3.799 -7.059 1 95.81 126 GLN B O 1
ATOM 2609 N N . GLN B 1 127 ? 20.703 4.996 -6.328 1 97.19 127 GLN B N 1
ATOM 2610 C CA . GLN B 1 127 ? 21.594 3.84 -6.254 1 97.19 127 GLN B CA 1
ATOM 2611 C C . GLN B 1 127 ? 21.109 2.848 -5.195 1 97.19 127 GLN B C 1
ATOM 2613 O O . GLN B 1 127 ? 21.172 1.635 -5.41 1 97.19 127 GLN B O 1
ATOM 2618 N N . LEU B 1 128 ? 20.672 3.355 -4.09 1 97.5 128 LEU B N 1
ATOM 2619 C CA . LEU B 1 128 ? 20.172 2.508 -3.012 1 97.5 128 LEU B CA 1
ATOM 2620 C C . LEU B 1 128 ? 18.953 1.717 -3.467 1 97.5 128 LEU B C 1
ATOM 2622 O O . LEU B 1 128 ? 18.859 0.509 -3.23 1 97.5 128 LEU B O 1
ATOM 2626 N N . ILE B 1 129 ? 18.062 2.373 -4.145 1 96.94 129 ILE B N 1
ATOM 2627 C CA . ILE B 1 129 ? 16.859 1.73 -4.676 1 96.94 129 ILE B CA 1
ATOM 2628 C C . ILE B 1 129 ? 17.266 0.68 -5.711 1 96.94 129 ILE B C 1
ATOM 2630 O O . ILE B 1 129 ? 16.781 -0.455 -5.668 1 96.94 129 ILE B O 1
ATOM 2634 N N . ALA B 1 130 ? 18.188 1.041 -6.578 1 97.12 130 ALA B N 1
ATOM 2635 C CA . ALA B 1 130 ? 18.672 0.12 -7.605 1 97.12 130 ALA B CA 1
ATOM 2636 C C . ALA B 1 130 ? 19.328 -1.112 -6.977 1 97.12 130 ALA B C 1
ATOM 2638 O O . ALA B 1 130 ? 19.156 -2.229 -7.477 1 97.12 130 ALA B O 1
ATOM 2639 N N . GLU B 1 131 ? 20.031 -0.913 -5.918 1 97.94 131 GLU B N 1
ATOM 2640 C CA . GLU B 1 131 ? 20.688 -2.023 -5.238 1 97.94 131 GLU B CA 1
ATOM 2641 C C . GLU B 1 131 ? 19.672 -2.975 -4.617 1 97.94 131 GLU B C 1
ATOM 2643 O O . GLU B 1 131 ? 19.828 -4.195 -4.676 1 97.94 131 GLU B O 1
ATOM 2648 N N . LEU B 1 132 ? 18.641 -2.436 -4.035 1 98 132 LEU B N 1
ATOM 2649 C CA . LEU B 1 132 ? 17.594 -3.256 -3.439 1 98 132 LEU B CA 1
ATOM 2650 C C . LEU B 1 132 ? 16.859 -4.07 -4.504 1 98 132 LEU B C 1
ATOM 2652 O O . LEU B 1 132 ? 16.672 -5.277 -4.352 1 98 132 LEU B O 1
ATOM 2656 N N . ILE B 1 133 ? 16.516 -3.406 -5.586 1 96.69 133 ILE B N 1
ATOM 2657 C CA . ILE B 1 133 ? 15.852 -4.062 -6.699 1 96.69 133 ILE B CA 1
ATOM 2658 C C . ILE B 1 133 ? 16.766 -5.113 -7.316 1 96.69 133 ILE B C 1
ATOM 2660 O O . ILE B 1 133 ? 16.359 -6.242 -7.566 1 96.69 133 ILE B O 1
ATOM 2664 N N . GLY B 1 134 ? 18 -4.738 -7.5 1 97.25 134 GLY B N 1
ATOM 2665 C CA . GLY B 1 134 ? 18.984 -5.629 -8.086 1 97.25 134 GLY B CA 1
ATOM 2666 C C . GLY B 1 134 ? 19.25 -6.863 -7.25 1 97.25 134 GLY B C 1
ATOM 2667 O O . GLY B 1 134 ? 19.516 -7.941 -7.789 1 97.25 134 GLY B O 1
ATOM 2668 N N . LEU B 1 135 ? 19.203 -6.668 -5.961 1 97.88 135 LEU B N 1
ATOM 2669 C CA . LEU B 1 135 ? 19.406 -7.789 -5.051 1 97.88 135 LEU B CA 1
ATOM 2670 C C . LEU B 1 135 ? 18.375 -8.875 -5.27 1 97.88 135 LEU B C 1
ATOM 2672 O O . LEU B 1 135 ? 18.703 -10.055 -5.383 1 97.88 135 LEU B O 1
ATOM 2676 N N . LEU B 1 136 ? 17.109 -8.547 -5.348 1 97.94 136 LEU B N 1
ATOM 2677 C CA . LEU B 1 136 ? 16.031 -9.508 -5.578 1 97.94 136 LEU B CA 1
ATOM 2678 C C . LEU B 1 136 ? 16.156 -10.133 -6.965 1 97.94 136 LEU B C 1
ATOM 2680 O O . LEU B 1 136 ? 16.016 -11.344 -7.117 1 97.94 136 LEU B O 1
ATOM 2684 N N . GLU B 1 137 ? 16.438 -9.32 -7.961 1 97.38 137 GLU B N 1
ATOM 2685 C CA . GLU B 1 137 ? 16.562 -9.82 -9.328 1 97.38 137 GLU B CA 1
ATOM 2686 C C . GLU B 1 137 ? 17.703 -10.844 -9.43 1 97.38 137 GLU B C 1
ATOM 2688 O O . GLU B 1 137 ? 17.562 -11.852 -10.125 1 97.38 137 GLU B O 1
ATOM 2693 N N . GLN B 1 138 ? 18.781 -10.531 -8.734 1 97.44 138 GLN B N 1
ATOM 2694 C CA . GLN B 1 138 ? 19.922 -11.453 -8.734 1 97.44 138 GLN B CA 1
ATOM 2695 C C . GLN B 1 138 ? 19.531 -12.789 -8.094 1 97.44 138 GLN B C 1
ATOM 2697 O O . GLN B 1 138 ? 19.859 -13.852 -8.617 1 97.44 138 GLN B O 1
ATOM 2702 N N . GLN B 1 139 ? 18.844 -12.766 -6.965 1 97.88 139 GLN B N 1
ATOM 2703 C CA . GLN B 1 139 ? 18.406 -14 -6.316 1 97.88 139 GLN B CA 1
ATOM 2704 C C . GLN B 1 139 ? 17.5 -14.812 -7.227 1 97.88 139 GLN B C 1
ATOM 2706 O O . GLN B 1 139 ? 17.656 -16.031 -7.348 1 97.88 139 GLN B O 1
ATOM 2711 N N . LEU B 1 140 ? 16.578 -14.125 -7.863 1 97.94 140 LEU B N 1
ATOM 2712 C CA . LEU B 1 140 ? 15.641 -14.805 -8.75 1 97.94 140 LEU B CA 1
ATOM 2713 C C . LEU B 1 140 ? 16.359 -15.367 -9.969 1 97.94 140 LEU B C 1
ATOM 2715 O O . LEU B 1 140 ? 16.031 -16.453 -10.445 1 97.94 140 LEU B O 1
ATOM 2719 N N . GLY B 1 141 ? 17.297 -14.594 -10.484 1 97.25 141 GLY B N 1
ATOM 2720 C CA . GLY B 1 141 ? 18.094 -15.086 -11.602 1 97.25 141 GLY B CA 1
ATOM 2721 C C . GLY B 1 141 ? 18.828 -16.375 -11.289 1 97.25 141 GLY B C 1
ATOM 2722 O O . GLY B 1 141 ? 18.938 -17.25 -12.141 1 97.25 141 GLY B O 1
ATOM 2723 N N . ASP B 1 142 ? 19.328 -16.5 -10.078 1 96.94 142 ASP B N 1
ATOM 2724 C CA . ASP B 1 142 ? 20.016 -17.703 -9.641 1 96.94 142 ASP B CA 1
ATOM 2725 C C . ASP B 1 142 ? 19.047 -18.875 -9.523 1 96.94 142 ASP B C 1
ATOM 2727 O O . ASP B 1 142 ? 19.391 -20.016 -9.852 1 96.94 142 ASP B O 1
ATOM 2731 N N . LEU B 1 143 ? 17.875 -18.609 -9.07 1 96.81 143 LEU B N 1
ATOM 2732 C CA . LEU B 1 143 ? 16.891 -19.641 -8.797 1 96.81 143 LEU B CA 1
ATOM 2733 C C . LEU B 1 143 ? 16.188 -20.078 -10.086 1 96.81 143 LEU B C 1
ATOM 2735 O O . LEU B 1 143 ? 15.711 -21.203 -10.188 1 96.81 143 LEU B O 1
ATOM 2739 N N . LEU B 1 144 ? 16.078 -19.109 -11.039 1 96.94 144 LEU B N 1
ATOM 2740 C CA . LEU B 1 144 ? 15.367 -19.328 -12.297 1 96.94 144 LEU B CA 1
ATOM 2741 C C . LEU B 1 144 ? 16.234 -18.953 -13.492 1 96.94 144 LEU B C 1
ATOM 2743 O O . LEU B 1 144 ? 15.922 -18.031 -14.234 1 96.94 144 LEU B O 1
ATOM 2747 N N . PRO B 1 145 ? 17.25 -19.734 -13.75 1 95.44 145 PRO B N 1
ATOM 2748 C CA . PRO B 1 145 ? 18.297 -19.359 -14.695 1 95.44 145 PRO B CA 1
ATOM 2749 C C . PRO B 1 145 ? 17.812 -19.344 -16.141 1 95.44 145 PRO B C 1
ATOM 2751 O O . PRO B 1 145 ? 18.438 -18.734 -17 1 95.44 145 PRO B O 1
ATOM 2754 N N . ASN B 1 146 ? 16.703 -19.922 -16.469 1 95.75 146 ASN B N 1
ATOM 2755 C CA . ASN B 1 146 ? 16.266 -20.031 -17.859 1 95.75 146 ASN B CA 1
ATOM 2756 C C . ASN B 1 146 ? 15.344 -18.891 -18.25 1 95.75 146 ASN B C 1
ATOM 2758 O O . ASN B 1 146 ? 14.922 -18.781 -19.406 1 95.75 146 ASN B O 1
ATOM 2762 N N . LEU B 1 147 ? 15.047 -18.047 -17.281 1 95.19 147 LEU B N 1
ATOM 2763 C CA . LEU B 1 147 ? 14.195 -16.906 -17.609 1 95.19 147 LEU B CA 1
ATOM 2764 C C . LEU B 1 147 ? 14.969 -15.844 -18.391 1 95.19 147 LEU B C 1
ATOM 2766 O O . LEU B 1 147 ? 16.141 -15.578 -18.094 1 95.19 147 LEU B O 1
ATOM 2770 N N . SER B 1 14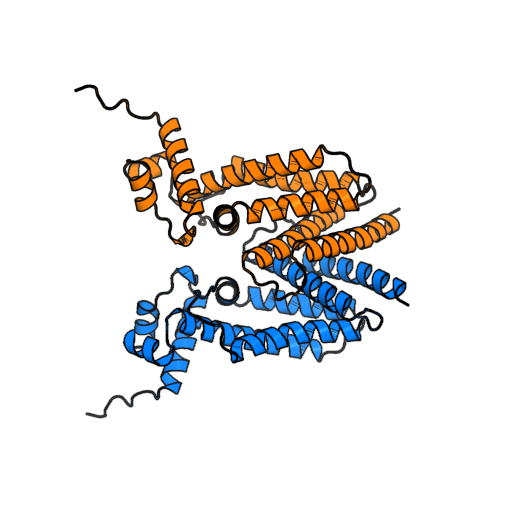8 ? 14.266 -15.297 -19.375 1 94.94 148 SER B N 1
ATOM 2771 C CA . SER B 1 148 ? 14.844 -14.141 -20.047 1 94.94 148 SER B CA 1
ATOM 2772 C C . SER B 1 148 ? 14.992 -12.953 -19.094 1 94.94 148 SER B C 1
ATOM 2774 O O . SER B 1 148 ? 14.32 -12.898 -18.062 1 94.94 148 SER B O 1
ATOM 2776 N N . SER B 1 149 ? 15.82 -11.969 -19.469 1 94.5 149 SER B N 1
ATOM 2777 C CA . SER B 1 149 ? 16.031 -10.781 -18.656 1 94.5 149 SER B CA 1
ATOM 2778 C C . SER B 1 149 ? 14.75 -9.992 -18.484 1 94.5 149 SER B C 1
ATOM 2780 O O . SER B 1 149 ? 14.477 -9.469 -17.391 1 94.5 149 SER B O 1
ATOM 2782 N N . SER B 1 150 ? 13.984 -9.93 -19.484 1 94.19 150 SER B N 1
ATOM 2783 C CA . SER B 1 150 ? 12.727 -9.188 -19.422 1 94.19 150 SER B CA 1
ATOM 2784 C C . SER B 1 150 ? 11.727 -9.867 -18.5 1 94.19 150 SER B C 1
ATOM 2786 O O . SER B 1 150 ? 11.055 -9.195 -17.703 1 94.19 150 SER B O 1
ATOM 2788 N N . LYS B 1 151 ? 11.664 -11.164 -18.578 1 94.94 151 LYS B N 1
ATOM 2789 C CA . LYS B 1 151 ? 10.75 -11.898 -17.719 1 94.94 151 LYS B CA 1
ATOM 2790 C C . LYS B 1 151 ? 11.211 -11.859 -16.266 1 94.94 151 LYS B C 1
ATOM 2792 O O . LYS B 1 151 ? 10.398 -11.828 -15.344 1 94.94 151 LYS B O 1
ATOM 2797 N N . LEU B 1 152 ? 12.539 -11.906 -16.156 1 95.94 152 LEU B N 1
ATOM 2798 C CA . LEU B 1 152 ? 13.109 -11.828 -14.805 1 95.94 152 LEU B CA 1
ATOM 2799 C C . LEU B 1 152 ? 12.766 -10.5 -14.141 1 95.94 152 LEU B C 1
ATOM 2801 O O . LEU B 1 152 ? 12.43 -10.469 -12.953 1 95.94 152 LEU B O 1
ATOM 2805 N N . ALA B 1 153 ? 12.805 -9.422 -14.898 1 96.38 153 ALA B N 1
ATOM 2806 C CA . ALA B 1 153 ? 12.445 -8.102 -14.375 1 96.38 153 ALA B CA 1
ATOM 2807 C C . ALA B 1 153 ? 10.969 -8.055 -13.984 1 96.38 153 ALA B C 1
ATOM 2809 O O . ALA B 1 153 ? 10.625 -7.547 -12.914 1 96.38 153 ALA B O 1
ATOM 2810 N N . LEU B 1 154 ? 10.117 -8.633 -14.789 1 96.31 154 LEU B N 1
ATOM 2811 C CA . LEU B 1 154 ? 8.688 -8.703 -14.492 1 96.31 154 LEU B CA 1
ATOM 2812 C C . LEU B 1 154 ? 8.43 -9.539 -13.242 1 96.31 154 LEU B C 1
ATOM 2814 O O . LEU B 1 154 ? 7.652 -9.141 -12.375 1 96.31 154 LEU B O 1
ATOM 2818 N N . ALA B 1 155 ? 9.164 -10.641 -13.211 1 97.12 155 ALA B N 1
ATOM 2819 C CA . ALA B 1 155 ? 8.992 -11.562 -12.086 1 97.12 155 ALA B CA 1
ATOM 2820 C C . ALA B 1 155 ? 9.406 -10.906 -10.773 1 97.12 155 ALA B C 1
ATOM 2822 O O . ALA B 1 155 ? 8.703 -11.008 -9.773 1 97.12 155 ALA B O 1
ATOM 2823 N N . SER B 1 156 ? 10.508 -10.242 -10.82 1 98 156 SER B N 1
ATOM 2824 C CA . SER B 1 156 ? 11.016 -9.586 -9.625 1 98 156 SER B CA 1
ATOM 2825 C C . SER B 1 156 ? 10.055 -8.516 -9.117 1 98 156 SER B C 1
ATOM 2827 O O . SER B 1 156 ? 9.75 -8.461 -7.926 1 98 156 SER B O 1
ATOM 2829 N N . ARG B 1 157 ? 9.508 -7.711 -9.992 1 98.12 157 ARG B N 1
ATOM 2830 C CA . ARG B 1 157 ? 8.602 -6.633 -9.609 1 98.12 157 ARG B CA 1
ATOM 2831 C C . ARG B 1 157 ? 7.262 -7.184 -9.141 1 98.12 157 ARG B C 1
ATOM 2833 O O . ARG B 1 157 ? 6.668 -6.656 -8.195 1 98.12 157 ARG B O 1
ATOM 2840 N N . SER B 1 158 ? 6.844 -8.234 -9.82 1 97.5 158 SER B N 1
ATOM 2841 C CA . SER B 1 158 ? 5.598 -8.883 -9.414 1 97.5 158 SER B CA 1
ATOM 2842 C C . SER B 1 158 ? 5.699 -9.461 -8.008 1 97.5 158 SER B C 1
ATOM 2844 O O . SER B 1 158 ? 4.789 -9.297 -7.195 1 97.5 158 SER B O 1
ATOM 2846 N N . PHE B 1 159 ? 6.797 -10.125 -7.734 1 98.56 159 PHE B N 1
ATOM 2847 C CA . PHE B 1 159 ? 7.016 -10.695 -6.41 1 98.56 159 PHE B CA 1
ATOM 2848 C C . PHE B 1 159 ? 7.039 -9.602 -5.344 1 98.56 159 PHE B C 1
ATOM 2850 O O . PHE B 1 159 ? 6.301 -9.672 -4.359 1 98.56 159 PHE B O 1
ATOM 2857 N N . TRP B 1 160 ? 7.801 -8.578 -5.602 1 98.75 160 TRP B N 1
ATOM 2858 C CA . TRP B 1 160 ? 7.957 -7.5 -4.633 1 98.75 160 TRP B CA 1
ATOM 2859 C C . TRP B 1 160 ? 6.637 -6.766 -4.41 1 98.75 160 TRP B C 1
ATOM 2861 O O . TRP B 1 160 ? 6.238 -6.527 -3.27 1 98.75 160 TRP B O 1
ATOM 2871 N N . SER B 1 161 ? 5.93 -6.441 -5.473 1 98.69 161 SER B N 1
ATOM 2872 C CA . SER B 1 161 ? 4.68 -5.699 -5.332 1 98.69 161 SER B CA 1
ATOM 2873 C C . SER B 1 161 ? 3.643 -6.512 -4.562 1 98.69 161 SER B C 1
ATOM 2875 O O . SER B 1 161 ? 2.857 -5.957 -3.791 1 98.69 161 SER B O 1
ATOM 2877 N N . SER B 1 162 ? 3.674 -7.816 -4.77 1 98.56 162 SER B N 1
ATOM 2878 C CA . SER B 1 162 ? 2.752 -8.695 -4.059 1 98.56 162 SER B CA 1
ATOM 2879 C C . SER B 1 162 ? 3.039 -8.703 -2.561 1 98.56 162 SER B C 1
ATOM 2881 O O . SER B 1 162 ? 2.131 -8.516 -1.748 1 98.56 162 SER B O 1
ATOM 2883 N N . ILE B 1 163 ? 4.312 -8.828 -2.236 1 98.75 163 ILE B N 1
ATOM 2884 C CA . ILE B 1 163 ? 4.723 -8.867 -0.836 1 98.75 163 ILE B CA 1
ATOM 2885 C C . ILE B 1 163 ? 4.48 -7.508 -0.187 1 98.75 163 ILE B C 1
ATOM 2887 O O . ILE B 1 163 ? 4.043 -7.434 0.964 1 98.75 163 ILE B O 1
ATOM 2891 N N . HIS B 1 164 ? 4.734 -6.496 -0.928 1 98.75 164 HIS B N 1
ATOM 2892 C CA . HIS B 1 164 ? 4.496 -5.145 -0.434 1 98.75 164 HIS B CA 1
ATOM 2893 C C . HIS B 1 164 ? 3.023 -4.926 -0.11 1 98.75 164 HIS B C 1
ATOM 2895 O O . HIS B 1 164 ? 2.689 -4.336 0.919 1 98.75 164 HIS B O 1
ATOM 2901 N N . GLY B 1 165 ? 2.154 -5.398 -1.011 1 98.75 165 GLY B N 1
ATOM 2902 C CA . GLY B 1 165 ? 0.725 -5.266 -0.784 1 98.75 165 GLY B CA 1
ATOM 2903 C C . GLY B 1 165 ? 0.256 -5.953 0.486 1 98.75 165 GLY B C 1
ATOM 2904 O O . GLY B 1 165 ? -0.475 -5.359 1.284 1 98.75 165 GLY B O 1
ATOM 2905 N N . LEU B 1 166 ? 0.687 -7.156 0.66 1 98.75 166 LEU B N 1
ATOM 2906 C CA . LEU B 1 166 ? 0.346 -7.922 1.856 1 98.75 166 LEU B CA 1
ATOM 2907 C C . LEU B 1 166 ? 0.879 -7.234 3.109 1 98.75 166 LEU B C 1
ATOM 2909 O O . LEU B 1 166 ? 0.155 -7.082 4.094 1 98.75 166 LEU B O 1
ATOM 2913 N N . THR B 1 167 ? 2.094 -6.789 3.037 1 98.81 167 THR B N 1
ATOM 2914 C CA . THR B 1 167 ? 2.752 -6.145 4.168 1 98.81 167 THR B CA 1
ATOM 2915 C C . THR B 1 167 ? 2.027 -4.855 4.551 1 98.81 167 THR B C 1
ATOM 2917 O O . THR B 1 167 ? 1.728 -4.633 5.727 1 98.81 167 THR B O 1
ATOM 2920 N N . GLY B 1 168 ? 1.741 -4.062 3.537 1 98.25 168 GLY B N 1
ATOM 2921 C CA . GLY B 1 168 ? 1.049 -2.812 3.801 1 98.25 168 GLY B CA 1
ATOM 2922 C C . GLY B 1 168 ? -0.328 -3.008 4.406 1 98.25 168 GLY B C 1
ATOM 2923 O O . GLY B 1 168 ? -0.683 -2.342 5.383 1 98.25 168 GLY B O 1
ATOM 2924 N N . LEU B 1 169 ? -1.09 -3.908 3.879 1 98.12 169 LEU B N 1
ATOM 2925 C CA . LEU B 1 169 ? -2.43 -4.184 4.387 1 98.12 169 LEU B CA 1
ATOM 2926 C C . LEU B 1 169 ? -2.369 -4.738 5.809 1 98.12 169 LEU B C 1
ATOM 2928 O O . LEU B 1 169 ? -3.207 -4.398 6.645 1 98.12 169 LEU B O 1
ATOM 2932 N N . ALA B 1 170 ? -1.409 -5.578 6.09 1 98.06 170 ALA B N 1
ATOM 2933 C CA . ALA B 1 170 ? -1.238 -6.129 7.43 1 98.06 170 ALA B CA 1
ATOM 2934 C C . ALA B 1 170 ? -0.904 -5.031 8.438 1 98.06 170 ALA B C 1
ATOM 2936 O O . ALA B 1 170 ? -1.483 -4.98 9.523 1 98.06 170 ALA B O 1
ATOM 2937 N N . LEU B 1 171 ? -0.036 -4.145 8.062 1 96.38 171 LEU B N 1
ATOM 2938 C CA . LEU B 1 171 ? 0.374 -3.041 8.922 1 96.38 171 LEU B CA 1
ATOM 2939 C C . LEU B 1 171 ? -0.814 -2.15 9.266 1 96.38 171 LEU B C 1
ATOM 2941 O O . LEU B 1 171 ? -0.902 -1.628 10.383 1 96.38 171 LEU B O 1
ATOM 2945 N N . ASP B 1 172 ? -1.675 -1.998 8.297 1 95.06 172 ASP B N 1
ATOM 2946 C CA . ASP B 1 172 ? -2.801 -1.082 8.461 1 95.06 172 ASP B CA 1
ATOM 2947 C C . ASP B 1 172 ? -4.012 -1.797 9.055 1 95.06 172 ASP B C 1
ATOM 2949 O O . ASP B 1 172 ? -5.066 -1.19 9.234 1 95.06 172 ASP B O 1
ATOM 2953 N N . ASP B 1 173 ? -3.883 -3.137 9.352 1 94.38 173 ASP B N 1
ATOM 2954 C CA . ASP B 1 173 ? -4.973 -3.969 9.852 1 94.38 173 ASP B CA 1
ATOM 2955 C C . ASP B 1 173 ? -6.16 -3.959 8.898 1 94.38 173 ASP B C 1
ATOM 2957 O O . ASP B 1 173 ? -7.297 -3.723 9.312 1 94.38 173 ASP B O 1
ATOM 2961 N N . LYS B 1 174 ? -5.781 -4.262 7.633 1 96.38 174 LYS B N 1
ATOM 2962 C CA . LYS B 1 174 ? -6.824 -4.188 6.613 1 96.38 174 LYS B CA 1
ATOM 2963 C C . LYS B 1 174 ? -6.816 -5.426 5.723 1 96.38 174 LYS B C 1
ATOM 2965 O O . LYS B 1 174 ? -7.277 -5.383 4.582 1 96.38 174 LYS B O 1
ATOM 2970 N N . LEU B 1 175 ? -6.309 -6.469 6.277 1 95.94 175 LEU B N 1
ATOM 2971 C CA . LEU B 1 175 ? -6.34 -7.723 5.531 1 95.94 175 LEU B CA 1
ATOM 2972 C C . LEU B 1 175 ? -7.734 -8.336 5.555 1 95.94 175 LEU B C 1
ATOM 2974 O O . LEU B 1 175 ? -8.086 -9.125 4.68 1 95.94 175 LEU B O 1
ATOM 2978 N N . PHE B 1 176 ? -8.5 -8.039 6.652 1 94.38 176 PHE B N 1
ATOM 2979 C CA . PHE B 1 176 ? -9.852 -8.57 6.828 1 94.38 176 PHE B CA 1
ATOM 2980 C C . PHE B 1 176 ? -9.844 -10.094 6.719 1 94.38 176 PHE B C 1
ATOM 2982 O O . PHE B 1 176 ? -10.672 -10.672 6.008 1 94.38 176 PHE B O 1
ATOM 2989 N N . SER B 1 177 ? -8.852 -10.695 7.359 1 94.5 177 SER B N 1
ATOM 2990 C CA . SER B 1 177 ? -8.648 -12.133 7.262 1 94.5 177 SER B CA 1
ATOM 2991 C C . SER B 1 177 ? -8.477 -12.766 8.641 1 94.5 177 SER B C 1
ATOM 2993 O O . SER B 1 177 ? -7.926 -12.141 9.555 1 94.5 177 SER B O 1
ATOM 2995 N N . GLN B 1 178 ? -8.914 -14.016 8.75 1 93.56 178 GLN B N 1
ATOM 2996 C CA . GLN B 1 178 ? -8.633 -14.797 9.953 1 93.56 178 GLN B CA 1
ATOM 2997 C C . GLN B 1 178 ? -7.203 -15.336 9.938 1 93.56 178 GLN B C 1
ATOM 2999 O O . GLN B 1 178 ? -6.633 -15.633 10.984 1 93.56 178 GLN B O 1
ATOM 3004 N N . ALA B 1 179 ? -6.68 -15.508 8.727 1 96.44 179 ALA B N 1
ATOM 3005 C CA . ALA B 1 179 ? -5.293 -15.945 8.602 1 96.44 179 ALA B CA 1
ATOM 3006 C C . ALA B 1 179 ? -4.328 -14.844 9.031 1 96.44 179 ALA B C 1
ATOM 3008 O O . ALA B 1 179 ? -4.57 -13.664 8.773 1 96.44 179 ALA B O 1
ATOM 3009 N N . SER B 1 180 ? -3.227 -15.227 9.656 1 97.44 180 SER B N 1
ATOM 3010 C CA . SER B 1 180 ? -2.174 -14.266 9.992 1 97.44 180 SER B CA 1
ATOM 3011 C C . SER B 1 180 ? -1.449 -13.781 8.742 1 97.44 180 SER B C 1
ATOM 3013 O O . SER B 1 180 ? -1.534 -14.406 7.684 1 97.44 180 SER B O 1
ATOM 3015 N N . TRP B 1 181 ? -0.801 -12.648 8.938 1 97.75 181 TRP B N 1
ATOM 3016 C CA . TRP B 1 181 ? -0.035 -12.141 7.805 1 97.75 181 TRP B CA 1
ATOM 3017 C C . TRP B 1 181 ? 1.024 -13.148 7.371 1 97.75 181 TRP B C 1
ATOM 3019 O O . TRP B 1 181 ? 1.325 -13.266 6.18 1 97.75 181 TRP B O 1
ATOM 3029 N N . LEU B 1 182 ? 1.576 -13.922 8.32 1 98.25 182 LEU B N 1
ATOM 3030 C CA . LEU B 1 182 ? 2.605 -14.906 7.996 1 98.25 182 LEU B CA 1
ATOM 3031 C C . LEU B 1 182 ? 2.018 -16.062 7.199 1 98.25 182 LEU B C 1
ATOM 3033 O O . LEU B 1 182 ? 2.658 -16.578 6.281 1 98.25 182 LEU B O 1
ATOM 3037 N N . GLN B 1 183 ? 0.795 -16.5 7.523 1 98.31 183 GLN B N 1
ATOM 3038 C CA . GLN B 1 183 ? 0.12 -17.531 6.762 1 98.31 183 GLN B CA 1
ATOM 3039 C C . GLN B 1 183 ? -0.154 -17.078 5.332 1 98.31 183 GLN B C 1
ATOM 3041 O O . GLN B 1 183 ? 0.065 -17.844 4.383 1 98.31 183 GLN B O 1
ATOM 3046 N N . LEU B 1 184 ? -0.589 -15.875 5.184 1 98.56 184 LEU B N 1
ATOM 3047 C CA . LEU B 1 184 ? -0.871 -15.328 3.861 1 98.56 184 LEU B CA 1
ATOM 3048 C C . LEU B 1 184 ? 0.415 -15.156 3.057 1 98.56 184 LEU B C 1
ATOM 3050 O O . LEU B 1 184 ? 0.445 -15.453 1.859 1 98.56 184 LEU B O 1
ATOM 3054 N N . LEU B 1 185 ? 1.478 -14.703 3.721 1 98.75 185 LEU B N 1
ATOM 3055 C CA . LEU B 1 185 ? 2.77 -14.555 3.062 1 98.75 185 LEU B CA 1
ATOM 3056 C C . LEU B 1 185 ? 3.281 -15.906 2.557 1 98.75 185 LEU B C 1
ATOM 3058 O O . LEU B 1 185 ? 3.75 -16.016 1.422 1 98.75 185 LEU B O 1
ATOM 3062 N N . THR B 1 186 ? 3.182 -16.875 3.42 1 98.62 186 THR B N 1
ATOM 3063 C CA . THR B 1 186 ? 3.627 -18.219 3.061 1 98.62 186 THR B CA 1
ATOM 3064 C C . THR B 1 186 ? 2.854 -18.734 1.854 1 98.62 186 THR B C 1
ATOM 3066 O O . THR B 1 186 ? 3.443 -19.297 0.924 1 98.62 186 THR B O 1
ATOM 3069 N N . PHE B 1 187 ? 1.585 -18.531 1.883 1 98.31 187 PHE B N 1
ATOM 3070 C CA . PHE B 1 187 ? 0.727 -18.969 0.789 1 98.31 187 PHE B CA 1
ATOM 3071 C C . PHE B 1 187 ? 1.067 -18.219 -0.498 1 98.31 187 PHE B C 1
ATOM 3073 O O . PHE B 1 187 ? 1.165 -18.828 -1.565 1 98.31 187 PHE B O 1
ATOM 3080 N N . GLN B 1 188 ? 1.271 -16.906 -0.459 1 97.94 188 GLN B N 1
ATOM 3081 C CA . GLN B 1 188 ? 1.583 -16.078 -1.619 1 97.94 188 GLN B CA 1
ATOM 3082 C C . GLN B 1 188 ? 2.922 -16.484 -2.236 1 97.94 188 GLN B C 1
ATOM 3084 O O . GLN B 1 188 ? 3.045 -16.562 -3.459 1 97.94 188 GLN B O 1
ATOM 3089 N N . VAL B 1 189 ? 3.9 -16.719 -1.398 1 98.56 189 VAL B N 1
ATOM 3090 C CA . VAL B 1 189 ? 5.211 -17.109 -1.892 1 98.56 189 VAL B CA 1
ATOM 3091 C C . VAL B 1 189 ? 5.117 -18.484 -2.562 1 98.56 189 VAL B C 1
ATOM 3093 O O . VAL B 1 189 ? 5.707 -18.703 -3.621 1 98.56 189 VAL B O 1
ATOM 3096 N N . HIS B 1 190 ? 4.352 -19.391 -1.939 1 98.19 190 HIS B N 1
ATOM 3097 C CA . HIS B 1 190 ? 4.16 -20.719 -2.512 1 98.19 190 HIS B CA 1
ATOM 3098 C C . HIS B 1 190 ? 3.537 -20.641 -3.902 1 98.19 190 HIS B C 1
ATOM 3100 O O . HIS B 1 190 ? 4.016 -21.281 -4.84 1 98.19 190 HIS B O 1
ATOM 3106 N N . LEU B 1 191 ? 2.486 -19.812 -4.027 1 97.75 191 LEU B N 1
ATOM 3107 C CA . LEU B 1 191 ? 1.817 -19.672 -5.316 1 97.75 191 LEU B CA 1
ATOM 3108 C C . LEU B 1 191 ? 2.764 -19.094 -6.359 1 97.75 191 LEU B C 1
ATOM 3110 O O . LEU B 1 191 ? 2.84 -19.594 -7.484 1 97.75 191 LEU B O 1
ATOM 3114 N N . TRP B 1 192 ? 3.455 -18.031 -5.973 1 98 192 TRP B N 1
ATOM 3115 C CA . TRP B 1 192 ? 4.371 -17.375 -6.902 1 98 192 TRP B CA 1
ATOM 3116 C C . TRP B 1 192 ? 5.453 -18.328 -7.367 1 98 192 TRP B C 1
ATOM 3118 O O . TRP B 1 192 ? 5.742 -18.422 -8.562 1 98 192 TRP B O 1
ATOM 3128 N N . TRP B 1 193 ? 6.016 -19.062 -6.434 1 97.81 193 TRP B N 1
ATOM 3129 C CA . TRP B 1 193 ? 7.086 -20 -6.746 1 97.81 193 TRP B CA 1
ATOM 3130 C C . TRP B 1 193 ? 6.582 -21.109 -7.668 1 97.81 193 TRP B C 1
ATOM 3132 O O . TRP B 1 193 ? 7.238 -21.453 -8.656 1 97.81 193 TRP B O 1
ATOM 3142 N N . THR B 1 194 ? 5.402 -21.672 -7.352 1 97 194 THR B N 1
ATOM 3143 C CA . THR B 1 194 ? 4.797 -22.719 -8.156 1 97 194 THR B CA 1
ATOM 3144 C C . THR B 1 194 ? 4.602 -22.266 -9.594 1 97 194 THR B C 1
ATOM 3146 O O . THR B 1 194 ? 4.961 -22.984 -10.539 1 97 194 THR B O 1
ATOM 3149 N N . ALA B 1 195 ? 4.082 -21.094 -9.789 1 97.25 195 ALA B N 1
ATOM 3150 C CA . ALA B 1 195 ? 3.834 -20.562 -11.125 1 97.25 195 ALA B CA 1
ATOM 3151 C C . ALA B 1 195 ? 5.145 -20.297 -11.859 1 97.25 195 ALA B C 1
ATOM 3153 O O . ALA B 1 195 ? 5.262 -20.578 -13.055 1 97.25 195 ALA B O 1
ATOM 3154 N N . MET B 1 196 ? 6.117 -19.781 -11.148 1 95.75 196 MET B N 1
ATOM 3155 C CA . MET B 1 196 ? 7.379 -19.406 -11.781 1 95.75 196 MET B CA 1
ATOM 3156 C C . MET B 1 196 ? 8.164 -20.641 -12.211 1 95.75 196 MET B C 1
ATOM 3158 O O . MET B 1 196 ? 8.867 -20.625 -13.219 1 95.75 196 MET B O 1
ATOM 3162 N N . GLN B 1 197 ? 8.016 -21.688 -11.391 1 94.44 197 GLN B N 1
ATOM 3163 C CA . GLN B 1 197 ? 8.641 -22.953 -11.805 1 94.44 197 GLN B CA 1
ATOM 3164 C C . GLN B 1 197 ? 8.062 -23.453 -13.117 1 94.44 197 GLN B C 1
ATOM 3166 O O . GLN B 1 197 ? 8.789 -24 -13.953 1 94.44 197 GLN B O 1
ATOM 3171 N N . GLN B 1 198 ? 6.809 -23.25 -13.297 1 92 198 GLN B N 1
ATOM 3172 C CA . GLN B 1 198 ? 6.18 -23.641 -14.555 1 92 198 GLN B CA 1
ATOM 3173 C C . GLN B 1 198 ? 6.656 -22.766 -15.703 1 92 198 GLN B C 1
ATOM 3175 O O . GLN B 1 198 ? 6.898 -23.25 -16.812 1 92 198 GLN B O 1
ATOM 3180 N N . GLU B 1 199 ? 6.777 -21.469 -15.438 1 91 199 GLU B N 1
ATOM 3181 C CA . GLU B 1 199 ? 7.297 -20.547 -16.453 1 91 199 GLU B CA 1
ATOM 3182 C C . GLU B 1 199 ? 8.711 -20.938 -16.875 1 91 199 GLU B C 1
ATOM 3184 O O . GLU B 1 199 ? 9.047 -20.891 -18.047 1 91 199 GLU B O 1
ATOM 3189 N N . GLU B 1 200 ? 9.492 -21.312 -15.875 1 88.62 200 GLU B N 1
ATOM 3190 C CA . GLU B 1 200 ? 10.883 -21.703 -16.109 1 88.62 200 GLU B CA 1
ATOM 3191 C C . GLU B 1 200 ? 10.953 -23 -16.922 1 88.62 200 GLU B C 1
ATOM 3193 O O . GLU B 1 200 ? 11.812 -23.141 -17.797 1 88.62 200 GLU B O 1
ATOM 3198 N N . GLY B 1 201 ? 10.047 -23.844 -16.562 1 85 201 GLY B N 1
ATOM 3199 C CA . GLY B 1 201 ? 10 -25.109 -17.281 1 85 201 GLY B CA 1
ATOM 3200 C C . GLY B 1 201 ? 9.586 -24.938 -18.734 1 85 201 GLY B C 1
ATOM 3201 O O . GLY B 1 201 ? 10.023 -25.719 -19.594 1 85 201 GLY B O 1
ATOM 3202 N N . ALA B 1 202 ? 8.828 -23.875 -19.016 1 81.56 202 ALA B N 1
ATOM 3203 C CA . ALA B 1 202 ? 8.352 -23.641 -20.375 1 81.56 202 ALA B CA 1
ATOM 3204 C C . ALA B 1 202 ? 9.453 -23.016 -21.234 1 81.56 202 ALA B C 1
ATOM 3206 O O . ALA B 1 202 ? 9.391 -23.062 -22.469 1 81.56 202 ALA B O 1
ATOM 3207 N N . CYS B 1 203 ? 10.383 -22.5 -20.609 1 76.69 203 CYS B N 1
ATOM 3208 C CA . CYS B 1 203 ? 11.484 -21.859 -21.328 1 76.69 203 CYS B CA 1
ATOM 3209 C C . CYS B 1 203 ? 12.609 -22.859 -21.594 1 76.69 203 CYS B C 1
ATOM 3211 O O . CYS B 1 203 ? 13.508 -22.594 -22.391 1 76.69 203 CYS B O 1
ATOM 3213 N N . SER B 1 204 ? 12.648 -23.953 -20.875 1 69.25 204 SER B N 1
ATOM 3214 C CA . SER B 1 204 ? 13.688 -24.953 -21.078 1 69.25 204 SER B CA 1
ATOM 3215 C C . SER B 1 204 ? 13.383 -25.844 -22.281 1 69.25 204 SER B C 1
ATOM 3217 O O . SER B 1 204 ? 12.211 -26.094 -22.594 1 69.25 204 SER B O 1
#

Solvent-accessible surface area (backbone atoms only — not comparable to full-atom values): 22603 Å² total; per-residue (Å²): 122,85,68,78,81,72,70,50,74,66,51,48,51,52,43,45,44,50,47,52,55,55,47,29,76,75,39,58,63,86,74,62,47,60,63,59,50,18,60,74,63,70,49,57,50,68,58,52,30,70,75,45,69,33,68,65,45,45,54,46,51,41,32,46,52,53,49,48,51,49,45,52,54,50,51,54,55,68,72,53,88,63,95,43,65,60,56,43,50,41,50,51,50,48,50,54,40,49,53,36,69,75,37,50,34,56,46,48,42,53,74,66,63,73,70,55,95,90,44,76,80,52,67,71,56,52,48,52,53,49,48,50,54,46,50,53,39,50,54,47,42,70,73,40,69,60,50,50,71,68,54,41,52,50,48,41,47,42,52,48,25,27,49,47,16,43,39,52,30,50,74,68,71,59,60,88,59,91,66,49,68,66,56,46,49,53,49,45,42,52,32,51,44,53,22,47,52,52,54,36,56,68,57,100,123,84,68,76,83,74,71,51,73,66,51,49,52,51,42,47,45,51,48,52,55,56,48,30,75,77,38,58,64,85,76,61,48,60,63,59,49,18,60,74,63,72,47,57,50,66,57,52,30,70,73,44,68,33,68,64,46,46,53,46,51,41,32,45,52,53,52,50,53,49,44,52,54,51,50,56,57,68,72,54,88,62,96,40,65,59,57,44,51,40,51,51,51,47,51,54,39,49,53,36,69,74,39,49,33,56,46,47,43,53,73,66,63,75,72,55,96,91,44,76,79,53,67,70,54,54,50,54,52,48,49,49,54,47,50,51,37,52,54,48,43,71,71,40,68,59,49,51,72,68,54,41,52,51,49,39,47,42,53,50,27,27,48,47,14,44,39,53,28,50,76,66,72,60,60,88,58,93,64,51,68,66,57,47,48,50,51,45,42,51,33,50,43,53,21,47,52,52,55,35,55,69,59,99